Protein AF-X6MZ66-F1 (afdb_monomer_lite)

Secondary structure (DSSP, 8-state):
-HHHHHHHHHHHHHTSTTEEEEEPPPPPHHHHHHHHHHTTTTSPSPGGGG---SEEEEEEESSHHHHHHHHHHHHHHHHHSTTSEEEEEEEETTSPPP--------------------------PBPTTT-PBPPSS---EEEEEEEEEE-TTT-PEEEEEEEEEEEEHHHHHHHHHHHHHHHHHHHHHHHHHHHHHHHHS-HHHHHHHTTT-HHHHHHHHHH-HHHHHH-HHHHT---TT---HHHHHHT-TT--HHHHIIIIISSSSS-HHHHHHHHT---TTS--HHHHHHHH-SSHHHHHTTS-S--S-HHHHHT-B-TT--BHHHHHHT-SSS-HHHHHHHHHHHS-HHHHHHHHH---S-----------SSS-----EEEEEEETTEEEEEEEETTEEEEE------EEETTEEE-----------------

Radius of gyration: 36.25 Å; chains: 1; bounding box: 97×77×84 Å

Structure (mmCIF, N/CA/C/O backbone):
data_AF-X6MZ66-F1
#
_entry.id   AF-X6MZ66-F1
#
loop_
_atom_site.group_PDB
_atom_site.id
_atom_site.type_symbol
_atom_site.label_atom_id
_atom_site.label_alt_id
_atom_site.label_comp_id
_atom_site.label_asym_id
_atom_site.label_entity_id
_atom_site.label_seq_id
_atom_site.pdbx_PDB_ins_code
_atom_site.Cartn_x
_atom_site.Cartn_y
_atom_site.Cartn_z
_atom_site.occupancy
_atom_site.B_iso_or_equiv
_atom_site.auth_seq_id
_atom_site.auth_comp_id
_atom_site.auth_asym_id
_atom_site.auth_atom_id
_atom_site.pdbx_PDB_model_num
ATOM 1 N N . MET A 1 1 ? -20.693 20.838 18.671 1.00 89.44 1 MET A N 1
ATOM 2 C CA . MET A 1 1 ? -20.931 19.373 18.751 1.00 89.44 1 MET A CA 1
ATOM 3 C C . MET A 1 1 ? -19.990 18.576 19.674 1.00 89.44 1 MET A C 1
ATOM 5 O O . MET A 1 1 ? -20.455 18.233 20.752 1.00 89.44 1 MET A O 1
ATOM 9 N N . ASP A 1 2 ? -18.728 18.222 19.333 1.00 94.12 2 ASP A N 1
ATOM 10 C CA . ASP A 1 2 ? -17.897 17.356 20.228 1.00 94.12 2 ASP A CA 1
ATOM 11 C C . ASP A 1 2 ? -17.624 18.019 21.584 1.00 94.12 2 ASP A C 1
ATOM 13 O O . ASP A 1 2 ? -17.961 17.452 22.617 1.00 94.12 2 ASP A O 1
ATOM 17 N N . GLU A 1 3 ? -17.103 19.248 21.605 1.00 95.44 3 GLU A N 1
ATOM 18 C CA . GLU A 1 3 ? -16.819 19.954 22.863 1.00 95.44 3 GLU A CA 1
ATOM 19 C C . GLU A 1 3 ? -18.066 20.105 23.749 1.00 95.44 3 GLU A C 1
ATOM 21 O O . GLU A 1 3 ? -18.004 19.814 24.946 1.00 95.44 3 GLU A O 1
ATOM 26 N N . GLY A 1 4 ? -19.211 20.461 23.154 1.00 95.88 4 GLY A N 1
ATOM 27 C CA . GLY A 1 4 ? -20.506 20.539 23.839 1.00 95.88 4 GLY A CA 1
ATOM 28 C C . GLY A 1 4 ? -20.921 19.200 24.458 1.00 95.88 4 GLY A C 1
ATOM 29 O O . GLY A 1 4 ? -21.198 19.127 25.661 1.00 95.88 4 GLY A O 1
ATOM 30 N N . PHE A 1 5 ? -20.850 18.113 23.682 1.00 97.19 5 PHE A N 1
ATOM 31 C CA . PHE A 1 5 ? -21.120 16.754 24.160 1.00 97.19 5 PHE A CA 1
ATOM 32 C C . PHE A 1 5 ? -20.199 16.361 25.323 1.00 97.19 5 PHE A C 1
ATOM 34 O O . PHE A 1 5 ? -20.664 15.889 26.365 1.00 97.19 5 PHE A O 1
ATOM 41 N N . GLN A 1 6 ? -18.886 16.563 25.170 1.00 97.88 6 GLN A N 1
ATOM 42 C CA . GLN A 1 6 ? -17.883 16.189 26.170 1.00 97.88 6 GLN A CA 1
ATOM 43 C C . GLN A 1 6 ? -18.038 17.003 27.457 1.00 97.88 6 GLN A C 1
ATOM 45 O O . GLN A 1 6 ? -17.887 16.451 28.550 1.00 97.88 6 GLN A O 1
ATOM 50 N N . SER A 1 7 ? -18.343 18.297 27.337 1.00 97.44 7 SER A N 1
ATOM 51 C CA . SER A 1 7 ? -18.585 19.200 28.463 1.00 97.44 7 SER A CA 1
ATOM 52 C C . SER A 1 7 ? -19.806 18.754 29.267 1.00 97.44 7 SER A C 1
ATOM 54 O O . SER A 1 7 ? -19.705 18.526 30.476 1.00 97.44 7 SER A O 1
ATOM 56 N N . LYS A 1 8 ? -20.931 18.497 28.589 1.00 97.19 8 LYS A N 1
ATOM 57 C CA . LYS A 1 8 ? -22.162 18.039 29.241 1.00 97.19 8 LYS A CA 1
ATOM 58 C C . LYS A 1 8 ? -22.017 16.654 29.861 1.00 97.19 8 LYS A C 1
ATOM 60 O O . LYS A 1 8 ? -22.419 16.454 31.001 1.00 97.19 8 LYS A O 1
ATOM 65 N N . MET A 1 9 ? -21.371 15.709 29.180 1.00 97.94 9 MET A N 1
ATOM 66 C CA . MET A 1 9 ? -21.100 14.392 29.767 1.00 97.94 9 MET A CA 1
ATOM 67 C C . MET A 1 9 ? -20.192 14.486 30.998 1.00 97.94 9 MET A C 1
ATOM 69 O O . MET A 1 9 ? -20.437 13.813 31.999 1.00 97.94 9 MET A O 1
ATOM 73 N N . ARG A 1 10 ? -19.172 15.352 30.972 1.00 98.31 10 ARG A N 1
ATOM 74 C CA . ARG A 1 10 ? -18.312 15.601 32.137 1.00 98.31 10 ARG A CA 1
ATOM 75 C C . ARG A 1 10 ? -19.105 16.150 33.318 1.00 98.31 10 ARG A C 1
ATOM 77 O O . ARG A 1 10 ? -18.874 15.706 34.438 1.00 98.31 10 ARG A O 1
ATOM 84 N N . GLU A 1 11 ? -20.014 17.088 33.064 1.00 97.88 11 GLU A N 1
ATOM 85 C CA . GLU A 1 11 ? -20.910 17.662 34.071 1.00 97.88 11 GLU A CA 1
ATOM 86 C C . GLU A 1 11 ? -21.763 16.572 34.736 1.00 97.88 11 GLU A C 1
ATOM 88 O O . GLU A 1 11 ? -21.744 16.461 35.961 1.00 97.88 11 GLU A O 1
ATOM 93 N N . ILE A 1 12 ? -22.393 15.698 33.939 1.00 97.31 12 ILE A N 1
ATOM 94 C CA . ILE A 1 12 ? -23.211 14.574 34.432 1.00 97.31 12 ILE A CA 1
ATOM 95 C C . ILE A 1 12 ? -22.406 13.664 35.366 1.00 97.31 12 ILE A C 1
ATOM 97 O O . ILE A 1 12 ? -22.858 13.291 36.445 1.00 97.31 12 ILE A O 1
ATOM 101 N N . PHE A 1 13 ? -21.191 13.285 34.971 1.00 98.19 13 PHE A N 1
ATOM 102 C CA . PHE A 1 13 ? -20.404 12.333 35.758 1.00 98.19 13 PHE A CA 1
ATOM 103 C C . PHE A 1 13 ? -19.612 12.969 36.904 1.00 98.19 13 PHE A C 1
ATOM 105 O O . PHE A 1 13 ? -19.080 12.230 37.733 1.00 98.19 13 PHE A O 1
ATOM 112 N N . ARG A 1 14 ? -19.550 14.304 36.997 1.00 97.50 14 ARG A N 1
ATOM 113 C CA . ARG A 1 14 ? -18.828 15.019 38.065 1.00 97.50 14 ARG A CA 1
ATOM 114 C C . ARG A 1 14 ? -19.387 14.713 39.455 1.00 97.50 14 ARG A C 1
ATOM 116 O O . ARG A 1 14 ? -18.625 14.662 40.414 1.00 97.50 14 ARG A O 1
ATOM 123 N N . GLU A 1 15 ? -20.695 14.497 39.559 1.00 94.62 15 GLU A N 1
ATOM 124 C CA . GLU A 1 15 ? -21.388 14.220 40.827 1.00 94.62 15 GLU A CA 1
ATOM 125 C C . GLU A 1 15 ? -21.332 12.741 41.240 1.00 94.62 15 GLU A C 1
ATOM 127 O O . GLU A 1 15 ? -21.747 12.370 42.338 1.00 94.62 15 GLU A O 1
ATOM 132 N N . CYS A 1 16 ? -20.823 11.866 40.370 1.00 97.50 16 CYS A N 1
ATOM 133 C CA . CYS A 1 16 ? -20.772 10.437 40.638 1.00 97.50 16 CYS A CA 1
ATOM 134 C C . CYS A 1 16 ? -19.559 10.087 41.516 1.00 97.50 16 CYS A C 1
ATOM 136 O O . CYS A 1 16 ? -18.408 10.184 41.087 1.00 97.50 16 CYS A O 1
ATOM 138 N N . LYS A 1 17 ? -19.815 9.606 42.739 1.00 97.12 17 LYS A N 1
ATOM 139 C CA . LYS A 1 17 ? -18.773 9.079 43.634 1.00 97.12 17 LYS A CA 1
ATOM 140 C C . LYS A 1 17 ? -18.031 7.909 42.976 1.00 97.12 17 LYS A C 1
ATOM 142 O O . LYS A 1 17 ? -18.639 7.081 42.304 1.00 97.12 17 LYS A O 1
ATOM 147 N N . GLY A 1 18 ? -16.709 7.867 43.158 1.00 97.00 18 GLY A N 1
ATOM 148 C CA . GLY A 1 18 ? -15.868 6.790 42.628 1.00 97.00 18 GLY A CA 1
ATOM 149 C C . GLY A 1 18 ? -15.810 6.740 41.099 1.00 97.00 18 GLY A C 1
ATOM 150 O O . GLY A 1 18 ? -15.413 5.716 40.553 1.00 97.00 18 GLY A O 1
ATOM 151 N N . CYS A 1 19 ? -16.217 7.808 40.401 1.00 98.31 19 CYS A N 1
ATOM 152 C CA . CYS A 1 19 ? -16.207 7.892 38.945 1.00 98.31 19 CYS A CA 1
ATOM 153 C C . CYS A 1 19 ? -15.043 8.752 38.441 1.00 98.31 19 CYS A C 1
ATOM 155 O O . CYS A 1 19 ? -14.823 9.875 38.892 1.00 98.31 19 CYS A O 1
ATOM 157 N N . LYS A 1 20 ? -14.329 8.249 37.436 1.00 98.25 20 LYS A N 1
ATOM 158 C CA . LYS A 1 20 ? -13.389 9.010 36.618 1.00 98.25 20 LYS A CA 1
ATOM 159 C C . LYS A 1 20 ? -13.947 9.144 35.208 1.00 98.25 20 LYS A C 1
ATOM 161 O O . LYS A 1 20 ? -13.960 8.179 34.440 1.00 98.25 20 LYS A O 1
ATOM 166 N N . PHE A 1 21 ? -14.351 10.359 34.854 1.00 98.38 21 PHE A N 1
ATOM 167 C CA . PHE A 1 21 ? -14.690 10.708 33.481 1.00 98.38 21 PHE A CA 1
ATOM 168 C C . PHE A 1 21 ? -13.426 10.843 32.622 1.00 98.38 21 PHE A C 1
ATOM 170 O O . PHE A 1 21 ? -12.383 11.320 33.074 1.00 98.38 21 PHE A O 1
ATOM 177 N N . THR A 1 22 ? -13.493 10.412 31.368 1.00 97.94 22 THR A N 1
ATOM 178 C CA . THR A 1 22 ? -12.425 10.590 30.380 1.00 97.94 22 THR A CA 1
ATOM 179 C C . THR A 1 22 ? -13.048 10.854 29.017 1.00 97.94 22 THR A C 1
ATOM 181 O O . THR A 1 22 ? -13.784 10.017 28.491 1.00 97.94 22 THR A O 1
ATOM 184 N N . SER A 1 23 ? -12.737 12.016 28.444 1.00 97.75 23 SER A N 1
ATOM 185 C CA . SER A 1 23 ? -13.095 12.344 27.065 1.00 97.75 23 SER A CA 1
ATOM 186 C C . SER A 1 23 ? -12.307 11.468 26.099 1.00 97.75 23 SER A C 1
ATOM 188 O O . SER A 1 23 ? -11.102 11.271 26.266 1.00 97.75 23 SER A O 1
ATOM 190 N N . GLY A 1 24 ? -12.984 10.925 25.093 1.00 95.25 24 GLY A N 1
ATOM 191 C CA . GLY A 1 24 ? -12.332 10.234 23.991 1.00 95.25 24 GLY A CA 1
ATOM 192 C C . GLY A 1 24 ? -12.062 11.200 22.847 1.00 95.25 24 GLY A C 1
ATOM 193 O O . GLY A 1 24 ? -12.881 12.061 22.557 1.00 95.25 24 GLY A O 1
ATOM 194 N N . HIS A 1 25 ? -10.932 11.028 22.164 1.00 94.69 25 HIS A N 1
ATOM 195 C CA . HIS A 1 25 ? -10.679 11.751 20.920 1.00 94.69 25 HIS A CA 1
ATOM 196 C C . HIS A 1 25 ? -11.712 11.377 19.854 1.00 94.69 25 HIS A C 1
ATOM 198 O O . HIS A 1 25 ? -12.068 10.192 19.729 1.00 94.69 25 HIS A O 1
ATOM 204 N N . VAL A 1 26 ? -12.106 12.374 19.054 1.00 96.56 26 VAL A N 1
ATOM 205 C CA . VAL A 1 26 ? -12.876 12.179 17.823 1.00 96.56 26 VAL A CA 1
ATOM 206 C C . VAL A 1 26 ? -12.173 11.133 16.964 1.00 96.56 26 VAL A C 1
ATOM 208 O O . VAL A 1 26 ? -10.952 11.168 16.769 1.00 96.56 26 VAL A O 1
ATOM 211 N N . LYS A 1 27 ? -12.928 10.141 16.490 1.00 95.00 27 LYS A N 1
ATOM 212 C CA . LYS A 1 27 ? -12.364 9.087 15.648 1.00 95.00 27 LYS A CA 1
ATOM 213 C C . LYS A 1 27 ? -11.819 9.703 14.353 1.00 95.00 27 LYS A C 1
ATOM 215 O O . LYS A 1 27 ? -12.559 10.364 13.633 1.00 95.00 27 LYS A O 1
ATOM 220 N N . SER A 1 28 ? -10.546 9.439 14.042 1.00 95.44 28 SER A N 1
ATOM 221 C CA . SER A 1 28 ? -9.933 9.918 12.799 1.00 95.44 28 SER A CA 1
ATOM 222 C C . SER A 1 28 ? -10.626 9.346 11.561 1.00 95.44 28 SER A C 1
ATOM 224 O O . SER A 1 28 ? -11.248 8.276 11.611 1.00 95.44 28 SER A O 1
ATOM 226 N N . TYR A 1 29 ? -10.470 10.038 10.435 1.00 95.12 29 TYR A N 1
ATOM 227 C CA . TYR A 1 29 ? -11.012 9.620 9.146 1.00 95.12 29 TYR A CA 1
ATOM 228 C C . TYR A 1 29 ? -10.569 8.199 8.764 1.00 95.12 29 TYR A C 1
ATOM 230 O O . TYR A 1 29 ? -11.401 7.355 8.428 1.00 95.12 29 TYR A O 1
ATOM 238 N N . GLU A 1 30 ? -9.280 7.890 8.904 1.00 91.12 30 GLU A N 1
ATOM 239 C CA . GLU A 1 30 ? -8.692 6.594 8.551 1.00 91.12 30 GLU A CA 1
ATOM 240 C C . GLU A 1 30 ? -9.293 5.474 9.400 1.00 91.12 30 GLU A C 1
ATOM 242 O O . GLU A 1 30 ? -9.670 4.424 8.879 1.00 91.12 30 GLU A O 1
ATOM 247 N N . ARG A 1 31 ? -9.456 5.706 10.710 1.00 90.25 31 ARG A N 1
ATOM 248 C CA . ARG A 1 31 ? -10.075 4.722 11.608 1.00 90.25 31 ARG A CA 1
ATOM 249 C C . ARG A 1 31 ? -11.548 4.507 11.282 1.00 90.25 31 ARG A C 1
ATOM 251 O O . ARG A 1 31 ? -12.022 3.377 11.378 1.00 90.25 31 ARG A O 1
ATOM 258 N N . SER A 1 32 ? -12.268 5.564 10.914 1.00 94.25 32 SER A N 1
ATOM 259 C CA . SER A 1 32 ? -13.662 5.466 10.473 1.00 94.25 32 SER A CA 1
ATOM 260 C C . SER A 1 32 ? -13.769 4.674 9.168 1.00 94.25 32 SER A C 1
ATOM 262 O O . SER A 1 32 ? -14.570 3.745 9.086 1.00 94.25 32 SER A O 1
ATOM 264 N N . LYS A 1 33 ? -12.898 4.944 8.189 1.00 91.31 33 LYS A N 1
ATOM 265 C CA . LYS A 1 33 ? -12.830 4.201 6.923 1.00 91.31 33 LYS A CA 1
ATOM 266 C C . LYS A 1 33 ? -12.577 2.709 7.146 1.00 91.31 33 LYS A C 1
ATOM 268 O O . LYS A 1 33 ? -13.339 1.886 6.645 1.00 91.31 33 LYS A O 1
ATOM 273 N N . VAL A 1 34 ? -11.567 2.363 7.946 1.00 88.00 34 VAL A N 1
ATOM 274 C CA . VAL A 1 34 ? -11.252 0.964 8.286 1.00 88.00 34 VAL A CA 1
ATOM 275 C C . VAL A 1 34 ? -12.441 0.290 8.973 1.00 88.00 34 VAL A C 1
ATOM 277 O O . VAL A 1 34 ? -12.788 -0.840 8.639 1.00 88.00 34 VAL A O 1
ATOM 280 N N . LYS A 1 35 ? -13.121 0.988 9.892 1.00 89.62 35 LYS A N 1
ATOM 281 C CA . LYS A 1 35 ? -14.309 0.453 10.567 1.00 89.62 35 LYS A CA 1
ATOM 282 C C . LYS A 1 35 ? -15.462 0.181 9.594 1.00 89.62 35 LYS A C 1
ATOM 284 O O . LYS A 1 35 ? -16.033 -0.903 9.646 1.00 89.62 35 LYS A O 1
ATOM 289 N N . ALA A 1 36 ? -15.762 1.108 8.680 1.00 91.62 36 ALA A N 1
ATOM 290 C CA . ALA A 1 36 ? -16.758 0.902 7.621 1.00 91.62 36 ALA A CA 1
ATOM 291 C C . ALA A 1 36 ? -16.418 -0.287 6.711 1.00 91.62 36 ALA A C 1
ATOM 293 O O . ALA A 1 36 ? -17.309 -1.041 6.331 1.00 91.62 36 ALA A O 1
ATOM 294 N N . GLN A 1 37 ? -15.143 -0.449 6.353 1.00 85.50 37 GLN A N 1
ATOM 295 C CA . GLN A 1 37 ? -14.705 -1.500 5.433 1.00 85.50 37 GLN A CA 1
ATOM 296 C C . GLN A 1 37 ? -14.688 -2.887 6.073 1.00 85.50 37 GLN A C 1
ATOM 298 O O . GLN A 1 37 ? -15.017 -3.850 5.392 1.00 85.50 37 GLN A O 1
ATOM 303 N N . ILE A 1 38 ? -14.308 -2.986 7.351 1.00 84.94 38 ILE A N 1
ATOM 304 C CA . ILE A 1 38 ? -14.133 -4.271 8.040 1.00 84.94 38 ILE A CA 1
ATOM 305 C C . ILE A 1 38 ? -15.388 -4.661 8.825 1.00 84.94 38 ILE A C 1
ATOM 307 O O . ILE A 1 38 ? -15.929 -5.739 8.616 1.00 84.94 38 ILE A O 1
ATOM 311 N N . GLU A 1 39 ? -15.858 -3.807 9.740 1.00 88.44 39 GLU A N 1
ATOM 312 C CA . GLU A 1 39 ? -16.952 -4.168 10.660 1.00 88.44 39 GLU A CA 1
ATOM 313 C C . GLU A 1 39 ? -18.324 -4.106 9.981 1.00 88.44 39 GLU A C 1
ATOM 315 O O . GLU A 1 39 ? -19.220 -4.860 10.345 1.00 88.44 39 GLU A O 1
ATOM 320 N N . TYR A 1 40 ? -18.470 -3.242 8.975 1.00 90.44 40 TYR A N 1
ATOM 321 C CA . TYR A 1 40 ? -19.720 -3.030 8.241 1.00 90.44 40 TYR A CA 1
ATOM 322 C C . TYR A 1 40 ? -19.600 -3.445 6.765 1.00 90.44 40 TYR A C 1
ATOM 324 O O . TYR A 1 40 ? -20.291 -2.916 5.893 1.00 90.44 40 TYR A O 1
ATOM 332 N N . ALA A 1 41 ? -18.708 -4.401 6.466 1.00 86.62 41 ALA A N 1
ATOM 333 C CA . ALA A 1 41 ? -18.451 -4.890 5.110 1.00 86.62 41 ALA A CA 1
ATOM 334 C C . ALA A 1 41 ? -19.726 -5.391 4.406 1.00 86.62 41 ALA A C 1
ATOM 336 O O . ALA A 1 41 ? -19.902 -5.145 3.212 1.00 86.62 41 ALA A O 1
ATOM 337 N N . ASN A 1 42 ? -20.616 -6.026 5.170 1.00 89.75 42 ASN A N 1
ATOM 338 C CA . ASN A 1 42 ? -21.836 -6.670 4.683 1.00 89.75 42 ASN A CA 1
ATOM 339 C C . ASN A 1 42 ? -23.110 -5.856 4.965 1.00 89.75 42 ASN A C 1
ATOM 341 O O . ASN A 1 42 ? -24.205 -6.331 4.686 1.00 89.75 42 ASN A O 1
ATOM 345 N N . GLU A 1 43 ? -22.984 -4.653 5.531 1.00 93.19 43 GLU A N 1
ATOM 346 C CA . GLU A 1 43 ? -24.133 -3.787 5.804 1.00 93.19 43 GLU A CA 1
ATOM 347 C C . GLU A 1 43 ? -24.545 -2.973 4.572 1.00 93.19 43 GLU A C 1
ATOM 349 O O . GLU A 1 43 ? -23.743 -2.711 3.665 1.00 93.19 43 GLU A O 1
ATOM 354 N N . ALA A 1 44 ? -25.800 -2.516 4.577 1.00 94.00 44 ALA A N 1
ATOM 355 C CA . ALA A 1 44 ? -26.350 -1.671 3.525 1.00 94.00 44 ALA A CA 1
ATOM 356 C C . ALA A 1 44 ? -25.619 -0.319 3.419 1.00 94.00 44 ALA A C 1
ATOM 358 O O . ALA A 1 44 ? -25.212 0.287 4.416 1.00 94.00 44 ALA A O 1
ATOM 359 N N . PHE A 1 45 ? -25.480 0.170 2.185 1.00 89.94 45 PHE A N 1
ATOM 360 C CA . PHE A 1 45 ? -24.934 1.495 1.901 1.00 89.94 45 PHE A CA 1
ATOM 361 C C . PHE A 1 45 ? -25.916 2.609 2.341 1.00 89.94 45 PHE A C 1
ATOM 363 O O . PHE A 1 45 ? -27.118 2.437 2.145 1.00 89.94 45 PHE A O 1
ATOM 370 N N . PRO A 1 46 ? -25.444 3.760 2.876 1.00 92.62 46 PRO A N 1
ATOM 371 C CA . PRO A 1 46 ? -24.045 4.128 3.097 1.00 92.62 46 PRO A CA 1
ATOM 372 C C . PRO A 1 46 ? -23.444 3.504 4.362 1.00 92.62 46 PRO A C 1
ATOM 374 O O . PRO A 1 46 ? -23.900 3.732 5.478 1.00 92.62 46 PRO A O 1
ATOM 377 N N . LYS A 1 47 ? -22.322 2.789 4.196 1.00 91.81 47 LYS A N 1
ATOM 378 C CA . LYS A 1 47 ? -21.620 2.095 5.294 1.00 91.81 47 LYS A CA 1
ATOM 379 C C . LYS A 1 47 ? -21.150 3.036 6.409 1.00 91.81 47 LYS A C 1
ATOM 381 O O . LYS A 1 47 ? -21.058 2.636 7.565 1.00 91.81 47 LYS A O 1
ATOM 386 N N . SER A 1 48 ? -20.859 4.293 6.072 1.00 92.06 48 SER A N 1
ATOM 387 C CA . SER A 1 48 ? -20.446 5.320 7.033 1.00 92.06 48 SER A CA 1
ATOM 388 C C . SER A 1 48 ? -21.542 5.681 8.038 1.00 92.06 48 SER A C 1
ATOM 390 O O . SER A 1 48 ? -21.206 6.005 9.173 1.00 92.06 48 SER A O 1
ATOM 392 N N . ALA A 1 49 ? -22.825 5.571 7.671 1.00 91.94 49 ALA A N 1
ATOM 393 C CA . ALA A 1 49 ? -23.943 5.887 8.565 1.00 91.94 49 ALA A CA 1
ATOM 394 C C . ALA A 1 49 ? -24.041 4.927 9.765 1.00 91.94 49 ALA A C 1
ATOM 396 O O . ALA A 1 49 ? -24.600 5.280 10.800 1.00 91.94 49 ALA A O 1
ATOM 397 N N . HIS A 1 50 ? -23.441 3.737 9.669 1.00 93.31 50 HIS A N 1
ATOM 398 C CA . HIS A 1 50 ? -23.393 2.766 10.767 1.00 93.31 50 HIS A CA 1
ATOM 399 C C . HIS A 1 50 ? -22.317 3.093 11.818 1.00 93.31 50 HIS A C 1
ATOM 401 O O . HIS A 1 50 ? -22.293 2.490 12.896 1.00 93.31 50 HIS A O 1
ATOM 407 N N . ILE A 1 51 ? -21.424 4.056 11.548 1.00 95.00 51 ILE A N 1
ATOM 408 C CA . ILE A 1 51 ? -20.365 4.471 12.478 1.00 95.00 51 ILE A CA 1
ATOM 409 C C . ILE A 1 51 ? -20.927 5.474 13.490 1.00 95.00 51 ILE A C 1
ATOM 411 O O . ILE A 1 51 ? -20.860 6.684 13.309 1.00 95.00 51 ILE A O 1
ATOM 415 N N . VAL A 1 52 ? -21.426 4.951 14.605 1.00 94.94 52 VAL A N 1
ATOM 416 C CA . VAL A 1 52 ? -22.083 5.741 15.666 1.00 94.94 52 VAL A CA 1
ATOM 417 C C . VAL A 1 52 ? -21.160 6.173 16.812 1.00 94.94 52 VAL A C 1
ATOM 419 O O . VAL A 1 52 ? -21.588 6.845 17.739 1.00 94.94 52 VAL A O 1
ATOM 422 N N . ASP A 1 53 ? -19.888 5.779 16.780 1.00 95.12 53 ASP A N 1
ATOM 423 C CA . ASP A 1 53 ? -18.901 6.029 17.840 1.00 95.12 53 ASP A CA 1
ATOM 424 C C . ASP A 1 53 ? -17.808 7.017 17.387 1.00 95.12 53 ASP A C 1
ATOM 426 O O . ASP A 1 53 ? -16.625 6.851 17.711 1.00 95.12 53 ASP A O 1
ATOM 430 N N . VAL A 1 54 ? -18.172 7.995 16.548 1.00 96.06 54 VAL A N 1
ATOM 431 C CA . VAL A 1 54 ? -17.263 9.065 16.091 1.00 96.06 54 VAL A CA 1
ATOM 432 C C . VAL A 1 54 ? -16.855 9.944 17.270 1.00 96.06 54 VAL A C 1
ATOM 434 O O . VAL A 1 54 ? -15.660 10.117 17.511 1.00 96.06 54 VAL A O 1
ATOM 437 N N . VAL A 1 55 ? -17.844 10.414 18.031 1.00 97.38 55 VAL A N 1
ATOM 438 C CA . VAL A 1 55 ? -17.667 11.073 19.325 1.00 97.38 55 VAL A CA 1
ATOM 439 C C . VAL A 1 55 ? -17.887 10.043 20.425 1.00 97.38 55 VAL A C 1
ATOM 441 O O . VAL A 1 55 ? -18.796 9.215 20.352 1.00 97.38 55 VAL A O 1
ATOM 444 N N . ARG A 1 56 ? -17.015 10.039 21.432 1.00 97.12 56 ARG A N 1
ATOM 445 C CA . ARG A 1 56 ? -17.073 9.042 22.502 1.00 97.12 56 ARG A CA 1
ATOM 446 C C . ARG A 1 56 ? -16.461 9.543 23.795 1.00 97.12 56 ARG A C 1
ATOM 448 O O . ARG A 1 56 ? -15.534 10.353 23.785 1.00 97.12 56 ARG A O 1
ATOM 455 N N . CYS A 1 57 ? -16.935 9.009 24.906 1.00 98.12 57 CYS A N 1
ATOM 456 C CA . CYS A 1 57 ? -16.365 9.236 26.225 1.00 98.12 57 CYS A CA 1
ATOM 457 C C . CYS A 1 57 ? -16.512 7.980 27.089 1.00 98.12 57 CYS A C 1
ATOM 459 O O . CYS A 1 57 ? -17.213 7.026 26.735 1.00 98.12 57 CYS A O 1
ATOM 461 N N . SER A 1 58 ? -15.820 7.958 28.224 1.00 97.94 58 SER A N 1
ATOM 462 C CA . SER A 1 58 ? -15.929 6.860 29.180 1.00 97.94 58 SER A CA 1
ATOM 463 C C . SER A 1 58 ? -16.043 7.355 30.613 1.00 97.94 58 SER A C 1
ATOM 465 O O . SER A 1 58 ? -15.302 8.253 31.017 1.00 97.94 58 SER A O 1
ATOM 467 N N . ALA A 1 59 ? -16.906 6.706 31.386 1.00 98.25 59 ALA A N 1
ATOM 468 C CA . ALA A 1 59 ? -17.025 6.839 32.829 1.00 98.25 59 ALA A CA 1
ATOM 469 C C . ALA A 1 59 ? -16.500 5.551 33.484 1.00 98.25 59 ALA A C 1
ATOM 471 O O . ALA A 1 59 ? -17.046 4.463 33.278 1.00 98.25 59 ALA A O 1
ATOM 472 N N . THR A 1 60 ? -15.392 5.662 34.218 1.00 98.12 60 THR A N 1
ATOM 473 C CA . THR A 1 60 ? -14.743 4.525 34.888 1.00 98.12 60 THR A CA 1
ATOM 474 C C . THR A 1 60 ? -15.024 4.564 36.384 1.00 98.12 60 THR A C 1
ATOM 476 O O . THR A 1 60 ? -14.651 5.531 37.036 1.00 98.12 60 THR A O 1
ATOM 479 N N . PHE A 1 61 ? -15.625 3.510 36.923 1.00 98.00 61 PHE A N 1
ATOM 480 C CA . PHE A 1 61 ? -16.079 3.408 38.306 1.00 98.00 61 PHE A CA 1
ATOM 481 C C . PHE A 1 61 ? -15.201 2.469 39.128 1.00 98.00 61 PHE A C 1
ATOM 483 O O . PHE A 1 61 ? -14.703 1.462 38.617 1.00 98.00 61 PHE A O 1
ATOM 490 N N . ASP A 1 62 ? -15.018 2.783 40.403 1.00 97.31 62 ASP A N 1
ATOM 491 C CA . ASP A 1 62 ? -14.100 2.056 41.281 1.00 97.31 62 ASP A CA 1
ATOM 492 C C . ASP A 1 62 ? -14.640 0.690 41.694 1.00 97.31 62 ASP A C 1
ATOM 494 O O . ASP A 1 62 ? -13.911 -0.303 41.610 1.00 97.31 62 ASP A O 1
ATOM 498 N N . GLY A 1 63 ? -15.920 0.637 42.066 1.00 94.56 63 GLY A N 1
ATOM 499 C CA . GLY A 1 63 ? -16.634 -0.587 42.412 1.00 94.56 63 GLY A CA 1
ATOM 500 C C . GLY A 1 63 ? -17.923 -0.799 41.617 1.00 94.56 63 GLY A C 1
ATOM 501 O O . GLY A 1 63 ? -18.404 0.074 40.894 1.00 94.56 63 GLY A O 1
ATOM 502 N N . ILE A 1 64 ? -18.508 -1.987 41.787 1.00 93.50 64 ILE A N 1
ATOM 503 C CA . ILE A 1 64 ? -19.797 -2.362 41.181 1.00 93.50 64 ILE A CA 1
ATOM 504 C C . ILE A 1 64 ? -20.928 -1.465 41.699 1.00 93.50 64 ILE A C 1
ATOM 506 O O . ILE A 1 64 ? -21.790 -1.054 40.925 1.00 93.50 64 ILE A O 1
ATOM 510 N N . GLU A 1 65 ? -20.904 -1.125 42.989 1.00 95.94 65 GLU A N 1
ATOM 511 C CA . GLU A 1 65 ? -21.908 -0.248 43.593 1.00 95.94 65 GLU A CA 1
ATOM 512 C C . GLU A 1 65 ? -21.829 1.177 43.020 1.00 95.94 65 GLU A C 1
ATOM 514 O O . GLU A 1 65 ? -22.850 1.739 42.629 1.00 95.94 65 GLU A O 1
ATOM 519 N N . ASP A 1 66 ? -20.622 1.731 42.852 1.00 97.38 66 ASP A N 1
ATOM 520 C CA . ASP A 1 66 ? -20.425 3.036 42.203 1.00 97.38 66 ASP A CA 1
ATOM 521 C C . ASP A 1 66 ? -20.908 3.018 40.746 1.00 97.38 66 ASP A C 1
ATOM 523 O O . ASP A 1 66 ? -21.584 3.948 40.308 1.00 97.38 66 ASP A O 1
ATOM 527 N N . LEU A 1 67 ? -20.630 1.938 40.004 1.00 96.12 67 LEU A N 1
ATOM 528 C CA . LEU A 1 67 ? -21.118 1.749 38.634 1.00 96.12 67 LEU A CA 1
ATOM 529 C C . LEU A 1 67 ? -22.652 1.734 38.574 1.00 96.12 67 LEU A C 1
ATOM 531 O O . LEU A 1 67 ? -23.246 2.425 37.744 1.00 96.12 67 LEU A O 1
ATOM 535 N N . LYS A 1 68 ? -23.304 0.970 39.456 1.00 95.94 68 LYS A N 1
ATOM 536 C CA . LYS A 1 68 ? -24.770 0.901 39.552 1.00 95.94 68 LYS A CA 1
ATOM 537 C C . LYS A 1 68 ? -25.367 2.271 39.881 1.00 95.94 68 LYS A C 1
ATOM 539 O O . LYS A 1 68 ? -26.331 2.696 39.238 1.00 95.94 68 LYS A O 1
ATOM 544 N N . ASN A 1 69 ? -24.776 2.984 40.836 1.00 97.62 69 ASN A N 1
ATOM 545 C CA . ASN A 1 69 ? -25.204 4.329 41.213 1.00 97.62 69 ASN A CA 1
ATOM 546 C C . ASN A 1 69 ? -24.992 5.338 40.078 1.00 97.62 69 ASN A C 1
ATOM 548 O O . ASN A 1 69 ? -25.889 6.137 39.804 1.00 97.62 69 ASN A O 1
ATOM 552 N N . GLY A 1 70 ? -23.877 5.240 39.353 1.00 97.69 70 GLY A N 1
ATOM 553 C CA . GLY A 1 70 ? -23.598 6.029 38.156 1.00 97.69 70 GLY A CA 1
ATOM 554 C C . GLY A 1 70 ? -24.595 5.781 37.024 1.00 97.69 70 GLY A C 1
ATOM 555 O O . GLY A 1 70 ? -25.083 6.737 36.426 1.00 97.69 70 GLY A O 1
ATOM 556 N N . LEU A 1 71 ? -24.969 4.524 36.762 1.00 97.25 71 LEU A N 1
ATOM 557 C CA . LEU A 1 71 ? -26.000 4.171 35.775 1.00 97.25 71 LEU A CA 1
ATOM 558 C C . LEU A 1 71 ? -27.374 4.743 36.152 1.00 97.25 71 LEU A C 1
ATOM 560 O O . LEU A 1 71 ? -28.064 5.314 35.306 1.00 97.25 71 LEU A O 1
ATOM 564 N N . ASN A 1 72 ? -27.764 4.635 37.425 1.00 97.44 72 ASN A N 1
ATOM 565 C CA . ASN A 1 72 ? -29.020 5.200 37.922 1.00 97.44 72 ASN A CA 1
ATOM 566 C C . ASN A 1 72 ? -29.027 6.731 37.850 1.00 97.44 72 ASN A C 1
ATOM 568 O O . ASN A 1 72 ? -30.030 7.325 37.449 1.00 97.44 72 ASN A O 1
ATOM 572 N N . HIS A 1 73 ? -27.915 7.375 38.215 1.00 97.69 73 HIS A N 1
ATOM 573 C CA . HIS A 1 73 ? -27.749 8.818 38.079 1.00 97.69 73 HIS A CA 1
ATOM 574 C C . HIS A 1 73 ? -27.868 9.239 36.609 1.00 97.69 73 HIS A C 1
ATOM 576 O O . HIS A 1 73 ? -28.716 10.070 36.292 1.00 97.69 73 HIS A O 1
ATOM 582 N N . PHE A 1 74 ? -27.122 8.590 35.712 1.00 97.69 74 PHE A N 1
ATOM 583 C CA . PHE A 1 74 ? -27.173 8.844 34.274 1.00 97.69 74 PHE A CA 1
ATOM 584 C C . PHE A 1 74 ? -28.596 8.715 33.720 1.00 97.69 74 PHE A C 1
ATOM 586 O O . PHE A 1 74 ? -29.100 9.651 33.106 1.00 97.69 74 PHE A O 1
ATOM 593 N N . LYS A 1 75 ? -29.299 7.615 34.026 1.00 96.94 75 LYS A N 1
ATOM 594 C CA . LYS A 1 75 ? -30.703 7.414 33.630 1.00 96.94 75 LYS A CA 1
ATOM 595 C C . LYS A 1 75 ? -31.596 8.580 34.066 1.00 96.94 75 LYS A C 1
ATOM 597 O O . LYS A 1 75 ? -32.385 9.071 33.263 1.00 96.94 75 LYS A O 1
ATOM 602 N N . ARG A 1 76 ? -31.481 9.032 35.322 1.00 97.12 76 ARG A N 1
ATOM 603 C CA . ARG A 1 76 ? -32.279 10.159 35.839 1.00 97.12 76 ARG A CA 1
ATOM 604 C C . ARG A 1 76 ? -31.976 11.464 35.108 1.00 97.12 76 ARG A C 1
ATOM 606 O O . ARG A 1 76 ? -32.916 12.194 34.810 1.00 97.12 76 ARG A O 1
ATOM 613 N N . ILE A 1 77 ? -30.705 11.757 34.831 1.00 96.75 77 ILE A N 1
ATOM 614 C CA . ILE A 1 77 ? -30.326 12.988 34.128 1.00 96.75 77 ILE A CA 1
ATOM 615 C C . ILE A 1 77 ? -30.820 12.974 32.682 1.00 96.75 77 ILE A C 1
ATOM 617 O O . ILE A 1 77 ? -31.395 13.964 32.243 1.00 96.75 77 ILE A O 1
ATOM 621 N N . ILE A 1 78 ? -30.684 11.853 31.969 1.00 95.44 78 ILE A N 1
ATOM 622 C CA . ILE A 1 78 ? -31.166 11.745 30.586 1.00 95.44 78 ILE A CA 1
ATOM 623 C C . ILE A 1 78 ? -32.680 11.992 30.514 1.00 95.44 78 ILE A C 1
ATOM 625 O O . ILE A 1 78 ? -33.120 12.803 29.704 1.00 95.44 78 ILE A O 1
ATOM 629 N N . VAL A 1 79 ? -33.467 11.393 31.419 1.00 95.75 79 VAL A N 1
ATOM 630 C CA . VAL A 1 79 ? -34.926 11.624 31.499 1.00 95.75 79 VAL A CA 1
ATOM 631 C C . VAL A 1 79 ? -35.265 13.093 31.786 1.00 95.75 79 VAL A C 1
ATOM 633 O O . VAL A 1 79 ? -36.246 13.606 31.259 1.00 95.75 79 VAL A O 1
ATOM 636 N N . LYS A 1 80 ? -34.453 13.788 32.591 1.00 96.44 80 LYS A N 1
ATOM 637 C CA . LYS A 1 80 ? -34.642 15.210 32.932 1.00 96.44 80 LYS A CA 1
ATOM 638 C C . LYS A 1 80 ? -34.062 16.188 31.904 1.00 96.44 80 LYS A C 1
ATOM 640 O O . LYS A 1 80 ? -34.205 17.392 32.079 1.00 96.44 80 LYS A O 1
ATOM 645 N N . SER A 1 81 ? -33.389 15.705 30.860 1.00 93.25 81 SER A N 1
ATOM 646 C CA . SER A 1 81 ? -32.625 16.555 29.938 1.00 93.25 81 SER A CA 1
ATOM 647 C C . SER A 1 81 ? -33.480 17.337 28.931 1.00 93.25 81 SER A C 1
ATOM 649 O O . SER A 1 81 ? -32.923 18.057 28.108 1.00 93.25 81 SER A O 1
ATOM 651 N N . ASN A 1 82 ? -34.813 17.205 28.974 1.00 91.00 82 ASN A N 1
ATOM 652 C CA . ASN A 1 82 ? -35.761 17.897 28.091 1.00 91.00 82 ASN A CA 1
ATOM 653 C C . ASN A 1 82 ? -35.407 17.789 26.590 1.00 91.00 82 ASN A C 1
ATOM 655 O O . ASN A 1 82 ? -35.570 18.744 25.836 1.00 91.00 82 ASN A O 1
ATOM 659 N N . GLY A 1 83 ? -34.906 16.627 26.154 1.00 91.25 83 GLY A N 1
ATOM 660 C CA . GLY A 1 83 ? -34.563 16.360 24.751 1.00 91.25 83 GLY A CA 1
ATOM 661 C C . GLY A 1 83 ? -33.145 16.762 24.331 1.00 91.25 83 GLY A C 1
ATOM 662 O O . GLY A 1 83 ? -32.783 16.546 23.177 1.00 91.25 83 GLY A O 1
ATOM 663 N N . ILE A 1 84 ? -32.317 17.291 25.242 1.00 95.00 84 ILE A N 1
ATOM 664 C CA . ILE A 1 84 ? -30.882 17.511 24.973 1.00 95.00 84 ILE A CA 1
ATOM 665 C C . ILE A 1 84 ? -30.173 16.171 24.749 1.00 95.00 84 ILE A C 1
ATOM 667 O O . ILE A 1 84 ? -29.292 16.075 23.894 1.00 95.00 84 ILE A O 1
ATOM 671 N N . PHE A 1 85 ? -30.563 15.138 25.503 1.00 97.31 85 PHE A N 1
ATOM 672 C CA . PHE A 1 85 ? -30.052 13.786 25.338 1.00 97.31 85 PHE A CA 1
ATOM 673 C C . PHE A 1 85 ? -31.166 12.759 25.152 1.00 97.31 85 PHE A C 1
ATOM 675 O O . PHE A 1 85 ? -32.123 12.715 25.924 1.00 97.31 85 PHE A O 1
ATOM 682 N N . GLU A 1 86 ? -30.971 11.852 24.199 1.00 97.31 86 GLU A N 1
ATOM 683 C CA . GLU A 1 86 ? -31.855 10.711 23.957 1.00 97.31 86 GLU A CA 1
ATOM 684 C C . GLU A 1 86 ? -31.044 9.418 23.824 1.00 97.31 86 GLU A C 1
ATOM 686 O O . GLU A 1 86 ? -30.016 9.372 23.147 1.00 97.31 86 GLU A O 1
ATOM 691 N N . VAL A 1 87 ? -31.484 8.336 24.473 1.00 97.25 87 VAL A N 1
ATOM 692 C CA . VAL A 1 87 ? -30.824 7.031 24.327 1.00 97.25 87 VAL A CA 1
ATOM 693 C C . VAL A 1 87 ? -31.281 6.381 23.026 1.00 97.25 87 VAL A C 1
ATOM 695 O O . VAL A 1 87 ? -32.375 5.834 22.958 1.00 97.25 87 VAL A O 1
ATOM 698 N N . MET A 1 88 ? -30.401 6.352 22.026 1.00 96.44 88 MET A N 1
ATOM 699 C CA . MET A 1 88 ? -30.644 5.639 20.769 1.00 96.44 88 MET A CA 1
ATOM 700 C C . MET A 1 88 ? -30.538 4.123 20.955 1.00 96.44 88 MET A C 1
ATOM 702 O O . MET A 1 88 ? -31.331 3.350 20.422 1.00 96.44 88 MET A O 1
ATOM 706 N N . ARG A 1 89 ? -29.507 3.666 21.677 1.00 95.19 89 ARG A N 1
ATOM 707 C CA . ARG A 1 89 ? -29.244 2.233 21.876 1.00 95.19 89 ARG A CA 1
ATOM 708 C C . ARG A 1 89 ? -28.438 1.987 23.141 1.00 95.19 89 ARG A C 1
ATOM 710 O O . ARG A 1 89 ? -27.469 2.692 23.405 1.00 95.19 89 ARG A O 1
ATOM 717 N N . MET A 1 90 ? -28.751 0.899 23.842 1.00 95.50 90 MET A N 1
ATOM 718 C CA . MET A 1 90 ? -27.922 0.347 24.916 1.00 95.50 90 MET A CA 1
ATOM 719 C C . MET A 1 90 ? -27.335 -1.009 24.503 1.00 95.50 90 MET A C 1
ATOM 721 O O . MET A 1 90 ? -28.037 -1.874 23.978 1.00 95.50 90 MET A O 1
ATOM 725 N N . LYS A 1 91 ? -26.043 -1.211 24.760 1.00 92.94 91 LYS A N 1
ATOM 726 C CA . LYS A 1 91 ? -25.373 -2.516 24.728 1.00 92.94 91 LYS A CA 1
ATOM 727 C C . LYS A 1 91 ? -24.974 -2.857 26.158 1.00 92.94 91 LYS A C 1
ATOM 729 O O . LYS A 1 91 ? -24.154 -2.156 26.741 1.00 92.94 91 LYS A O 1
ATOM 734 N N . ASN A 1 92 ? -25.563 -3.908 26.717 1.00 91.50 92 ASN A N 1
ATOM 735 C CA . ASN A 1 92 ? -25.259 -4.367 28.067 1.00 91.50 92 ASN A CA 1
ATOM 736 C C . ASN A 1 92 ? -24.500 -5.698 28.006 1.00 91.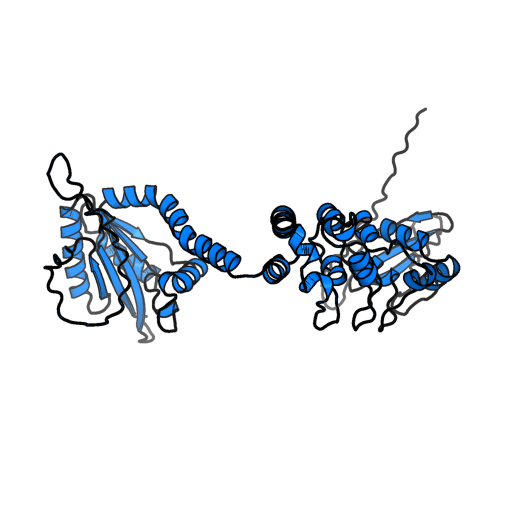50 92 ASN A C 1
ATOM 738 O O . ASN A 1 92 ? -25.107 -6.746 27.804 1.00 91.50 92 ASN A O 1
ATOM 742 N N . GLY A 1 93 ? -23.181 -5.649 28.191 1.00 87.31 93 GLY A N 1
ATOM 743 C CA . GLY A 1 93 ? -22.315 -6.827 28.230 1.00 87.31 93 GLY A CA 1
ATOM 744 C C . GLY A 1 93 ? -22.543 -7.731 29.444 1.00 87.31 93 GLY A C 1
ATOM 745 O O . GLY A 1 93 ? -22.143 -8.888 29.398 1.00 87.31 93 GLY A O 1
ATOM 746 N N . PHE A 1 94 ? -23.213 -7.236 30.490 1.00 83.38 94 PHE A N 1
ATOM 747 C CA . PHE A 1 94 ? -23.585 -8.010 31.681 1.00 83.38 94 PHE A CA 1
ATOM 748 C C . PHE A 1 94 ? -24.940 -8.706 31.546 1.00 83.38 94 PHE A C 1
ATOM 750 O O . PHE A 1 94 ? -25.318 -9.484 32.422 1.00 83.38 94 PHE A O 1
ATOM 757 N N . ALA A 1 95 ? -25.710 -8.410 30.492 1.00 82.94 95 ALA A N 1
ATOM 758 C CA . ALA A 1 95 ? -26.983 -9.078 30.279 1.00 82.94 95 ALA A CA 1
ATOM 759 C C . ALA A 1 95 ? -26.714 -10.574 30.088 1.00 82.94 95 ALA A C 1
ATOM 761 O O . ALA A 1 95 ? -26.021 -10.969 29.146 1.00 82.94 95 ALA A O 1
ATOM 762 N N . GLN A 1 96 ? -27.244 -11.401 30.996 1.00 71.44 96 GLN A N 1
ATOM 763 C CA . GLN A 1 96 ? -27.181 -12.846 30.838 1.00 71.44 96 GLN A CA 1
ATOM 764 C C . GLN A 1 96 ? -27.778 -13.176 29.475 1.00 71.44 96 GLN A C 1
ATOM 766 O O . GLN A 1 96 ? -28.916 -12.799 29.179 1.00 71.44 96 GLN A O 1
ATOM 771 N N . LYS A 1 97 ? -26.999 -13.856 28.627 1.00 68.19 97 LYS A N 1
ATOM 772 C CA . LYS A 1 97 ? -27.577 -14.446 27.425 1.00 68.19 97 LYS A CA 1
ATOM 773 C C . LYS A 1 97 ? -28.695 -15.356 27.925 1.00 68.19 97 LYS A C 1
ATOM 775 O O . LYS A 1 97 ? -28.416 -16.150 28.830 1.00 68.19 97 LYS A O 1
ATOM 780 N N . PRO A 1 98 ? -29.935 -15.226 27.417 1.00 63.78 98 PRO A N 1
ATOM 781 C CA . PRO A 1 98 ? -30.976 -16.169 27.780 1.00 63.78 98 PRO A CA 1
ATOM 782 C C . PRO A 1 98 ? -30.372 -17.548 27.563 1.00 63.78 98 PRO A C 1
ATOM 784 O O . PRO A 1 98 ? -29.821 -17.805 26.487 1.00 63.78 98 PRO A O 1
ATOM 787 N N . LYS A 1 99 ? -30.363 -18.380 28.616 1.00 59.88 99 LYS A N 1
ATOM 788 C CA . LYS A 1 99 ? -30.003 -19.788 28.471 1.00 59.88 99 LYS A CA 1
ATOM 789 C C . LYS A 1 99 ? -30.869 -20.246 27.318 1.00 59.88 99 LYS A C 1
ATOM 791 O O . LYS A 1 99 ? -32.090 -20.199 27.444 1.00 59.88 99 LYS A O 1
ATOM 796 N N . SER A 1 100 ? -30.262 -20.555 26.180 1.00 52.03 100 SER A N 1
ATOM 797 C CA . SER A 1 100 ? -30.966 -21.164 25.071 1.00 52.03 100 SER A CA 1
ATOM 798 C C . SER A 1 100 ? -31.394 -22.535 25.573 1.00 52.03 100 SER A C 1
ATOM 800 O O . SER A 1 100 ? -30.711 -23.537 25.383 1.00 52.03 100 SER A O 1
ATOM 802 N N . SER A 1 101 ? -32.506 -22.563 26.309 1.00 44.34 101 SER A N 1
ATOM 803 C CA . SER A 1 101 ? -33.348 -23.731 26.439 1.00 44.34 101 SER A CA 1
ATOM 804 C C . SER A 1 101 ? -33.536 -24.209 25.011 1.00 44.34 101 SER A C 1
ATOM 806 O O . SER A 1 101 ? -33.961 -23.439 24.152 1.00 44.34 101 SER A O 1
ATOM 808 N N . GLY A 1 102 ? -33.056 -25.418 24.732 1.00 46.56 102 GLY A N 1
ATOM 809 C CA . GLY A 1 102 ? -32.969 -25.993 23.396 1.00 46.56 102 GLY A CA 1
ATOM 810 C C . GLY A 1 102 ? -34.340 -26.232 22.774 1.00 46.56 102 GLY A C 1
ATOM 811 O O . GLY A 1 102 ? -34.733 -27.374 22.575 1.00 46.56 102 GLY A O 1
ATOM 812 N N . VAL A 1 103 ? -35.066 -25.164 22.461 1.00 40.94 103 VAL A N 1
ATOM 813 C CA . VAL A 1 103 ? -36.280 -25.192 21.662 1.00 40.94 103 VAL A CA 1
ATOM 814 C C . VAL A 1 103 ? -35.858 -24.866 20.241 1.00 40.94 103 VAL A C 1
ATOM 816 O O . VAL A 1 103 ? -35.872 -23.725 19.783 1.00 40.94 103 VAL A O 1
ATOM 819 N N . THR A 1 104 ? -35.419 -25.913 19.554 1.00 41.22 104 THR A N 1
ATOM 820 C CA . THR A 1 104 ? -35.275 -25.945 18.103 1.00 41.22 104 THR A CA 1
ATOM 821 C C . THR A 1 104 ? -36.682 -25.911 17.503 1.00 41.22 104 THR A C 1
ATOM 823 O O . THR A 1 104 ? -37.253 -26.948 17.177 1.00 41.22 104 THR A O 1
ATOM 826 N N . LEU A 1 105 ? -37.288 -24.728 17.387 1.00 38.44 105 LEU A N 1
ATOM 827 C CA . LEU A 1 105 ? -38.477 -24.559 16.554 1.00 38.44 105 LEU A CA 1
ATOM 828 C C . LEU A 1 105 ? -38.034 -24.348 15.105 1.00 38.44 105 LEU A C 1
ATOM 830 O O . LEU A 1 105 ? -37.655 -23.257 14.698 1.00 38.44 105 LEU A O 1
ATOM 834 N N . GLY A 1 106 ? -38.042 -25.465 14.375 1.00 37.91 106 GLY A N 1
ATOM 835 C CA . GLY A 1 106 ? -38.572 -25.566 13.015 1.00 37.91 106 GLY A CA 1
ATOM 836 C C . GLY A 1 106 ? -38.056 -24.577 11.973 1.00 37.91 106 GLY A C 1
ATOM 837 O O . GLY A 1 106 ? -38.691 -23.569 11.697 1.00 37.91 106 GLY A O 1
ATOM 838 N N . GLY A 1 107 ? -36.981 -24.961 11.289 1.00 35.19 107 GLY A N 1
ATOM 839 C CA . GLY A 1 107 ? -36.583 -24.393 10.005 1.00 35.19 107 GLY A CA 1
ATOM 840 C C . GLY A 1 107 ? -35.766 -25.418 9.233 1.00 35.19 107 GLY A C 1
ATOM 841 O O . GLY A 1 107 ? -34.541 -25.362 9.234 1.00 35.19 107 GLY A O 1
ATOM 842 N N . GLN A 1 108 ? -36.445 -26.407 8.649 1.00 40.25 108 GLN A N 1
ATOM 843 C CA . GLN A 1 108 ? -35.840 -27.424 7.791 1.00 40.25 108 GLN A CA 1
ATOM 844 C C . GLN A 1 108 ? -35.148 -26.763 6.589 1.00 40.25 108 GLN A C 1
ATOM 846 O O . GLN A 1 108 ? -35.805 -26.288 5.668 1.00 40.25 108 GLN A O 1
ATOM 851 N N . LYS A 1 109 ? -33.817 -26.814 6.558 1.00 39.19 109 LYS A N 1
ATOM 852 C CA . LYS A 1 109 ? -33.076 -27.019 5.312 1.00 39.19 109 LYS A CA 1
ATOM 853 C C . LYS A 1 109 ? -32.207 -28.252 5.503 1.00 39.19 109 LYS A C 1
ATOM 855 O O . LYS A 1 109 ? -31.265 -28.246 6.290 1.00 39.19 109 LYS A O 1
ATOM 860 N N . LYS A 1 110 ? -32.637 -29.333 4.850 1.00 44.16 110 LYS A N 1
ATOM 861 C CA . LYS A 1 110 ? -31.839 -30.530 4.615 1.00 44.16 110 LYS A CA 1
ATOM 862 C C . LYS A 1 110 ? -30.706 -30.124 3.684 1.00 44.16 110 LYS A C 1
ATOM 864 O O . LYS A 1 110 ? -30.995 -29.806 2.544 1.00 44.16 110 LYS A O 1
ATOM 869 N N . ASP A 1 111 ? -29.482 -30.159 4.184 1.00 39.91 111 ASP A N 1
ATOM 870 C CA . ASP A 1 111 ? -28.313 -30.494 3.381 1.00 39.91 111 ASP A CA 1
ATOM 871 C C . ASP A 1 111 ? -27.438 -31.399 4.249 1.00 39.91 111 ASP A C 1
ATOM 873 O O . ASP A 1 111 ? -26.893 -31.008 5.286 1.00 39.91 111 ASP A O 1
ATOM 877 N N . GLU A 1 112 ? -27.435 -32.669 3.865 1.00 46.25 112 GLU A N 1
ATOM 878 C CA . GLU A 1 112 ? -26.672 -33.747 4.468 1.00 46.25 112 GLU A CA 1
ATOM 879 C C . GLU A 1 112 ? -25.224 -33.664 3.976 1.00 46.25 112 GLU A C 1
ATOM 881 O O . GLU A 1 112 ? -24.934 -33.971 2.829 1.00 46.25 112 GLU A O 1
ATOM 886 N N . HIS A 1 113 ? -24.304 -33.277 4.856 1.00 44.97 113 HIS A N 1
ATOM 887 C CA . HIS A 1 113 ? -22.963 -33.862 4.899 1.00 44.97 113 HIS A CA 1
ATOM 888 C C . HIS A 1 113 ? -22.421 -33.715 6.321 1.00 44.97 113 HIS A C 1
ATOM 890 O O . HIS A 1 113 ? -21.881 -32.690 6.740 1.00 44.97 113 HIS A O 1
ATOM 896 N N . SER A 1 114 ? -22.681 -34.756 7.108 1.00 42.09 114 SER A N 1
ATOM 897 C CA . SER A 1 114 ? -22.343 -34.857 8.519 1.00 42.09 114 SER A CA 1
ATOM 898 C C . SER A 1 114 ? -20.865 -35.194 8.701 1.00 42.09 114 SER A C 1
ATOM 900 O O . SER A 1 114 ? -20.502 -36.363 8.793 1.00 42.09 114 SER A O 1
ATOM 902 N N . ASP A 1 115 ? -20.031 -34.166 8.826 1.00 46.31 115 ASP A N 1
ATOM 903 C CA . ASP A 1 115 ? -18.755 -34.296 9.522 1.00 46.31 115 ASP A CA 1
ATOM 904 C C . ASP A 1 115 ? -18.971 -33.900 10.985 1.00 46.31 115 ASP A C 1
ATOM 906 O O . ASP A 1 115 ? -19.227 -32.742 11.335 1.00 46.31 115 ASP A O 1
ATOM 910 N N . SER A 1 116 ? -18.955 -34.908 11.851 1.00 47.00 116 SER A N 1
ATOM 911 C CA . SER A 1 116 ? -19.243 -34.831 13.281 1.00 47.00 116 SER A CA 1
ATOM 912 C C . SER A 1 116 ? -18.210 -33.987 14.039 1.00 47.00 116 SER A C 1
ATOM 914 O O . SER A 1 116 ? -17.354 -34.500 14.763 1.00 47.00 116 SER A O 1
ATOM 916 N N . LYS A 1 117 ? -18.312 -32.657 13.936 1.00 50.28 117 LYS A N 1
ATOM 917 C CA . LYS A 1 117 ? -17.636 -31.723 14.842 1.00 50.28 117 LYS A CA 1
ATOM 918 C C . LYS A 1 117 ? -18.281 -31.824 16.224 1.00 50.28 117 LYS A C 1
ATOM 920 O O . LYS A 1 117 ? -19.268 -31.150 16.520 1.00 50.28 117 LYS A O 1
ATOM 925 N N . LYS A 1 118 ? -17.697 -32.667 17.086 1.00 51.53 118 LYS A N 1
ATOM 926 C CA . LYS A 1 118 ? -17.901 -32.653 18.545 1.00 51.53 118 LYS A CA 1
ATOM 927 C C . LYS A 1 118 ? -17.861 -31.197 19.027 1.00 51.53 118 LYS A C 1
ATOM 929 O O . LYS A 1 118 ? -16.789 -30.596 19.083 1.00 51.53 118 LYS A O 1
ATOM 934 N N . LYS A 1 119 ? -19.021 -30.626 19.377 1.00 49.25 119 LYS A N 1
ATOM 935 C CA . LYS A 1 119 ? -19.106 -29.348 20.097 1.00 49.25 119 LYS A CA 1
ATOM 936 C C . LYS A 1 119 ? -18.357 -29.525 21.414 1.00 49.25 119 LYS A C 1
ATOM 938 O O . LYS A 1 119 ? -18.864 -30.148 22.344 1.00 49.25 119 LYS A O 1
ATOM 943 N N . LYS A 1 120 ? -17.118 -29.034 21.454 1.00 55.84 120 LYS A N 1
ATOM 944 C CA . LYS A 1 120 ? -16.279 -28.986 22.649 1.00 55.84 120 LYS A CA 1
ATOM 945 C C . LYS A 1 120 ? -17.073 -28.194 23.690 1.00 55.84 120 LYS A C 1
ATOM 947 O O . LYS A 1 120 ? -17.328 -27.011 23.496 1.00 55.84 120 LYS A O 1
ATOM 952 N N . LYS A 1 121 ? -17.561 -28.879 24.726 1.00 62.28 121 LYS A N 1
ATOM 953 C CA . LYS A 1 121 ? -18.249 -28.266 25.865 1.00 62.28 121 LYS A CA 1
ATOM 954 C C . LYS A 1 121 ? -17.207 -27.356 26.519 1.00 62.28 121 LYS A C 1
ATOM 956 O O . LYS A 1 121 ? -16.290 -27.864 27.157 1.00 62.28 121 LYS A O 1
ATOM 961 N N . GLU A 1 122 ? -17.254 -26.053 26.246 1.00 67.12 122 GLU A N 1
ATOM 962 C CA . GLU A 1 122 ? -16.372 -25.088 26.904 1.00 67.12 122 GLU A CA 1
ATOM 963 C C . GLU A 1 122 ? -16.598 -25.223 28.408 1.00 67.12 122 GLU A C 1
ATOM 965 O O . GLU A 1 122 ? -17.706 -25.016 28.904 1.00 67.12 122 GLU A O 1
ATOM 970 N N . SER A 1 123 ? -15.565 -25.668 29.122 1.00 73.56 123 SER A N 1
ATOM 971 C CA . SER A 1 123 ? -15.582 -25.726 30.575 1.00 73.56 123 SER A CA 1
ATOM 972 C C . SER A 1 123 ? -15.726 -24.300 31.088 1.00 73.56 123 SER A C 1
ATOM 974 O O . SER A 1 123 ? -14.845 -23.469 30.861 1.00 73.56 123 SER A O 1
ATOM 976 N N . VAL A 1 124 ? -16.847 -24.012 31.744 1.00 76.31 124 VAL A N 1
ATOM 977 C CA . VAL A 1 124 ? -17.080 -22.722 32.387 1.00 76.31 124 VAL A CA 1
ATOM 978 C C . VAL A 1 124 ? -16.039 -22.565 33.491 1.00 76.31 124 VAL A C 1
ATOM 980 O O . VAL A 1 124 ? -16.013 -23.347 34.439 1.00 76.31 124 VAL A O 1
ATOM 983 N N . LEU A 1 125 ? -15.142 -21.592 33.337 1.00 75.31 125 LEU A N 1
ATOM 984 C CA . LEU A 1 125 ? -14.166 -21.252 34.366 1.00 75.31 125 LEU A CA 1
ATOM 985 C C . LEU A 1 125 ? -14.910 -20.596 35.528 1.00 75.31 125 LEU A C 1
ATOM 987 O O . LEU A 1 125 ? -15.564 -19.569 35.349 1.00 75.31 125 LEU A O 1
ATOM 991 N N . LEU A 1 126 ? -14.822 -21.195 36.710 1.00 78.88 126 LEU A N 1
ATOM 992 C CA . LEU A 1 126 ? -15.334 -20.618 37.947 1.00 78.88 126 LEU A CA 1
ATOM 993 C C . LEU A 1 126 ? -14.180 -19.958 38.704 1.00 78.88 126 LEU A C 1
ATOM 995 O O . LEU A 1 126 ? -13.041 -20.408 38.636 1.00 78.88 126 LEU A O 1
ATOM 999 N N . SER A 1 127 ? -14.475 -18.884 39.424 1.00 73.62 127 SER A N 1
ATOM 1000 C CA . SER A 1 127 ? -13.534 -18.288 40.372 1.00 73.62 127 SER A CA 1
ATOM 1001 C C . SER A 1 127 ? -13.346 -19.198 41.581 1.00 73.62 127 SER A C 1
ATOM 1003 O O . SER A 1 127 ? -14.328 -19.634 42.180 1.00 73.62 127 SER A O 1
ATOM 1005 N N . ASP A 1 128 ? -12.094 -19.436 41.974 1.00 75.88 128 ASP A N 1
ATOM 1006 C CA . ASP A 1 128 ? -11.767 -20.346 43.082 1.00 75.88 128 ASP A CA 1
ATOM 1007 C C . ASP A 1 128 ? -12.360 -19.885 44.423 1.00 75.88 128 ASP A C 1
ATOM 1009 O O . ASP A 1 128 ? -12.752 -20.702 45.246 1.00 75.88 128 ASP A O 1
ATOM 1013 N N . THR A 1 129 ? -12.458 -18.569 44.643 1.00 74.44 129 THR A N 1
ATOM 1014 C CA . THR A 1 129 ? -12.899 -17.997 45.928 1.00 74.44 129 THR A CA 1
ATOM 1015 C C . THR A 1 129 ? -14.416 -17.889 46.068 1.00 74.44 129 THR A C 1
ATOM 1017 O O . THR A 1 129 ? -14.939 -18.052 47.165 1.00 74.44 129 THR A O 1
ATOM 1020 N N . PHE A 1 130 ? -15.131 -17.570 44.986 1.00 71.75 130 PHE A N 1
ATOM 1021 C CA . PHE A 1 130 ? -16.567 -17.258 45.042 1.00 71.75 130 PHE A CA 1
ATOM 1022 C C . PHE A 1 130 ? -17.434 -18.259 44.274 1.00 71.75 130 PHE A C 1
ATOM 1024 O O . PHE A 1 130 ? -18.656 -18.137 44.300 1.00 71.75 130 PHE A O 1
ATOM 1031 N N . HIS A 1 131 ? -16.823 -19.208 43.555 1.00 76.56 131 HIS A N 1
ATOM 1032 C CA . HIS A 1 131 ? -17.495 -20.142 42.644 1.00 76.56 131 HIS A CA 1
ATOM 1033 C C . HIS A 1 131 ? -18.431 -19.464 41.631 1.00 76.56 131 HIS A C 1
ATOM 1035 O O . HIS A 1 131 ? -19.381 -20.061 41.132 1.00 76.56 131 HIS A O 1
ATOM 1041 N N . LEU A 1 132 ? -18.146 -18.204 41.300 1.00 72.19 132 LEU A N 1
ATOM 1042 C CA . LEU A 1 132 ? -18.851 -17.457 40.265 1.00 72.19 132 LEU A CA 1
ATOM 1043 C C . LEU A 1 132 ? -18.220 -17.731 38.905 1.00 72.19 132 LEU A C 1
ATOM 1045 O O . LEU A 1 132 ? -16.991 -17.776 38.807 1.00 72.19 132 LEU A O 1
ATOM 1049 N N . GLU A 1 133 ? -19.052 -17.852 37.870 1.00 73.00 133 GLU A N 1
ATOM 1050 C CA . GLU A 1 133 ? -18.604 -17.924 36.479 1.00 73.00 133 GLU A CA 1
ATOM 1051 C C . GLU A 1 133 ? -17.753 -16.700 36.149 1.00 73.00 133 GLU A C 1
ATOM 1053 O O . GLU A 1 133 ? -18.215 -15.558 36.220 1.00 73.00 133 GLU A O 1
ATOM 1058 N N . ILE A 1 134 ? -16.492 -16.941 35.799 1.00 67.19 134 ILE A N 1
ATOM 1059 C CA . ILE A 1 134 ? -15.614 -15.912 35.267 1.00 67.19 134 ILE A CA 1
ATOM 1060 C C . ILE A 1 134 ? -16.085 -15.665 33.835 1.00 67.19 134 ILE A C 1
ATOM 1062 O O . ILE A 1 134 ? -16.056 -16.593 33.021 1.00 67.19 134 ILE A O 1
ATOM 1066 N N . PRO A 1 135 ? -16.514 -14.440 33.492 1.00 66.06 135 PRO A N 1
ATOM 1067 C CA . PRO A 1 135 ? -16.878 -14.127 32.123 1.00 66.06 135 PRO A CA 1
ATOM 1068 C C . PRO A 1 135 ? -15.736 -14.505 31.177 1.00 66.06 135 PRO A C 1
ATOM 1070 O O . PRO A 1 135 ? -14.604 -14.056 31.354 1.00 66.06 135 PRO A O 1
ATOM 1073 N N . SER A 1 136 ? -16.035 -15.302 30.147 1.00 68.56 136 SER A N 1
ATOM 1074 C CA . SER A 1 136 ? -15.050 -15.697 29.127 1.00 68.56 136 SER A CA 1
ATOM 1075 C C . SER A 1 136 ? -14.539 -14.514 28.300 1.00 68.56 136 SER A C 1
ATOM 1077 O O . SER A 1 136 ? -13.579 -14.638 27.542 1.00 68.56 136 SER A O 1
ATOM 1079 N N . GLY A 1 137 ? -15.168 -13.348 28.451 1.00 71.12 137 GLY A N 1
ATOM 1080 C CA . GLY A 1 137 ? -14.796 -12.136 27.761 1.00 71.12 137 GLY A CA 1
ATOM 1081 C C . GLY A 1 137 ? -15.124 -10.881 28.550 1.00 71.12 137 GLY A C 1
ATOM 1082 O O . GLY A 1 137 ? -15.814 -10.872 29.567 1.00 71.12 137 GLY A O 1
ATOM 1083 N N . TYR A 1 138 ? -14.603 -9.793 28.012 1.00 75.44 138 TYR A N 1
ATOM 1084 C CA . TYR A 1 138 ? -14.837 -8.436 28.461 1.00 75.44 138 TYR A CA 1
ATOM 1085 C C . TYR A 1 138 ? -16.332 -8.078 28.484 1.00 75.44 138 TYR A C 1
ATOM 1087 O O . TYR A 1 138 ? -17.034 -8.281 27.493 1.00 75.44 138 TYR A O 1
ATOM 1095 N N . GLN A 1 139 ? -16.790 -7.490 29.592 1.00 83.94 139 GLN A N 1
ATOM 1096 C CA . GLN A 1 139 ? -18.149 -6.970 29.738 1.00 83.94 139 GLN A CA 1
ATOM 1097 C C . GLN A 1 139 ? -18.114 -5.482 30.093 1.00 83.94 139 GLN A C 1
ATOM 1099 O O . GLN A 1 139 ? -17.358 -5.043 30.963 1.00 83.94 139 GLN A O 1
ATOM 1104 N N . ASP A 1 140 ? -18.937 -4.702 29.403 1.00 89.94 140 ASP A N 1
ATOM 1105 C CA . ASP A 1 140 ? -19.143 -3.279 29.633 1.00 89.94 140 ASP A CA 1
ATOM 1106 C C . ASP A 1 140 ? -20.596 -2.888 29.359 1.00 89.94 140 ASP A C 1
ATOM 1108 O O . ASP A 1 140 ? -21.362 -3.645 28.760 1.00 89.94 140 ASP A O 1
ATOM 1112 N N . VAL A 1 141 ? -20.988 -1.691 29.796 1.00 95.38 141 VAL A N 1
ATOM 1113 C CA . VAL A 1 141 ? -22.250 -1.087 29.356 1.00 95.38 141 VAL A CA 1
ATOM 1114 C C . VAL A 1 141 ? -21.920 0.090 28.454 1.00 95.38 141 VAL A C 1
ATOM 1116 O O . VAL A 1 141 ? -21.145 0.969 28.828 1.00 95.38 141 VAL A O 1
ATOM 1119 N N . LYS A 1 142 ? -22.502 0.115 27.258 1.00 96.69 142 LYS A N 1
ATOM 1120 C CA . LYS A 1 142 ? -22.354 1.217 26.307 1.00 96.69 142 LYS A CA 1
ATOM 1121 C C . LYS A 1 142 ? -23.705 1.783 25.940 1.00 96.69 142 LYS A C 1
ATOM 1123 O O . LYS A 1 142 ? -24.620 1.030 25.606 1.00 96.69 142 LYS A O 1
ATOM 1128 N N . PHE A 1 143 ? -23.790 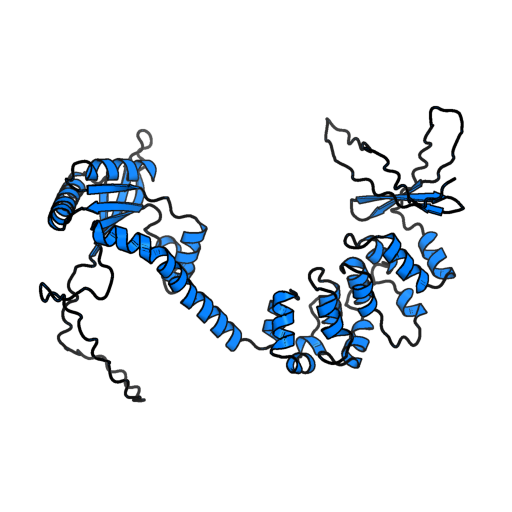3.099 25.915 1.00 98.00 143 PHE A N 1
ATOM 1129 C CA . PHE A 1 143 ? -24.939 3.816 25.394 1.00 98.00 143 PHE A CA 1
ATOM 1130 C C . PHE A 1 143 ? -24.515 4.579 24.150 1.00 98.00 143 PHE A C 1
ATOM 1132 O O . PHE A 1 143 ? -23.525 5.301 24.183 1.00 98.00 143 PHE A O 1
ATOM 1139 N N . ASN A 1 144 ? -25.269 4.433 23.068 1.00 98.00 144 ASN A N 1
ATOM 1140 C CA . ASN A 1 144 ? -25.260 5.406 21.989 1.00 98.00 144 ASN A CA 1
ATOM 1141 C C . ASN A 1 144 ? -26.347 6.423 22.315 1.00 98.00 144 ASN A C 1
ATOM 1143 O O . ASN A 1 144 ? -27.514 6.049 22.475 1.00 98.00 144 ASN A O 1
ATOM 1147 N N . VAL A 1 145 ? -25.948 7.677 22.456 1.00 97.94 145 VAL A N 1
ATOM 1148 C CA . VAL A 1 145 ? -26.803 8.771 22.908 1.00 97.94 145 VAL A CA 1
ATOM 1149 C C . VAL A 1 145 ? -26.821 9.829 21.819 1.00 97.94 145 VAL A C 1
ATOM 1151 O O . VAL A 1 145 ? -25.761 10.230 21.343 1.00 97.94 145 VAL A O 1
ATOM 1154 N N . ILE A 1 146 ? -28.009 10.267 21.422 1.00 97.88 146 ILE A N 1
ATOM 1155 C CA . ILE A 1 146 ? -28.184 11.436 20.565 1.00 97.88 146 ILE A CA 1
ATOM 1156 C C . ILE A 1 146 ? -28.043 12.661 21.461 1.00 97.88 146 ILE A C 1
ATOM 1158 O O . ILE A 1 146 ? -28.723 12.762 22.481 1.00 97.88 146 ILE A O 1
ATOM 1162 N N . TYR A 1 147 ? -27.138 13.559 21.097 1.00 97.69 147 TYR A N 1
ATOM 1163 C CA . TYR A 1 147 ? -26.955 14.859 21.725 1.00 97.69 147 TYR A CA 1
ATOM 1164 C C . TYR A 1 147 ? -27.379 15.944 20.754 1.00 97.69 147 TYR A C 1
ATOM 1166 O O . TYR A 1 147 ? -26.874 15.971 19.631 1.00 97.69 147 TYR A O 1
ATOM 1174 N N . THR A 1 148 ? -28.272 16.821 21.202 1.00 97.00 148 THR A N 1
ATOM 1175 C CA . THR A 1 148 ? -28.791 17.931 20.405 1.00 97.00 148 THR A CA 1
ATOM 1176 C C . THR A 1 148 ? -28.335 19.255 21.003 1.00 97.00 148 THR A C 1
ATOM 1178 O O . THR A 1 148 ? -28.639 19.558 22.159 1.00 97.00 148 THR A O 1
ATOM 1181 N N . GLU A 1 149 ? -27.605 20.038 20.215 1.00 94.25 149 GLU A N 1
ATOM 1182 C CA . GLU A 1 149 ? -27.169 21.392 20.554 1.00 94.25 149 GLU A CA 1
ATOM 1183 C C . GLU A 1 149 ? -28.142 22.389 19.904 1.00 94.25 149 GLU A C 1
ATOM 1185 O O . GLU A 1 149 ? -28.500 22.254 18.731 1.00 94.25 149 GLU A O 1
ATOM 1190 N N . ILE A 1 150 ? -28.639 23.347 20.693 1.00 88.81 150 ILE A N 1
ATOM 1191 C CA . ILE A 1 150 ? -29.530 24.410 20.216 1.00 88.81 150 ILE A CA 1
ATOM 1192 C C . ILE A 1 150 ? -28.682 25.669 20.101 1.00 88.81 150 ILE A C 1
ATOM 1194 O O . ILE A 1 150 ? -28.293 26.242 21.118 1.00 88.81 150 ILE A O 1
ATOM 1198 N N . THR A 1 151 ? -28.382 26.084 18.876 1.00 85.38 151 THR A N 1
ATOM 1199 C CA . THR A 1 151 ? -27.582 27.283 18.632 1.00 85.38 151 THR A CA 1
ATOM 1200 C C . THR A 1 151 ? -28.479 28.511 18.775 1.00 85.38 151 THR A C 1
ATOM 1202 O O . THR A 1 151 ? -29.440 28.689 18.020 1.00 85.38 151 THR A O 1
ATOM 1205 N N . GLU A 1 152 ? -28.202 29.348 19.777 1.00 77.69 152 GLU A N 1
ATOM 1206 C CA . GLU A 1 152 ? -28.936 30.596 1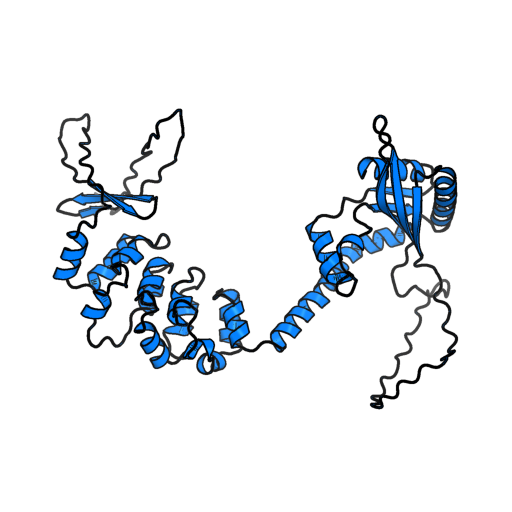9.995 1.00 77.69 152 GLU A CA 1
ATOM 1207 C C . GLU A 1 152 ? -28.773 31.509 18.768 1.00 77.69 152 GLU A C 1
ATOM 1209 O O . GLU A 1 152 ? -27.663 31.907 18.425 1.00 77.69 152 GLU A O 1
ATOM 1214 N N . GLY A 1 153 ? -29.880 31.809 18.080 1.00 77.75 153 GLY A N 1
ATOM 1215 C CA . GLY A 1 153 ? -29.917 32.763 16.963 1.00 77.75 153 GLY A CA 1
ATOM 1216 C C . GLY A 1 153 ? -30.561 32.245 15.677 1.00 77.75 153 GLY A C 1
ATOM 1217 O O . GLY A 1 153 ? -31.229 33.016 14.998 1.00 77.75 153 GLY A O 1
ATOM 1218 N N . GLU A 1 154 ? -30.440 30.953 15.362 1.00 71.00 154 GLU A N 1
ATOM 1219 C CA . GLU A 1 154 ? -30.913 30.423 14.067 1.00 71.00 154 GLU A CA 1
ATOM 1220 C C . GLU A 1 154 ? -32.103 29.463 14.177 1.00 71.00 154 GLU A C 1
ATOM 1222 O O . GLU A 1 154 ? -32.675 29.069 13.166 1.00 71.00 154 GLU A O 1
ATOM 1227 N N . GLY A 1 155 ? -32.475 29.034 15.390 1.00 83.12 155 GLY A N 1
ATOM 1228 C CA . GLY A 1 155 ? -33.492 27.991 15.586 1.00 83.12 155 GLY A CA 1
ATOM 1229 C C . GLY A 1 155 ? -33.086 26.611 15.040 1.00 83.12 155 GLY A C 1
ATOM 1230 O O . GLY A 1 155 ? -33.840 25.646 15.183 1.00 83.12 155 GLY A O 1
ATOM 1231 N N . ASN A 1 156 ? -31.890 26.505 14.455 1.00 86.19 156 ASN A N 1
ATOM 1232 C CA . ASN A 1 156 ? -31.315 25.276 13.942 1.00 86.19 156 ASN A CA 1
ATOM 1233 C C . ASN A 1 156 ? -30.911 24.367 15.107 1.00 86.19 156 ASN A C 1
ATOM 1235 O O . ASN A 1 156 ? -30.224 24.778 16.044 1.00 86.19 156 ASN A O 1
ATOM 1239 N N . LYS A 1 157 ? -31.370 23.115 15.046 1.00 92.75 157 LYS A N 1
ATOM 1240 C CA . LYS A 1 157 ? -30.994 22.049 15.976 1.00 92.75 157 LYS A CA 1
ATOM 1241 C C . LYS A 1 157 ? -29.995 21.147 15.278 1.00 92.75 157 LYS A C 1
ATOM 1243 O O . LYS A 1 157 ? -30.340 20.509 14.283 1.00 92.75 157 LYS A O 1
ATOM 1248 N N . GLU A 1 158 ? -28.784 21.073 15.808 1.00 94.56 158 GLU A N 1
ATOM 1249 C CA . GLU A 1 158 ? -27.783 20.121 15.337 1.00 94.56 158 GLU A CA 1
ATOM 1250 C C . GLU A 1 158 ? -27.730 18.930 16.286 1.00 94.56 158 GLU A C 1
ATOM 1252 O O . GLU A 1 158 ? -27.730 19.097 17.506 1.00 94.56 158 GLU A O 1
ATOM 1257 N N . SER A 1 159 ? -27.667 17.716 15.736 1.00 95.75 159 SER A N 1
ATOM 1258 C CA . SER A 1 159 ? -27.616 16.489 16.531 1.00 95.75 159 SER A CA 1
ATOM 1259 C C . SER A 1 159 ? -26.441 15.605 16.131 1.00 95.75 159 SER A C 1
ATOM 1261 O O . SER A 1 159 ? -26.115 15.462 14.953 1.00 95.75 159 SER A O 1
ATOM 1263 N N . ILE A 1 160 ? -25.819 14.965 17.120 1.00 95.81 160 ILE A N 1
ATOM 1264 C CA . ILE A 1 160 ? -24.751 13.982 16.917 1.00 95.81 160 ILE A CA 1
ATOM 1265 C C . ILE A 1 160 ? -24.980 12.755 17.795 1.00 95.81 160 ILE A C 1
ATOM 1267 O O . ILE A 1 160 ? -25.472 12.864 18.916 1.00 95.81 160 ILE A O 1
ATOM 1271 N N . VAL A 1 161 ? -24.589 11.579 17.305 1.00 97.06 161 VAL A N 1
ATOM 1272 C CA . VAL A 1 161 ? -24.559 10.361 18.121 1.00 97.06 161 VAL A CA 1
ATOM 1273 C C . VAL A 1 161 ? -23.191 10.234 18.789 1.00 97.06 161 VAL A C 1
ATOM 1275 O O . VAL A 1 161 ? -22.159 10.227 18.114 1.00 97.06 161 VAL A O 1
ATOM 1278 N N . GLY A 1 162 ? -23.189 10.130 20.117 1.00 97.56 162 GLY A N 1
ATOM 1279 C CA . GLY A 1 162 ? -22.002 9.858 20.922 1.00 97.56 162 GLY A CA 1
ATOM 1280 C C . GLY A 1 162 ? -22.077 8.503 21.629 1.00 97.56 162 GLY A C 1
ATOM 1281 O O . GLY A 1 162 ? -23.133 8.110 22.127 1.00 97.56 162 GLY A O 1
ATOM 1282 N N . GLU A 1 163 ? -20.950 7.789 21.715 1.00 98.38 163 GLU A N 1
ATOM 1283 C CA . GLU A 1 163 ? -20.834 6.557 22.512 1.00 98.38 163 GLU A CA 1
ATOM 1284 C C . GLU A 1 163 ? -20.354 6.888 23.939 1.00 98.38 163 GLU A C 1
ATOM 1286 O O . GLU A 1 163 ? -19.242 7.380 24.137 1.00 98.38 163 GLU A O 1
ATOM 1291 N N . VAL A 1 164 ? -21.171 6.574 24.946 1.00 98.31 164 VAL A N 1
ATOM 1292 C CA . VAL A 1 164 ? -20.835 6.685 26.373 1.00 98.31 164 VAL A CA 1
ATOM 1293 C C . VAL A 1 164 ? -20.565 5.293 26.929 1.00 98.31 164 VAL A C 1
ATOM 1295 O O . VAL A 1 164 ? -21.465 4.452 27.007 1.00 98.31 164 VAL A O 1
ATOM 1298 N N . GLN A 1 165 ? -19.320 5.039 27.320 1.00 97.75 165 GLN A N 1
ATOM 1299 C CA . GLN A 1 165 ? -18.885 3.743 27.834 1.00 97.75 165 GLN A CA 1
ATOM 1300 C C . GLN A 1 165 ? -18.772 3.756 29.367 1.00 97.75 165 GLN A C 1
ATOM 1302 O O . GLN A 1 165 ? -18.046 4.568 29.933 1.00 97.75 165 GLN A O 1
ATOM 1307 N N . PHE A 1 166 ? -19.427 2.812 30.037 1.00 97.94 166 PHE A N 1
ATOM 1308 C CA . PHE A 1 166 ? -19.362 2.614 31.484 1.00 97.94 166 PHE A CA 1
ATOM 1309 C C . PHE A 1 166 ? -18.478 1.410 31.801 1.00 97.94 166 PHE A C 1
ATOM 1311 O O . PHE A 1 166 ? -18.721 0.304 31.308 1.00 97.94 166 PHE A O 1
ATOM 1318 N N . LEU A 1 167 ? -17.448 1.622 32.620 1.00 95.81 167 LEU A N 1
ATOM 1319 C CA . LEU A 1 167 ? -16.424 0.617 32.911 1.00 95.81 167 LEU A CA 1
ATOM 1320 C C . LEU A 1 167 ? -16.142 0.513 34.397 1.00 95.81 167 LEU A C 1
ATOM 1322 O O . LEU A 1 167 ? -16.103 1.520 35.088 1.00 95.81 167 LEU A O 1
ATOM 1326 N N . LEU A 1 168 ? -15.821 -0.689 34.866 1.00 95.44 168 LEU A N 1
ATOM 1327 C CA . LEU A 1 168 ? -15.121 -0.851 36.138 1.00 95.44 168 LEU A CA 1
ATOM 1328 C C . LEU A 1 168 ? -13.636 -0.516 35.966 1.00 95.44 168 LEU A C 1
ATOM 1330 O O . LEU A 1 168 ? -13.036 -0.811 34.930 1.00 95.44 168 LEU A O 1
ATOM 1334 N N . ARG A 1 169 ? -13.009 0.047 36.999 1.00 95.62 169 ARG A N 1
ATOM 1335 C CA . ARG A 1 169 ? -11.585 0.414 37.013 1.00 95.62 169 ARG A CA 1
ATOM 1336 C C . ARG A 1 169 ? -10.680 -0.784 36.736 1.00 95.62 169 ARG A C 1
ATOM 1338 O O . ARG A 1 169 ? -9.710 -0.653 35.988 1.00 95.62 169 ARG A O 1
ATOM 1345 N N . SER A 1 170 ? -10.992 -1.944 37.312 1.00 92.19 170 SER A N 1
ATOM 1346 C CA . SER A 1 170 ? -10.281 -3.205 37.058 1.00 92.19 170 SER A CA 1
ATOM 1347 C C . SER A 1 170 ? -10.303 -3.568 35.569 1.00 92.19 170 SER A C 1
ATOM 1349 O O . SER A 1 170 ? -9.258 -3.832 34.972 1.00 92.19 170 SER A O 1
ATOM 1351 N N . ILE A 1 171 ? -11.478 -3.467 34.950 1.00 90.50 171 ILE A N 1
ATOM 1352 C CA . ILE A 1 171 ? -11.714 -3.747 33.533 1.00 90.50 171 ILE A CA 1
ATOM 1353 C C . ILE A 1 171 ? -11.033 -2.713 32.626 1.00 90.50 171 ILE A C 1
ATOM 1355 O O . ILE A 1 171 ? -10.394 -3.081 31.641 1.00 90.50 171 ILE A O 1
ATOM 1359 N N . ALA A 1 172 ? -11.097 -1.424 32.966 1.00 92.06 172 ALA A N 1
ATOM 1360 C CA . ALA A 1 172 ? -10.416 -0.365 32.223 1.00 92.06 172 ALA A CA 1
ATOM 1361 C C . ALA A 1 172 ? -8.886 -0.558 32.223 1.00 92.06 172 ALA A C 1
ATOM 1363 O O . ALA A 1 172 ? -8.246 -0.466 31.172 1.00 92.06 172 ALA A O 1
ATOM 1364 N N . ARG A 1 173 ? -8.299 -0.904 33.380 1.00 92.06 173 ARG A N 1
ATOM 1365 C CA . ARG A 1 173 ? -6.865 -1.228 33.499 1.00 92.06 173 ARG A CA 1
ATOM 1366 C C . ARG A 1 173 ? -6.485 -2.451 32.670 1.00 92.06 173 ARG A C 1
ATOM 1368 O O . ARG A 1 173 ? -5.457 -2.428 31.995 1.00 92.06 173 ARG A O 1
ATOM 1375 N N . TRP A 1 174 ? -7.306 -3.499 32.699 1.00 89.31 174 TRP A N 1
ATOM 1376 C CA . TRP A 1 174 ? -7.089 -4.686 31.874 1.00 89.31 174 TRP A CA 1
ATOM 1377 C C . TRP A 1 174 ? -7.142 -4.347 30.376 1.00 89.31 174 TRP A C 1
ATOM 1379 O O . TRP A 1 174 ? -6.220 -4.698 29.641 1.00 89.31 174 TRP A O 1
ATOM 1389 N N . LYS A 1 175 ? -8.134 -3.557 29.939 1.00 86.88 175 LYS A N 1
ATOM 1390 C CA . LYS A 1 175 ? -8.272 -3.088 28.548 1.00 86.88 175 LYS A CA 1
ATOM 1391 C C . LYS A 1 175 ? -7.049 -2.305 28.081 1.00 86.88 175 LYS A C 1
ATOM 1393 O O . LYS A 1 175 ? -6.578 -2.532 26.973 1.00 86.88 175 LYS A O 1
ATOM 1398 N N . MET A 1 176 ? -6.506 -1.419 28.916 1.00 87.69 176 MET A N 1
ATOM 1399 C CA . MET A 1 176 ? -5.283 -0.680 28.580 1.00 87.69 176 MET A CA 1
ATOM 1400 C C . MET A 1 176 ? -4.095 -1.612 28.312 1.00 87.69 176 MET A C 1
ATOM 1402 O O . MET A 1 176 ? -3.347 -1.382 27.364 1.00 87.69 176 MET A O 1
ATOM 1406 N N . LYS A 1 177 ? -3.937 -2.677 29.109 1.00 88.50 177 LYS A N 1
ATOM 1407 C CA . LYS A 1 177 ? -2.876 -3.676 28.902 1.00 88.50 177 LYS A CA 1
ATOM 1408 C C . LYS A 1 177 ? -3.135 -4.526 27.652 1.00 88.50 177 LYS A C 1
ATOM 1410 O O . LYS A 1 177 ? -2.220 -4.751 26.866 1.00 88.50 177 LYS A O 1
ATOM 1415 N N . GLY A 1 178 ? -4.382 -4.951 27.445 1.00 86.50 178 GLY A N 1
ATOM 1416 C CA . GLY A 1 178 ? -4.788 -5.805 26.325 1.00 86.50 178 GLY A CA 1
ATOM 1417 C C . GLY A 1 178 ? -4.911 -5.093 24.974 1.00 86.50 178 GLY A C 1
ATOM 1418 O O . GLY A 1 178 ? -4.875 -5.759 23.944 1.00 86.50 178 GLY A O 1
ATOM 1419 N N . HIS A 1 179 ? -5.016 -3.759 24.938 1.00 82.75 179 HIS A N 1
ATOM 1420 C CA . HIS A 1 179 ? -5.273 -3.004 23.703 1.00 82.75 179 HIS A CA 1
ATOM 1421 C C . HIS A 1 179 ? -4.227 -3.265 22.614 1.00 82.75 179 HIS A C 1
ATOM 1423 O O . HIS A 1 179 ? -4.575 -3.360 21.442 1.00 82.75 179 HIS A O 1
ATOM 1429 N N . LYS A 1 180 ? -2.948 -3.415 22.983 1.00 82.75 180 LYS A N 1
ATOM 1430 C CA . LYS A 1 180 ? -1.886 -3.728 22.012 1.00 82.75 180 LYS A CA 1
ATOM 1431 C C . LYS A 1 180 ? -2.112 -5.089 21.346 1.00 82.75 180 LYS A C 1
ATOM 1433 O O . LYS A 1 180 ? -2.019 -5.190 20.130 1.00 82.75 180 LYS A O 1
ATOM 1438 N N . MET A 1 181 ? -2.475 -6.105 22.130 1.00 83.81 181 MET A N 1
ATOM 1439 C CA . MET A 1 181 ? -2.771 -7.445 21.610 1.00 83.81 181 MET A CA 1
ATOM 1440 C C . MET A 1 181 ? -4.055 -7.466 20.784 1.00 83.81 181 MET A C 1
ATOM 1442 O O . MET A 1 181 ? -4.122 -8.139 19.761 1.00 83.81 181 MET A O 1
ATOM 1446 N N . TYR A 1 182 ? -5.057 -6.686 21.191 1.00 79.81 182 TYR A N 1
ATOM 1447 C CA . TYR A 1 182 ? -6.290 -6.525 20.431 1.00 79.81 182 TYR A CA 1
ATOM 1448 C C . TYR A 1 182 ? -6.038 -5.921 19.041 1.00 79.81 182 TYR A C 1
ATOM 1450 O O . TYR A 1 182 ? -6.562 -6.439 18.060 1.00 79.81 182 TYR A O 1
ATOM 1458 N N . GLU A 1 183 ? -5.207 -4.879 18.928 1.00 79.50 183 GLU A N 1
ATOM 1459 C CA . GLU A 1 183 ? -4.854 -4.288 17.626 1.00 79.50 183 GLU A CA 1
ATOM 1460 C C . GLU A 1 183 ? -4.127 -5.290 16.714 1.00 79.50 183 GLU A C 1
ATOM 1462 O O . GLU A 1 183 ? -4.439 -5.364 15.530 1.00 79.50 183 GLU A O 1
ATOM 1467 N N . ILE A 1 184 ? -3.237 -6.126 17.262 1.00 80.06 184 ILE A N 1
ATOM 1468 C CA . ILE A 1 184 ? -2.585 -7.209 16.501 1.00 80.06 184 ILE A CA 1
ATOM 1469 C C . ILE A 1 184 ? -3.620 -8.248 16.048 1.00 80.06 184 ILE A C 1
ATOM 1471 O O . ILE A 1 184 ? -3.682 -8.601 14.873 1.00 80.06 184 ILE A O 1
ATOM 1475 N N . SER A 1 185 ? -4.484 -8.705 16.958 1.00 82.62 185 SER A N 1
ATOM 1476 C CA . SER A 1 185 ? -5.529 -9.687 16.645 1.00 82.62 185 SER A CA 1
ATOM 1477 C C . SER A 1 185 ? -6.496 -9.183 15.568 1.00 82.62 185 SER A C 1
ATOM 1479 O O . SER A 1 185 ? -6.909 -9.960 14.709 1.00 82.62 185 SER A O 1
ATOM 1481 N N . ARG A 1 186 ? -6.802 -7.880 15.544 1.00 78.12 186 ARG A N 1
ATOM 1482 C CA . ARG A 1 186 ? -7.632 -7.256 14.501 1.00 78.12 186 ARG A CA 1
ATOM 1483 C C . ARG A 1 186 ? -6.995 -7.239 13.118 1.00 78.12 186 ARG A C 1
ATOM 1485 O O . ARG A 1 186 ? -7.728 -7.131 12.138 1.00 78.12 186 ARG A O 1
ATOM 1492 N N . GLN A 1 187 ? -5.671 -7.310 13.024 1.00 79.25 187 GLN A N 1
ATOM 1493 C CA . GLN A 1 187 ? -4.986 -7.391 11.737 1.00 79.25 187 GLN A CA 1
ATOM 1494 C C . GLN A 1 187 ? -5.043 -8.804 11.154 1.00 79.25 187 GLN A C 1
ATOM 1496 O O . GLN A 1 187 ? -4.945 -8.946 9.940 1.00 79.25 187 GLN A O 1
ATOM 1501 N N . ALA A 1 188 ? -5.262 -9.836 11.975 1.00 83.31 188 ALA A N 1
ATOM 1502 C CA . ALA A 1 188 ? -5.260 -11.219 11.510 1.00 83.31 188 ALA A CA 1
ATOM 1503 C C . ALA A 1 188 ? -6.310 -11.503 10.417 1.00 83.31 188 ALA A C 1
ATOM 1505 O O . ALA A 1 188 ? -5.921 -12.056 9.396 1.00 83.31 188 ALA A O 1
ATOM 1506 N N . PRO A 1 189 ? -7.590 -11.082 10.521 1.00 79.25 189 PRO A N 1
ATOM 1507 C CA . PRO A 1 189 ? -8.553 -11.280 9.436 1.00 79.25 189 PRO A CA 1
ATOM 1508 C C . PRO A 1 189 ? -8.157 -10.578 8.134 1.00 79.25 189 PRO A C 1
ATOM 1510 O O . PRO A 1 189 ? -8.382 -11.122 7.061 1.00 79.25 189 PRO A O 1
ATOM 1513 N N . PHE A 1 190 ? -7.554 -9.386 8.221 1.00 77.31 190 PHE A N 1
ATOM 1514 C CA . PHE A 1 190 ? -7.063 -8.671 7.043 1.00 77.31 190 PHE A CA 1
ATOM 1515 C C . PHE A 1 190 ? -5.893 -9.416 6.396 1.00 77.31 190 PHE A C 1
ATOM 1517 O O . PHE A 1 190 ? -5.917 -9.663 5.197 1.00 77.31 190 PHE A O 1
ATOM 1524 N N . ILE A 1 191 ? -4.905 -9.821 7.199 1.00 76.88 191 ILE A N 1
ATOM 1525 C CA . ILE A 1 191 ? -3.742 -10.587 6.740 1.00 76.88 191 ILE A CA 1
ATOM 1526 C C . ILE A 1 191 ? -4.192 -11.911 6.119 1.00 76.88 191 ILE A C 1
ATOM 1528 O O . ILE A 1 191 ? -3.764 -12.231 5.016 1.00 76.88 191 ILE A O 1
ATOM 1532 N N . ASN A 1 192 ? -5.087 -12.643 6.783 1.00 81.31 192 ASN A N 1
ATOM 1533 C CA . ASN A 1 192 ? -5.641 -13.892 6.269 1.00 81.31 192 ASN A CA 1
ATOM 1534 C C . ASN A 1 192 ? -6.405 -13.656 4.966 1.00 81.31 192 ASN A C 1
ATOM 1536 O O . ASN A 1 192 ? -6.160 -14.365 4.006 1.00 81.31 192 ASN A O 1
ATOM 1540 N N . GLY A 1 193 ? -7.227 -12.606 4.882 1.00 78.56 193 GLY A N 1
ATOM 1541 C CA . GLY A 1 193 ? -7.906 -12.248 3.638 1.00 78.56 193 GLY A CA 1
ATOM 1542 C C . GLY A 1 193 ? -6.935 -11.918 2.500 1.00 78.56 193 GLY A C 1
ATOM 1543 O O . GLY A 1 193 ? -7.180 -12.295 1.358 1.00 78.56 193 GLY A O 1
ATOM 1544 N N . CYS A 1 194 ? -5.805 -11.266 2.792 1.00 74.50 194 CYS A N 1
ATOM 1545 C CA . CYS A 1 194 ? -4.743 -11.061 1.807 1.00 74.50 194 CYS A CA 1
ATOM 1546 C C . CYS A 1 194 ? -4.084 -12.382 1.390 1.00 74.50 194 CYS A C 1
ATOM 1548 O O . CYS A 1 194 ? -3.825 -12.566 0.205 1.00 74.50 194 CYS A O 1
ATOM 1550 N N . TYR A 1 195 ? -3.823 -13.296 2.328 1.00 77.00 195 TYR A N 1
ATOM 1551 C CA . TYR A 1 195 ? -3.302 -14.628 2.009 1.00 77.00 195 TYR A CA 1
ATOM 1552 C C . TYR A 1 195 ? -4.282 -15.435 1.162 1.00 77.00 195 TYR A C 1
ATOM 1554 O O . TYR A 1 195 ? -3.871 -15.985 0.149 1.00 77.00 195 TYR A O 1
ATOM 1562 N N . ASP A 1 196 ? -5.567 -15.438 1.511 1.00 82.31 196 ASP A N 1
ATOM 1563 C CA . ASP A 1 196 ? -6.610 -16.120 0.748 1.00 82.31 196 ASP A CA 1
ATOM 1564 C C . ASP A 1 196 ? -6.665 -15.571 -0.683 1.00 82.31 196 ASP A C 1
ATOM 1566 O O . ASP A 1 196 ? -6.690 -16.336 -1.644 1.00 82.31 196 ASP A O 1
ATOM 1570 N N . GLN A 1 197 ? -6.585 -14.246 -0.849 1.00 76.62 197 GLN A N 1
ATOM 1571 C CA . GLN A 1 197 ? -6.481 -13.630 -2.173 1.00 76.62 197 GLN A CA 1
ATOM 1572 C C . GLN A 1 197 ? -5.208 -14.054 -2.912 1.00 76.62 197 GLN A C 1
ATOM 1574 O O . GLN A 1 197 ? -5.276 -14.369 -4.095 1.00 76.62 197 GLN A O 1
ATOM 1579 N N . LEU A 1 198 ? -4.052 -14.101 -2.244 1.00 72.06 198 LEU A N 1
ATOM 1580 C CA . LEU A 1 198 ? -2.808 -14.583 -2.854 1.00 72.06 198 LEU A CA 1
ATOM 1581 C C . LEU A 1 198 ? -2.894 -16.059 -3.268 1.00 72.06 198 LEU A C 1
ATOM 1583 O O . LEU A 1 198 ? -2.340 -16.417 -4.299 1.00 72.06 198 LEU A O 1
ATOM 1587 N N . CYS A 1 199 ? -3.602 -16.897 -2.509 1.00 77.62 199 CYS A N 1
ATOM 1588 C CA . CYS A 1 199 ? -3.826 -18.302 -2.851 1.00 77.62 199 CYS A CA 1
ATOM 1589 C C . CYS A 1 199 ? -4.786 -18.483 -4.033 1.00 77.62 199 CYS A C 1
ATOM 1591 O O . CYS A 1 199 ? -4.684 -19.478 -4.746 1.00 77.62 199 CYS A O 1
ATOM 1593 N N . VAL A 1 200 ? -5.716 -17.548 -4.237 1.00 84.38 200 VAL A N 1
ATOM 1594 C CA . VAL A 1 200 ? -6.654 -17.569 -5.370 1.00 84.38 200 VAL A CA 1
ATOM 1595 C C . VAL A 1 200 ? -6.013 -17.018 -6.646 1.00 84.38 200 VAL A C 1
ATOM 1597 O O . VAL A 1 200 ? -6.350 -17.459 -7.743 1.00 84.38 200 VAL A O 1
ATOM 1600 N N . ASN A 1 201 ? -5.097 -16.060 -6.520 1.00 86.06 201 ASN A N 1
ATOM 1601 C CA . ASN A 1 201 ? -4.505 -15.385 -7.666 1.00 86.06 201 ASN A CA 1
ATOM 1602 C C . ASN A 1 201 ? -3.374 -16.205 -8.298 1.00 86.06 201 ASN A C 1
ATOM 1604 O O . ASN A 1 201 ? -2.461 -16.664 -7.608 1.00 86.06 201 ASN A O 1
ATOM 1608 N N . ASP A 1 202 ? -3.395 -16.314 -9.627 1.00 92.88 202 ASP A N 1
ATOM 1609 C CA . ASP A 1 202 ? -2.315 -16.942 -10.382 1.00 92.88 202 ASP A CA 1
ATOM 1610 C C . ASP A 1 202 ? -0.989 -16.159 -10.278 1.00 92.88 202 ASP A C 1
ATOM 1612 O O . ASP A 1 202 ? -0.919 -15.019 -9.804 1.00 92.88 202 ASP A O 1
ATOM 1616 N N . PHE A 1 203 ? 0.099 -16.808 -10.694 1.00 95.06 203 PHE A N 1
ATOM 1617 C CA . PHE A 1 203 ? 1.436 -16.221 -10.652 1.00 95.06 203 PHE A CA 1
ATOM 1618 C C . PHE A 1 203 ? 1.534 -14.927 -11.479 1.00 95.06 203 PHE A C 1
ATOM 1620 O O . PHE A 1 203 ? 2.139 -13.959 -11.018 1.00 95.06 203 PHE A O 1
ATOM 1627 N N . ASP A 1 204 ? 0.901 -14.875 -12.655 1.00 96.06 204 ASP A N 1
ATOM 1628 C CA . ASP A 1 204 ? 0.943 -13.716 -13.555 1.00 96.06 204 ASP A CA 1
ATOM 1629 C C . ASP A 1 204 ? 0.289 -12.488 -12.910 1.00 96.06 204 ASP A C 1
ATOM 1631 O O . ASP A 1 204 ? 0.829 -11.379 -12.971 1.00 96.06 204 ASP A O 1
ATOM 1635 N N . PHE A 1 205 ? -0.833 -12.675 -12.215 1.00 94.31 205 PHE A N 1
ATOM 1636 C CA . PHE A 1 205 ? -1.480 -11.628 -11.438 1.00 94.31 205 PHE A CA 1
ATOM 1637 C C . PHE A 1 205 ? -0.588 -11.140 -10.294 1.00 94.31 205 PHE A C 1
ATOM 1639 O O . PHE A 1 205 ? -0.439 -9.930 -10.100 1.00 94.31 205 PHE A O 1
ATOM 1646 N N . GLN A 1 206 ? 0.042 -12.054 -9.548 1.00 93.69 206 GLN A N 1
ATOM 1647 C CA . GLN A 1 206 ? 0.962 -11.685 -8.466 1.00 93.69 206 GLN A CA 1
ATOM 1648 C C . GLN A 1 206 ? 2.181 -10.915 -8.995 1.00 93.69 206 GLN A C 1
ATOM 1650 O O . GLN A 1 206 ? 2.602 -9.924 -8.388 1.00 93.69 206 GLN A O 1
ATOM 1655 N N . LEU A 1 207 ? 2.713 -11.321 -10.150 1.00 95.94 207 LEU A N 1
ATOM 1656 C CA . LEU A 1 207 ? 3.819 -10.652 -10.824 1.00 95.94 207 LEU A CA 1
ATOM 1657 C C . LEU A 1 207 ? 3.431 -9.237 -11.275 1.00 95.94 207 LEU A C 1
ATOM 1659 O O . LEU A 1 207 ? 4.175 -8.294 -10.993 1.00 95.94 207 LEU A O 1
ATOM 1663 N N . LYS A 1 208 ? 2.240 -9.049 -11.858 1.00 95.19 208 LYS A N 1
ATOM 1664 C CA . LYS A 1 208 ? 1.693 -7.717 -12.186 1.00 95.19 208 LYS A CA 1
ATOM 1665 C C . LYS A 1 208 ? 1.516 -6.852 -10.936 1.00 95.19 208 LYS A C 1
ATOM 1667 O O . LYS A 1 208 ? 1.968 -5.706 -10.906 1.00 95.19 208 LYS A O 1
ATOM 1672 N N . LEU A 1 209 ? 0.924 -7.408 -9.877 1.00 92.06 209 LEU A N 1
ATOM 1673 C CA . LEU A 1 209 ? 0.684 -6.702 -8.614 1.00 92.06 209 LEU A CA 1
ATOM 1674 C C . LEU A 1 209 ? 1.988 -6.299 -7.912 1.00 92.06 209 LEU A C 1
ATOM 1676 O O . LEU A 1 209 ? 2.026 -5.282 -7.217 1.00 92.06 209 LEU A O 1
ATOM 1680 N N . SER A 1 210 ? 3.069 -7.060 -8.114 1.00 94.12 210 SER A N 1
ATOM 1681 C CA . SER A 1 210 ? 4.388 -6.721 -7.574 1.00 94.12 210 SER A CA 1
ATOM 1682 C C . SER A 1 210 ? 4.880 -5.349 -8.049 1.00 94.12 210 SER A C 1
ATOM 1684 O O . SER A 1 210 ? 5.691 -4.724 -7.357 1.00 94.12 210 SER A O 1
ATOM 1686 N N . GLY A 1 211 ? 4.406 -4.878 -9.214 1.00 92.75 211 GLY A N 1
ATOM 1687 C CA . GLY A 1 211 ? 4.806 -3.606 -9.816 1.00 92.75 211 GLY A CA 1
ATOM 1688 C C . GLY A 1 211 ? 6.322 -3.477 -9.967 1.00 92.75 211 GLY A C 1
ATOM 1689 O O . GLY A 1 211 ? 6.861 -2.379 -9.808 1.00 92.75 211 GLY A O 1
ATOM 1690 N N . PHE A 1 212 ? 7.008 -4.609 -10.158 1.00 94.44 212 PHE A N 1
ATOM 1691 C CA . PHE A 1 212 ? 8.465 -4.747 -10.180 1.00 94.44 212 PHE A CA 1
ATOM 1692 C C . PHE A 1 212 ? 9.181 -4.161 -8.947 1.00 94.44 212 PHE A C 1
ATOM 1694 O O . PHE A 1 212 ? 10.349 -3.777 -8.990 1.00 94.44 212 PHE A O 1
ATOM 1701 N N . ASN A 1 213 ? 8.503 -4.086 -7.798 1.00 94.25 213 ASN A N 1
ATOM 1702 C CA . ASN A 1 213 ? 9.157 -3.727 -6.548 1.00 94.25 213 ASN A CA 1
ATOM 1703 C C . ASN A 1 213 ? 10.112 -4.850 -6.129 1.00 94.25 213 ASN A C 1
ATOM 1705 O O . ASN A 1 213 ? 9.666 -5.975 -5.922 1.00 94.25 213 ASN A O 1
ATOM 1709 N N . HIS A 1 214 ? 11.398 -4.543 -5.932 1.00 94.06 214 HIS A N 1
ATOM 1710 C CA . HIS A 1 214 ? 12.411 -5.548 -5.588 1.00 94.06 214 HIS A CA 1
ATOM 1711 C C . HIS A 1 214 ? 12.038 -6.427 -4.377 1.00 94.06 214 HIS A C 1
ATOM 1713 O O . HIS A 1 214 ? 12.328 -7.619 -4.402 1.00 94.06 214 HIS A O 1
ATOM 1719 N N . ASN A 1 215 ? 11.342 -5.910 -3.353 1.00 93.38 215 ASN A N 1
ATOM 1720 C CA . ASN A 1 215 ? 10.954 -6.705 -2.174 1.00 93.38 215 ASN A CA 1
ATOM 1721 C C . ASN A 1 215 ? 9.844 -7.722 -2.469 1.00 93.38 215 ASN A C 1
ATOM 1723 O O . ASN A 1 215 ? 9.779 -8.768 -1.828 1.00 93.38 215 ASN A O 1
ATOM 1727 N N . SER A 1 216 ? 8.947 -7.406 -3.401 1.00 93.62 216 SER A N 1
ATOM 1728 C CA . SER A 1 216 ? 7.880 -8.317 -3.827 1.00 93.62 216 SER A CA 1
ATOM 1729 C C . SER A 1 216 ? 8.390 -9.278 -4.899 1.00 93.62 216 SER A C 1
ATOM 1731 O O . SER A 1 216 ? 8.140 -10.476 -4.823 1.00 93.62 216 SER A O 1
ATOM 1733 N N . LEU A 1 217 ? 9.161 -8.759 -5.855 1.00 95.50 217 LEU A N 1
ATOM 1734 C CA . LEU A 1 217 ? 9.715 -9.518 -6.970 1.00 95.50 217 LEU A CA 1
ATOM 1735 C C . LEU A 1 217 ? 10.714 -10.582 -6.501 1.00 95.50 217 LEU A C 1
ATOM 1737 O O . LEU A 1 217 ? 10.597 -11.729 -6.908 1.00 95.50 217 LEU A O 1
ATOM 1741 N N . SER A 1 218 ? 11.616 -10.255 -5.569 1.00 95.50 218 SER A N 1
ATOM 1742 C CA . SER A 1 218 ? 12.559 -11.234 -4.994 1.00 95.50 218 SER A CA 1
ATOM 1743 C C . SER A 1 218 ? 11.865 -12.407 -4.297 1.00 95.50 218 SER A C 1
ATOM 1745 O O . SER A 1 218 ? 12.342 -13.534 -4.380 1.00 95.50 218 SER A O 1
ATOM 1747 N N . LYS A 1 219 ? 10.710 -12.182 -3.653 1.00 94.94 219 LYS A N 1
ATOM 1748 C CA . LYS A 1 219 ? 9.902 -13.274 -3.086 1.00 94.94 219 LYS A CA 1
ATOM 1749 C C . LYS A 1 219 ? 9.342 -14.169 -4.184 1.00 94.94 219 LYS A C 1
ATOM 1751 O O . LYS A 1 219 ? 9.392 -15.383 -4.042 1.00 94.94 219 LYS A O 1
ATOM 1756 N N . LEU A 1 220 ? 8.837 -13.588 -5.273 1.00 96.00 220 LEU A N 1
ATOM 1757 C CA . LEU A 1 220 ? 8.345 -14.369 -6.408 1.00 96.00 220 LEU A CA 1
ATOM 1758 C C . LEU A 1 220 ? 9.467 -15.198 -7.039 1.00 96.00 220 LEU A C 1
ATOM 1760 O O . LEU A 1 220 ? 9.262 -16.379 -7.295 1.00 96.00 220 LEU A O 1
ATOM 1764 N N . MET A 1 221 ? 10.654 -14.613 -7.219 1.00 96.50 221 MET A N 1
ATOM 1765 C CA . MET A 1 221 ? 11.834 -15.310 -7.745 1.00 96.50 221 MET A CA 1
ATOM 1766 C C . MET A 1 221 ? 12.260 -16.471 -6.837 1.00 96.50 221 MET A C 1
ATOM 1768 O O . MET A 1 221 ? 12.567 -17.550 -7.329 1.00 96.50 221 MET A O 1
ATOM 1772 N N . LEU A 1 222 ? 12.227 -16.274 -5.514 1.00 96.00 222 LEU A N 1
ATOM 1773 C CA . LEU A 1 222 ? 12.606 -17.299 -4.539 1.00 96.00 222 LEU A CA 1
ATOM 1774 C C . LEU A 1 222 ? 11.590 -18.448 -4.456 1.00 96.00 222 LEU A C 1
ATOM 1776 O O . LEU A 1 222 ? 11.983 -19.609 -4.390 1.00 96.00 222 LEU A O 1
ATOM 1780 N N . TYR A 1 223 ? 10.292 -18.135 -4.415 1.00 94.88 223 TYR A N 1
ATOM 1781 C CA . TYR A 1 223 ? 9.246 -19.137 -4.173 1.00 94.88 223 TYR A CA 1
ATOM 1782 C C . TYR A 1 223 ? 8.702 -19.784 -5.451 1.00 94.88 223 TYR A C 1
ATOM 1784 O O . TYR A 1 223 ? 8.191 -20.901 -5.388 1.00 94.88 223 TYR A O 1
ATOM 1792 N N . PHE A 1 224 ? 8.806 -19.115 -6.602 1.00 96.06 224 PHE A N 1
ATOM 1793 C CA . PHE A 1 224 ? 8.220 -19.573 -7.865 1.00 96.06 224 PHE A CA 1
ATOM 1794 C C . PHE A 1 224 ? 9.171 -19.430 -9.072 1.00 96.06 224 PHE A C 1
ATOM 1796 O O . PHE A 1 224 ? 8.735 -18.960 -10.124 1.00 96.06 224 PHE A O 1
ATOM 1803 N N . PRO A 1 225 ? 10.448 -19.852 -8.989 1.00 96.94 225 PRO A N 1
ATOM 1804 C CA . PRO A 1 225 ? 11.425 -19.616 -10.057 1.00 96.94 225 PRO A CA 1
ATOM 1805 C C . PRO A 1 225 ? 10.997 -20.216 -11.405 1.00 96.94 225 PRO A C 1
ATOM 1807 O O . PRO A 1 225 ? 11.066 -19.554 -12.434 1.00 96.94 225 PRO A O 1
ATOM 1810 N N . LEU A 1 226 ? 10.449 -21.436 -11.400 1.00 97.19 226 LEU A N 1
ATOM 1811 C CA . LEU A 1 226 ? 9.997 -22.116 -12.621 1.00 97.19 226 LEU A CA 1
ATOM 1812 C C . LEU A 1 226 ? 8.799 -21.424 -13.287 1.00 97.19 226 LEU A C 1
ATOM 1814 O O . LEU A 1 226 ? 8.628 -21.525 -14.498 1.00 97.19 226 LEU A O 1
ATOM 1818 N N . LYS A 1 227 ? 7.985 -20.685 -12.520 1.00 97.75 227 LYS A N 1
ATOM 1819 C CA . LYS A 1 227 ? 6.807 -19.998 -13.061 1.00 97.75 227 LYS A CA 1
ATOM 1820 C C . LYS A 1 227 ? 7.163 -18.802 -13.932 1.00 97.75 227 LYS A C 1
ATOM 1822 O O . LYS A 1 227 ? 6.366 -18.461 -14.797 1.00 97.75 227 LYS A O 1
ATOM 1827 N N . PHE A 1 228 ? 8.361 -18.231 -13.791 1.00 97.94 228 PHE A N 1
ATOM 1828 C CA . PHE A 1 228 ? 8.834 -17.192 -14.709 1.00 97.94 228 PHE A CA 1
ATOM 1829 C C . PHE A 1 228 ? 8.959 -17.713 -16.148 1.00 97.94 228 PHE A C 1
ATOM 1831 O O . PHE A 1 228 ? 8.581 -17.012 -17.082 1.00 97.94 228 PHE A O 1
ATOM 1838 N N . ARG A 1 229 ? 9.383 -18.972 -16.323 1.00 97.56 229 ARG A N 1
ATOM 1839 C CA . ARG A 1 229 ? 9.506 -19.620 -17.640 1.00 97.56 229 ARG A CA 1
ATOM 1840 C C . ARG A 1 229 ? 8.161 -19.972 -18.276 1.00 97.56 229 ARG A C 1
ATOM 1842 O O . ARG A 1 229 ? 8.081 -20.109 -19.486 1.00 97.56 229 ARG A O 1
ATOM 1849 N N . GLU A 1 230 ? 7.124 -20.154 -17.462 1.00 97.75 230 GLU A N 1
ATOM 1850 C CA . GLU A 1 230 ? 5.780 -20.566 -17.902 1.00 97.75 230 GLU A CA 1
ATOM 1851 C C . GLU A 1 230 ? 4.799 -19.386 -18.017 1.00 97.75 230 GLU A C 1
ATOM 1853 O O . GLU A 1 230 ? 3.687 -19.541 -18.526 1.00 97.75 230 GLU A O 1
ATOM 1858 N N . SER A 1 231 ? 5.182 -18.218 -17.500 1.00 98.00 231 SER A N 1
ATOM 1859 C CA . SER A 1 231 ? 4.324 -17.044 -17.375 1.00 98.00 231 SER A CA 1
ATOM 1860 C C . SER A 1 231 ? 3.910 -16.507 -18.740 1.00 98.00 231 SER A C 1
ATOM 1862 O O . SER A 1 231 ? 4.744 -16.043 -19.516 1.00 98.00 231 SER A O 1
ATOM 1864 N N . LYS A 1 232 ? 2.605 -16.481 -19.027 1.00 97.81 232 LYS A N 1
ATOM 1865 C CA . LYS A 1 232 ? 2.100 -15.889 -20.278 1.00 97.81 232 LYS A CA 1
ATOM 1866 C C . LYS A 1 232 ? 2.358 -14.390 -20.305 1.00 97.81 232 LYS A C 1
ATOM 1868 O O . LYS A 1 232 ? 2.648 -13.844 -21.370 1.00 97.81 232 LYS A O 1
ATOM 1873 N N . TYR A 1 233 ? 2.284 -13.763 -19.131 1.00 97.75 233 TYR A N 1
ATOM 1874 C CA . TYR A 1 233 ? 2.614 -12.358 -18.955 1.00 97.75 233 TYR A CA 1
ATOM 1875 C C . TYR A 1 233 ? 4.052 -12.032 -19.376 1.00 97.75 233 TYR A C 1
ATOM 1877 O O . TYR A 1 233 ? 4.270 -11.018 -20.032 1.00 97.75 233 TYR A O 1
ATOM 1885 N N . ILE A 1 234 ? 5.018 -12.890 -19.031 1.00 98.19 234 ILE A N 1
ATOM 1886 C CA . ILE A 1 234 ? 6.414 -12.715 -19.448 1.00 98.19 234 ILE A CA 1
ATOM 1887 C C . ILE A 1 234 ? 6.580 -13.051 -20.922 1.00 98.19 234 ILE A C 1
ATOM 1889 O O . ILE A 1 234 ? 7.176 -12.266 -21.646 1.00 98.19 234 ILE A O 1
ATOM 1893 N N . LEU A 1 235 ? 6.075 -14.204 -21.361 1.00 97.88 235 LEU A N 1
ATOM 1894 C CA . LEU A 1 235 ? 6.399 -14.747 -22.678 1.00 97.88 235 LEU A CA 1
ATOM 1895 C C . LEU A 1 235 ? 5.764 -13.957 -23.828 1.00 97.88 235 LEU A C 1
ATOM 1897 O O . LEU A 1 235 ? 6.416 -13.754 -24.842 1.00 97.88 235 LEU A O 1
ATOM 1901 N N . ASN A 1 236 ? 4.500 -13.537 -23.689 1.00 96.56 236 ASN A N 1
ATOM 1902 C CA . ASN A 1 236 ? 3.698 -13.115 -24.846 1.00 96.56 236 ASN A CA 1
ATOM 1903 C C . ASN A 1 236 ? 2.862 -11.845 -24.625 1.00 96.56 236 ASN A C 1
ATOM 1905 O O . ASN A 1 236 ? 2.364 -11.264 -25.591 1.00 96.56 236 ASN A O 1
ATOM 1909 N N . GLU A 1 237 ? 2.613 -11.434 -23.379 1.00 97.69 237 GLU A N 1
ATOM 1910 C CA . GLU A 1 237 ? 1.661 -10.354 -23.113 1.00 97.69 237 GLU A CA 1
ATOM 1911 C C . GLU A 1 237 ? 2.275 -8.965 -23.330 1.00 97.69 237 GLU A C 1
ATOM 1913 O O . GLU A 1 237 ? 3.249 -8.567 -22.688 1.00 97.69 237 GLU A O 1
ATOM 1918 N N . LYS A 1 238 ? 1.612 -8.172 -24.170 1.00 98.00 238 LYS A N 1
ATOM 1919 C CA . LYS A 1 238 ? 1.889 -6.747 -24.363 1.00 98.00 238 LYS A CA 1
ATOM 1920 C C . LYS A 1 238 ? 0.770 -5.912 -23.759 1.00 98.00 238 LYS A C 1
ATOM 1922 O O . LYS A 1 238 ? -0.362 -6.379 -23.653 1.00 98.00 238 LYS A O 1
ATOM 1927 N N . ASP A 1 239 ? 1.085 -4.700 -23.315 1.00 96.56 239 ASP A N 1
ATOM 1928 C CA . ASP A 1 239 ? 0.039 -3.761 -22.888 1.00 96.56 239 ASP A CA 1
ATOM 1929 C C . ASP A 1 239 ? -0.570 -2.978 -24.066 1.00 96.56 239 ASP A C 1
ATOM 1931 O O . ASP A 1 239 ? -0.358 -3.302 -25.236 1.00 96.56 239 ASP A O 1
ATOM 1935 N N . ALA A 1 240 ? -1.370 -1.960 -23.740 1.00 97.44 240 ALA A N 1
ATOM 1936 C CA . ALA A 1 240 ? -2.055 -1.123 -24.714 1.00 97.44 240 ALA A CA 1
ATOM 1937 C C . ALA A 1 240 ? -1.096 -0.333 -25.620 1.00 97.44 240 ALA A C 1
ATOM 1939 O O . ALA A 1 240 ? -1.471 -0.061 -26.758 1.00 97.44 240 ALA A O 1
ATOM 1940 N N . ASP A 1 241 ? 0.118 -0.024 -25.152 1.00 97.75 241 ASP A N 1
ATOM 1941 C CA . ASP A 1 241 ? 1.156 0.688 -25.908 1.00 97.75 241 ASP A CA 1
ATOM 1942 C C . ASP A 1 241 ? 2.072 -0.286 -26.674 1.00 97.75 241 ASP A C 1
ATOM 1944 O O . ASP A 1 241 ? 2.962 0.115 -27.427 1.00 97.75 241 ASP A O 1
ATOM 1948 N N . GLY A 1 242 ? 1.823 -1.592 -26.541 1.00 98.06 242 GLY A N 1
ATOM 1949 C CA . GLY A 1 242 ? 2.627 -2.644 -27.148 1.00 98.06 242 GLY A CA 1
ATOM 1950 C C . GLY A 1 242 ? 3.907 -2.960 -26.378 1.00 98.06 242 GLY A C 1
ATOM 1951 O O . GLY A 1 242 ? 4.759 -3.651 -26.931 1.00 98.06 242 GLY A O 1
ATOM 1952 N N . ASP A 1 243 ? 4.058 -2.487 -25.137 1.00 98.25 243 ASP A N 1
ATOM 1953 C CA . ASP A 1 243 ? 5.240 -2.780 -24.332 1.00 98.25 243 ASP A CA 1
ATOM 1954 C C . ASP A 1 243 ? 5.206 -4.233 -23.840 1.00 98.25 243 ASP A C 1
ATOM 1956 O O . ASP A 1 243 ? 4.255 -4.687 -23.183 1.00 98.25 243 ASP A O 1
ATOM 1960 N N . ASN A 1 244 ? 6.276 -4.965 -24.148 1.00 98.44 244 ASN A N 1
ATOM 1961 C CA . ASN A 1 244 ? 6.517 -6.308 -23.634 1.00 98.44 244 ASN A CA 1
ATOM 1962 C C . ASN A 1 244 ? 7.036 -6.271 -22.184 1.00 98.44 244 ASN A C 1
ATOM 1964 O O . ASN A 1 244 ? 7.174 -5.211 -21.559 1.00 98.44 244 ASN A O 1
ATOM 1968 N N . PHE A 1 245 ? 7.287 -7.446 -21.606 1.00 98.38 245 PHE A N 1
ATOM 1969 C CA . PHE A 1 245 ? 7.734 -7.559 -20.220 1.00 98.38 245 PHE A CA 1
ATOM 1970 C C . PHE A 1 245 ? 9.067 -6.832 -19.980 1.00 98.38 245 PHE A C 1
ATOM 1972 O O . PHE A 1 245 ? 9.217 -6.134 -18.969 1.00 98.38 245 PHE A O 1
ATOM 1979 N N . VAL A 1 246 ? 10.010 -6.942 -20.922 1.00 98.50 246 VAL A N 1
ATOM 1980 C CA . VAL A 1 246 ? 11.332 -6.312 -20.815 1.00 98.50 246 VAL A CA 1
ATOM 1981 C C . VAL A 1 246 ? 11.246 -4.779 -20.929 1.00 98.50 246 VAL A C 1
ATOM 1983 O O . VAL A 1 246 ? 11.895 -4.079 -20.150 1.00 98.50 246 VAL A O 1
ATOM 1986 N N . SER A 1 247 ? 10.377 -4.222 -21.779 1.00 98.50 247 SER A N 1
ATOM 1987 C CA . SER A 1 247 ? 10.088 -2.773 -21.797 1.00 98.50 247 SER A CA 1
ATOM 1988 C C . SER A 1 247 ? 9.524 -2.283 -20.460 1.00 98.50 247 SER A C 1
ATOM 1990 O O . SER A 1 247 ? 9.981 -1.279 -19.904 1.00 98.50 247 SER A O 1
ATOM 1992 N N . LYS A 1 248 ? 8.568 -3.024 -19.886 1.00 98.06 248 LYS A N 1
ATOM 1993 C CA . LYS A 1 248 ? 7.920 -2.657 -18.615 1.00 98.06 248 LYS A CA 1
ATOM 1994 C C . LYS A 1 248 ? 8.898 -2.652 -17.442 1.00 98.06 248 LYS A C 1
ATOM 1996 O O . LYS A 1 248 ? 8.839 -1.749 -16.601 1.00 98.06 248 LYS A O 1
ATOM 2001 N N . ILE A 1 249 ? 9.804 -3.632 -17.374 1.00 97.94 249 ILE A N 1
ATOM 2002 C CA . ILE A 1 249 ? 10.830 -3.665 -16.325 1.00 97.94 249 ILE A CA 1
ATOM 2003 C C . ILE A 1 249 ? 11.904 -2.588 -16.560 1.00 97.94 249 ILE A C 1
ATOM 2005 O O . ILE A 1 249 ? 12.320 -1.940 -15.597 1.00 97.94 249 ILE A O 1
ATOM 2009 N N . ALA A 1 250 ? 12.269 -2.309 -17.820 1.00 98.38 250 ALA A N 1
ATOM 2010 C CA . ALA A 1 250 ? 13.187 -1.229 -18.197 1.00 98.38 250 ALA A CA 1
ATOM 2011 C C . ALA A 1 250 ? 12.668 0.155 -17.785 1.00 98.38 250 ALA A C 1
ATOM 2013 O O . ALA A 1 250 ? 13.439 0.993 -17.317 1.00 98.38 250 ALA A O 1
ATOM 2014 N N . PHE A 1 251 ? 11.359 0.390 -17.894 1.00 97.75 251 PHE A N 1
ATOM 2015 C CA . PHE A 1 251 ? 10.733 1.656 -17.511 1.00 97.75 251 PHE A CA 1
ATOM 2016 C C . PHE A 1 251 ? 10.635 1.864 -15.986 1.00 97.75 251 PHE A C 1
ATOM 2018 O O . PHE A 1 251 ? 10.407 2.979 -15.500 1.00 97.75 251 PHE A O 1
ATOM 2025 N N . ASN A 1 252 ? 10.808 0.805 -15.193 1.00 97.06 252 ASN A N 1
ATOM 2026 C CA . ASN A 1 252 ? 10.611 0.860 -13.752 1.00 97.06 252 ASN A CA 1
ATOM 2027 C C . ASN A 1 252 ? 11.916 1.158 -12.997 1.00 97.06 252 ASN A C 1
ATOM 2029 O O . ASN A 1 252 ? 12.745 0.285 -12.755 1.00 97.06 252 ASN A O 1
ATOM 2033 N N . SER A 1 253 ? 12.052 2.395 -12.517 1.00 95.31 253 SER A N 1
ATOM 2034 C CA . SER A 1 253 ? 13.238 2.861 -11.782 1.00 95.31 253 SER A CA 1
ATOM 2035 C C . SER A 1 253 ? 13.412 2.277 -10.371 1.00 95.31 253 SER A C 1
ATOM 2037 O O . SER A 1 253 ? 14.391 2.583 -9.688 1.00 95.31 253 SER A O 1
ATOM 2039 N N . LYS A 1 254 ? 12.457 1.473 -9.876 1.00 94.75 254 LYS A N 1
ATOM 2040 C CA . LYS A 1 254 ? 12.522 0.862 -8.534 1.00 94.75 254 LYS A CA 1
ATOM 2041 C C . LYS A 1 254 ? 13.156 -0.528 -8.535 1.00 94.75 254 LYS A C 1
ATOM 2043 O O . LYS A 1 254 ? 13.414 -1.064 -7.447 1.00 94.75 254 LYS A O 1
ATOM 2048 N N . VAL A 1 255 ? 13.385 -1.107 -9.712 1.00 95.81 255 VAL A N 1
ATOM 2049 C CA . VAL A 1 255 ? 14.046 -2.405 -9.857 1.00 95.81 255 VAL A CA 1
ATOM 2050 C C . VAL A 1 255 ? 15.531 -2.234 -9.552 1.00 95.81 255 VAL A C 1
ATOM 2052 O O . VAL A 1 255 ? 16.144 -1.229 -9.898 1.00 95.81 255 VAL A O 1
ATOM 2055 N N . LYS A 1 256 ? 16.111 -3.188 -8.825 1.00 96.44 256 LYS A N 1
ATOM 2056 C CA . LYS A 1 256 ? 17.538 -3.178 -8.489 1.00 96.44 256 LYS A CA 1
ATOM 2057 C C . LYS A 1 256 ? 18.315 -4.017 -9.493 1.00 96.44 256 LYS A C 1
ATOM 2059 O O . LYS A 1 256 ? 17.802 -5.038 -9.941 1.00 96.44 256 LYS A O 1
ATOM 2064 N N . TYR A 1 257 ? 19.563 -3.625 -9.758 1.00 97.31 257 TYR A N 1
ATOM 2065 C CA . TYR A 1 257 ? 20.476 -4.332 -10.661 1.00 97.31 257 TYR A CA 1
ATOM 2066 C C . TYR A 1 257 ? 20.507 -5.846 -10.410 1.00 97.31 257 TYR A C 1
ATOM 2068 O O . TYR A 1 257 ? 20.314 -6.611 -11.341 1.00 97.31 257 TYR A O 1
ATOM 2076 N N . ASN A 1 258 ? 20.629 -6.284 -9.153 1.00 96.69 258 ASN A N 1
ATOM 2077 C CA . ASN A 1 258 ? 20.655 -7.715 -8.835 1.00 96.69 258 ASN A CA 1
ATOM 2078 C C . ASN A 1 258 ? 19.372 -8.438 -9.277 1.00 96.69 258 ASN A C 1
ATOM 2080 O O . ASN A 1 258 ? 19.454 -9.530 -9.811 1.00 96.69 258 ASN A O 1
ATOM 2084 N N . CYS A 1 259 ? 18.191 -7.828 -9.117 1.00 96.75 259 CYS A N 1
ATOM 2085 C CA . CYS A 1 259 ? 16.950 -8.430 -9.613 1.00 96.75 259 CYS A CA 1
ATOM 2086 C C . CYS A 1 259 ? 16.920 -8.485 -11.143 1.00 96.75 259 CYS A C 1
ATOM 2088 O O . CYS A 1 259 ? 16.465 -9.476 -11.698 1.00 96.75 259 CYS A O 1
ATOM 2090 N N . LEU A 1 260 ? 17.396 -7.432 -11.818 1.00 97.94 260 LEU A N 1
ATOM 2091 C CA . LEU A 1 260 ? 17.489 -7.417 -13.279 1.00 97.94 260 LEU A CA 1
ATOM 2092 C C . LEU A 1 260 ? 18.441 -8.496 -13.785 1.00 97.94 260 LEU A C 1
ATOM 2094 O O . LEU A 1 260 ? 18.108 -9.182 -14.740 1.00 97.94 260 LEU A O 1
ATOM 2098 N N . LYS A 1 261 ? 19.595 -8.666 -13.137 1.00 97.75 261 LYS A N 1
ATOM 2099 C CA . LYS A 1 261 ? 20.602 -9.651 -13.530 1.00 97.75 261 LYS A CA 1
ATOM 2100 C C . LYS A 1 261 ? 20.040 -11.073 -13.487 1.00 97.75 261 LYS A C 1
ATOM 2102 O O . LYS A 1 261 ? 20.149 -11.793 -14.468 1.00 97.75 261 LYS A O 1
ATOM 2107 N N . GLU A 1 262 ? 19.376 -11.436 -12.398 1.00 97.38 262 GLU A N 1
ATOM 2108 C CA . GLU A 1 262 ? 18.760 -12.762 -12.242 1.00 97.38 262 GLU A CA 1
ATOM 2109 C C . GLU A 1 262 ? 17.610 -12.998 -13.239 1.00 97.38 262 GLU A C 1
ATOM 2111 O O . GLU A 1 262 ? 17.380 -14.118 -13.686 1.00 97.38 262 GLU A O 1
ATOM 2116 N N . LEU A 1 263 ? 16.860 -11.945 -13.590 1.00 97.56 263 LEU A N 1
ATOM 2117 C CA . LEU A 1 263 ? 15.738 -12.052 -14.526 1.00 97.56 263 LEU A CA 1
ATOM 2118 C C . LEU A 1 263 ? 16.179 -12.070 -15.990 1.00 97.56 263 LEU A C 1
ATOM 2120 O O . LEU A 1 263 ? 15.570 -12.779 -16.780 1.00 97.56 263 LEU A O 1
ATOM 2124 N N . LEU A 1 264 ? 17.182 -11.270 -16.355 1.00 97.81 264 LEU A N 1
ATOM 2125 C CA . LEU A 1 264 ? 17.538 -10.992 -17.750 1.00 97.81 264 LEU A CA 1
ATOM 2126 C C . LEU A 1 264 ? 18.895 -11.576 -18.167 1.00 97.81 264 LEU A C 1
ATOM 2128 O O . LEU A 1 264 ? 19.114 -11.804 -19.351 1.00 97.81 264 LEU A O 1
ATOM 2132 N N . GLY A 1 265 ? 19.817 -11.772 -17.223 1.00 93.69 265 GLY A N 1
ATOM 2133 C CA . GLY A 1 265 ? 21.224 -12.066 -17.508 1.00 93.69 265 GLY A CA 1
ATOM 2134 C C . GLY A 1 265 ? 21.556 -13.552 -17.584 1.00 93.69 265 GLY A C 1
ATOM 2135 O O . GLY A 1 265 ? 22.193 -13.983 -18.540 1.00 93.69 265 GLY A O 1
ATOM 2136 N N . ASP A 1 266 ? 21.126 -14.334 -16.594 1.00 90.38 266 ASP A N 1
ATOM 2137 C CA . ASP A 1 266 ? 21.663 -15.689 -16.398 1.00 90.38 266 ASP A CA 1
ATOM 2138 C C . ASP A 1 266 ? 20.846 -16.788 -17.115 1.00 90.38 266 ASP A C 1
ATOM 2140 O O . ASP A 1 266 ? 21.277 -17.933 -17.199 1.00 90.38 266 ASP A O 1
ATOM 2144 N N . GLY A 1 267 ? 19.668 -16.461 -17.664 1.00 93.62 267 GLY A N 1
ATOM 2145 C CA . GLY A 1 267 ? 18.795 -17.433 -18.346 1.00 93.62 267 GLY A CA 1
ATOM 2146 C C . GLY A 1 267 ? 18.072 -18.410 -17.404 1.00 93.62 267 GLY A C 1
ATOM 2147 O O . GLY A 1 267 ? 17.267 -19.237 -17.842 1.00 93.62 267 GLY A O 1
ATOM 2148 N N . ASP A 1 268 ? 18.336 -18.318 -16.098 1.00 95.31 268 ASP A N 1
ATOM 2149 C CA . ASP A 1 268 ? 17.808 -19.234 -15.091 1.00 95.31 268 ASP A CA 1
ATOM 2150 C C . ASP A 1 268 ? 16.310 -19.028 -14.841 1.00 95.31 268 ASP A C 1
ATOM 2152 O O . ASP A 1 268 ? 15.552 -20.002 -14.775 1.00 95.31 268 ASP A O 1
ATOM 2156 N N . LEU A 1 269 ? 15.853 -17.778 -14.746 1.00 97.25 269 LEU A N 1
ATOM 2157 C CA . LEU A 1 269 ? 14.441 -17.464 -14.504 1.00 97.25 269 LEU A CA 1
ATOM 2158 C C . LEU A 1 269 ? 13.653 -17.257 -15.795 1.00 97.25 269 LEU A C 1
ATOM 2160 O O . LEU A 1 269 ? 12.569 -17.821 -15.941 1.00 97.25 269 LEU A O 1
ATOM 2164 N N . ILE A 1 270 ? 14.189 -16.464 -16.721 1.00 98.06 270 ILE A N 1
ATOM 2165 C CA . ILE A 1 270 ? 13.586 -16.211 -18.031 1.00 98.06 270 ILE A CA 1
ATOM 2166 C C . ILE A 1 270 ? 14.552 -16.745 -19.089 1.00 98.06 270 ILE A C 1
ATOM 2168 O O . ILE A 1 270 ? 15.731 -16.396 -19.031 1.00 98.06 270 ILE A O 1
ATOM 2172 N N . PRO A 1 271 ? 14.090 -17.580 -20.037 1.00 97.81 271 PRO A N 1
ATOM 2173 C CA . PRO A 1 271 ? 14.950 -18.093 -21.095 1.00 97.81 271 PRO A CA 1
ATOM 2174 C C . PRO A 1 271 ? 15.640 -16.962 -21.870 1.00 97.81 271 PRO A C 1
ATOM 2176 O O . PRO A 1 271 ? 15.018 -15.948 -22.196 1.00 97.81 271 PRO A O 1
ATOM 2179 N N . THR A 1 272 ? 16.936 -17.121 -22.147 1.00 97.44 272 THR A N 1
ATOM 2180 C CA . THR A 1 272 ? 17.750 -16.079 -22.791 1.00 97.44 272 THR A CA 1
ATOM 2181 C C . THR A 1 272 ? 17.200 -15.693 -24.160 1.00 97.44 272 THR A C 1
ATOM 2183 O O . THR A 1 272 ? 17.171 -14.514 -24.483 1.00 97.44 272 THR A O 1
ATOM 2186 N N . ASP A 1 273 ? 16.726 -16.655 -24.947 1.00 97.44 273 ASP A N 1
ATOM 2187 C CA . ASP A 1 273 ? 16.089 -16.432 -26.247 1.00 97.44 273 ASP A CA 1
ATOM 2188 C C . ASP A 1 273 ? 14.868 -15.509 -26.140 1.00 97.44 273 ASP A C 1
ATOM 2190 O O . ASP A 1 273 ? 14.789 -14.531 -26.880 1.00 97.44 273 ASP A O 1
ATOM 2194 N N . VAL A 1 274 ? 13.998 -15.737 -25.151 1.00 97.88 274 VAL A N 1
ATOM 2195 C CA . VAL A 1 274 ? 12.834 -14.875 -24.883 1.00 97.88 274 VAL A CA 1
ATOM 2196 C C . VAL A 1 274 ? 13.269 -13.450 -24.538 1.00 97.88 274 VAL A C 1
ATOM 2198 O O . VAL A 1 274 ? 12.696 -12.484 -25.041 1.00 97.88 274 VAL A O 1
ATOM 2201 N N . VAL A 1 275 ? 14.291 -13.296 -23.687 1.00 97.94 275 VAL A N 1
ATOM 2202 C CA . VAL A 1 275 ? 14.815 -11.968 -23.325 1.00 97.94 275 VAL A CA 1
ATOM 2203 C C . VAL A 1 275 ? 15.385 -11.265 -24.555 1.00 97.94 275 VAL A C 1
ATOM 2205 O O . VAL A 1 275 ? 15.061 -10.104 -24.794 1.00 97.94 275 VAL A O 1
ATOM 2208 N N . GLN A 1 276 ? 16.207 -11.953 -25.350 1.00 97.25 276 GLN A N 1
ATOM 2209 C CA . GLN A 1 276 ? 16.839 -11.374 -26.538 1.00 97.25 276 GLN A CA 1
ATOM 2210 C C . GLN A 1 276 ? 15.811 -10.983 -27.608 1.00 97.25 276 GLN A C 1
ATOM 2212 O O . GLN A 1 276 ? 15.930 -9.902 -28.185 1.00 97.25 276 GLN A O 1
ATOM 2217 N N . GLU A 1 277 ? 14.780 -11.802 -27.829 1.00 97.19 277 GLU A N 1
ATOM 2218 C CA . GLU A 1 277 ? 13.669 -11.473 -28.729 1.00 97.19 277 GLU A CA 1
ATOM 2219 C C . GLU A 1 277 ? 12.947 -10.199 -28.268 1.00 97.19 277 GLU A C 1
ATOM 2221 O O . GLU A 1 277 ? 12.772 -9.262 -29.049 1.00 97.19 277 GLU A O 1
ATOM 2226 N N . GLN A 1 278 ? 12.614 -10.107 -26.978 1.00 98.12 278 GLN A N 1
ATOM 2227 C CA . GLN A 1 278 ? 11.927 -8.936 -26.430 1.00 98.12 278 GLN A CA 1
ATOM 2228 C C . GLN A 1 278 ? 12.787 -7.668 -26.418 1.00 98.12 278 GLN A C 1
ATOM 2230 O O . GLN A 1 278 ? 12.245 -6.574 -26.580 1.00 98.12 278 GLN A O 1
ATOM 2235 N N . LEU A 1 279 ? 14.111 -7.783 -26.258 1.00 97.62 279 LEU A N 1
ATOM 2236 C CA . LEU A 1 279 ? 15.036 -6.647 -26.367 1.00 97.62 279 LEU A CA 1
ATOM 2237 C C . LEU A 1 279 ? 15.075 -6.042 -27.778 1.00 97.62 279 LEU A C 1
ATOM 2239 O O . LEU A 1 279 ? 15.345 -4.848 -27.921 1.00 97.62 279 LEU A O 1
ATOM 2243 N N . LEU A 1 280 ? 14.793 -6.847 -28.805 1.00 96.75 280 LEU A N 1
ATOM 2244 C CA . LEU A 1 280 ? 14.769 -6.441 -30.213 1.00 96.75 280 LEU A CA 1
ATOM 2245 C C . LEU A 1 280 ? 13.372 -6.056 -30.711 1.00 96.75 280 LEU A C 1
ATOM 2247 O O . LEU A 1 280 ? 13.200 -5.688 -31.876 1.00 96.75 280 LEU A O 1
ATOM 2251 N N . GLU A 1 281 ? 12.369 -6.111 -29.846 1.00 97.00 281 GLU A N 1
ATOM 2252 C CA . GLU A 1 281 ? 10.999 -5.804 -30.208 1.00 97.00 281 GLU A CA 1
ATOM 2253 C C . GLU A 1 281 ? 10.656 -4.340 -29.905 1.00 97.00 281 GLU A C 1
ATOM 2255 O O . GLU A 1 281 ? 10.815 -3.858 -28.784 1.00 97.00 281 GLU A O 1
ATOM 2260 N N . LYS A 1 282 ? 10.150 -3.631 -30.921 1.00 97.50 282 LYS A N 1
ATOM 2261 C CA . LYS A 1 282 ? 9.645 -2.262 -30.774 1.00 97.50 282 LYS A CA 1
ATOM 2262 C C . LYS A 1 282 ? 8.193 -2.262 -30.304 1.00 97.50 282 LYS A C 1
ATOM 2264 O O . LYS A 1 282 ? 7.370 -3.022 -30.821 1.00 97.50 282 LYS A O 1
ATOM 2269 N N . ASN A 1 283 ? 7.852 -1.337 -29.413 1.00 97.75 283 ASN A N 1
ATOM 2270 C CA . ASN A 1 283 ? 6.458 -1.073 -29.051 1.00 97.75 283 ASN A CA 1
ATOM 2271 C C . ASN A 1 283 ? 5.708 -0.289 -30.157 1.00 97.75 283 ASN A C 1
ATOM 2273 O O . ASN A 1 283 ? 6.243 -0.007 -31.238 1.00 97.75 283 ASN A O 1
ATOM 2277 N N . GLN A 1 284 ? 4.462 0.122 -29.896 1.00 97.88 284 GLN A N 1
ATOM 2278 C CA . GLN A 1 284 ? 3.670 0.885 -30.869 1.00 97.88 284 GLN A CA 1
ATOM 2279 C C . GLN A 1 284 ? 4.239 2.273 -31.173 1.00 97.88 284 GLN A C 1
ATOM 2281 O O . GLN A 1 284 ? 3.938 2.810 -32.237 1.00 97.88 284 GLN A O 1
ATOM 2286 N N . ASN A 1 285 ? 5.072 2.841 -30.305 1.00 97.44 285 ASN A N 1
ATOM 2287 C CA . ASN A 1 285 ? 5.757 4.116 -30.519 1.00 97.44 285 ASN A CA 1
ATOM 2288 C C . ASN A 1 285 ? 7.115 3.950 -31.214 1.00 97.44 285 ASN A C 1
ATOM 2290 O O . ASN A 1 285 ? 7.763 4.940 -31.542 1.00 97.44 285 ASN A O 1
ATOM 2294 N N . GLY A 1 286 ? 7.530 2.716 -31.509 1.00 97.31 286 GLY A N 1
ATOM 2295 C CA . GLY A 1 286 ? 8.836 2.431 -32.092 1.00 97.31 286 GLY A CA 1
ATOM 2296 C C . GLY A 1 286 ? 9.979 2.418 -31.074 1.00 97.31 286 GLY A C 1
ATOM 2297 O O . GLY A 1 286 ? 11.133 2.410 -31.499 1.00 97.31 286 GLY A O 1
ATOM 2298 N N . ASP A 1 287 ? 9.676 2.433 -29.774 1.00 97.75 287 ASP A N 1
ATOM 2299 C CA . ASP A 1 287 ? 10.674 2.413 -28.707 1.00 97.75 287 ASP A CA 1
ATOM 2300 C C . ASP A 1 287 ? 11.148 0.984 -28.416 1.00 97.75 287 ASP A C 1
ATOM 2302 O O . ASP A 1 287 ? 10.345 0.049 -28.372 1.00 97.75 287 ASP A O 1
ATOM 2306 N N . TYR A 1 288 ? 12.451 0.836 -28.172 1.00 97.94 288 TYR A N 1
ATOM 2307 C CA . TYR A 1 288 ? 13.054 -0.394 -27.654 1.00 97.94 288 TYR A CA 1
ATOM 2308 C C . TYR A 1 288 ? 13.135 -0.374 -26.122 1.00 97.94 288 TYR A C 1
ATOM 2310 O O . TYR A 1 288 ? 13.272 0.707 -25.535 1.00 97.94 288 TYR A O 1
ATOM 2318 N N . PRO A 1 289 ? 13.214 -1.540 -25.451 1.00 98.44 289 PRO A N 1
ATOM 2319 C CA . PRO A 1 289 ? 13.488 -1.596 -24.016 1.00 98.44 289 PRO A CA 1
ATOM 2320 C C . PRO A 1 289 ? 14.732 -0.804 -23.583 1.00 98.44 289 PRO A C 1
ATOM 2322 O O . PRO A 1 289 ? 14.717 -0.164 -22.530 1.00 98.44 289 PRO A O 1
ATOM 2325 N N . LEU A 1 290 ? 15.787 -0.766 -24.409 1.00 98.25 290 LEU A N 1
ATOM 2326 C CA . LEU A 1 290 ? 16.994 0.018 -24.126 1.00 98.25 290 LEU A CA 1
ATOM 2327 C C . LEU A 1 290 ? 16.711 1.524 -23.989 1.00 98.25 290 LEU A C 1
ATOM 2329 O O . LEU A 1 290 ? 17.312 2.172 -23.135 1.00 98.25 290 LEU A O 1
ATOM 2333 N N . MET A 1 291 ? 15.785 2.088 -24.772 1.00 98.25 291 MET A N 1
ATOM 2334 C CA . MET A 1 291 ? 15.405 3.505 -24.659 1.00 98.25 291 MET A CA 1
ATOM 2335 C C . MET A 1 291 ? 14.818 3.798 -23.276 1.00 98.25 291 MET A C 1
ATOM 2337 O O . MET A 1 291 ? 15.221 4.748 -22.598 1.00 98.25 291 MET A O 1
ATOM 2341 N N . PHE A 1 292 ? 13.922 2.935 -22.796 1.00 98.44 292 PHE A N 1
ATOM 2342 C CA . PHE A 1 292 ? 13.384 3.051 -21.443 1.00 98.44 292 PHE A CA 1
ATOM 2343 C C . PHE A 1 292 ? 14.459 2.852 -20.381 1.00 98.44 292 PHE A C 1
ATOM 2345 O O . PHE A 1 292 ? 14.483 3.601 -19.400 1.00 98.44 292 PHE A O 1
ATOM 2352 N N . ALA A 1 293 ? 15.372 1.902 -20.589 1.00 98.38 293 ALA A N 1
ATOM 2353 C CA . ALA A 1 293 ? 16.447 1.639 -19.650 1.00 98.38 293 ALA A CA 1
ATOM 2354 C C . ALA A 1 293 ? 17.385 2.844 -19.511 1.00 98.38 293 ALA A C 1
ATOM 2356 O O . ALA A 1 293 ? 17.641 3.302 -18.393 1.00 98.38 293 ALA A O 1
ATOM 2357 N N . LEU A 1 294 ? 17.810 3.413 -20.644 1.00 97.94 294 LEU A N 1
ATOM 2358 C CA . LEU A 1 294 ? 18.615 4.631 -20.707 1.00 97.94 294 LEU A CA 1
ATOM 2359 C C . LEU A 1 294 ? 17.952 5.784 -19.970 1.00 97.94 294 LEU A C 1
ATOM 2361 O O . LEU A 1 294 ? 18.674 6.558 -19.361 1.00 97.94 294 LEU A O 1
ATOM 2365 N N . TRP A 1 295 ? 16.618 5.876 -19.970 1.00 97.69 295 TRP A N 1
ATOM 2366 C CA . TRP A 1 295 ? 15.876 6.933 -19.280 1.00 97.69 295 TRP A CA 1
ATOM 2367 C C . TRP A 1 295 ? 15.620 6.667 -17.789 1.00 97.69 295 TRP A C 1
ATOM 2369 O O . TRP A 1 295 ? 15.594 7.608 -16.989 1.00 97.69 295 TRP A O 1
ATOM 2379 N N . LYS A 1 296 ? 15.362 5.416 -17.395 1.00 97.81 296 LYS A N 1
ATOM 2380 C CA . LYS A 1 296 ? 14.774 5.098 -16.081 1.00 97.81 296 LYS A CA 1
ATOM 2381 C C . LYS A 1 296 ? 15.668 4.295 -15.152 1.00 97.81 296 LYS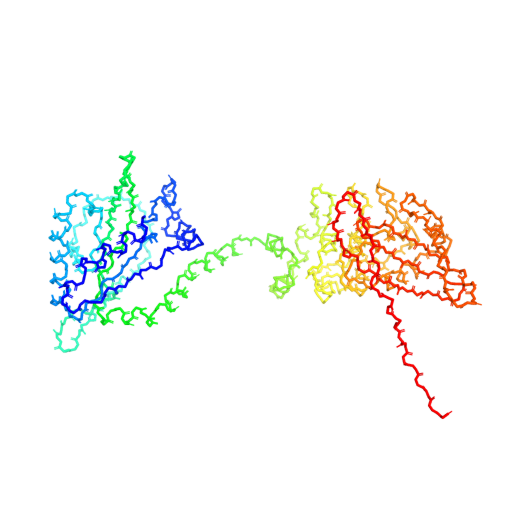 A C 1
ATOM 2383 O O . LYS A 1 296 ? 15.385 4.282 -13.953 1.00 97.81 296 LYS A O 1
ATOM 2388 N N . GLN A 1 297 ? 16.708 3.635 -15.648 1.00 98.06 297 GLN A N 1
ATOM 2389 C CA . GLN A 1 297 ? 17.557 2.803 -14.798 1.00 98.06 297 GLN A CA 1
ATOM 2390 C C . GLN A 1 297 ? 18.572 3.639 -14.026 1.00 98.06 297 GLN A C 1
ATOM 2392 O O . GLN A 1 297 ? 19.012 4.700 -14.467 1.00 98.06 297 GLN A O 1
ATOM 2397 N N . SER A 1 298 ? 18.910 3.164 -12.826 1.00 96.75 298 SER A N 1
ATOM 2398 C CA . SER A 1 298 ? 19.722 3.907 -11.859 1.00 96.75 298 SER A CA 1
ATOM 2399 C C . SER A 1 298 ? 21.217 3.593 -11.912 1.00 96.75 298 SER A C 1
ATOM 2401 O O . SER A 1 298 ? 21.957 4.091 -11.069 1.00 96.75 298 SER A O 1
ATOM 2403 N N . SER A 1 299 ? 21.666 2.720 -12.814 1.00 97.81 299 SER A N 1
ATOM 2404 C CA . SER A 1 299 ? 23.087 2.406 -12.977 1.00 97.81 299 SER A CA 1
ATOM 2405 C C . SER A 1 299 ? 23.402 1.966 -14.406 1.00 97.81 299 SER A C 1
ATOM 2407 O O . SER A 1 299 ? 22.521 1.487 -15.122 1.00 97.81 299 SER A O 1
ATOM 2409 N N . ILE A 1 300 ? 24.660 2.133 -14.816 1.00 98.00 300 ILE A N 1
ATOM 2410 C CA . ILE A 1 300 ? 25.134 1.740 -16.150 1.00 98.00 300 ILE A CA 1
ATOM 2411 C C . ILE A 1 300 ? 25.107 0.216 -16.301 1.00 98.00 300 ILE A C 1
ATOM 2413 O O . ILE A 1 300 ? 24.700 -0.295 -17.338 1.00 98.00 300 ILE A O 1
ATOM 2417 N N . GLU A 1 301 ? 25.424 -0.522 -15.238 1.00 98.06 301 GLU A N 1
ATOM 2418 C CA . GLU A 1 301 ? 25.365 -1.986 -15.206 1.00 98.06 301 GLU A CA 1
ATOM 2419 C C . GLU A 1 301 ? 23.939 -2.495 -15.440 1.00 98.06 301 GLU A C 1
ATOM 2421 O O . GLU A 1 301 ? 23.743 -3.473 -16.154 1.00 98.06 301 GLU A O 1
ATOM 2426 N N . ALA A 1 302 ? 22.930 -1.809 -14.891 1.00 98.19 302 ALA A N 1
ATOM 2427 C CA . ALA A 1 302 ? 21.534 -2.130 -15.167 1.00 98.19 302 ALA A CA 1
ATOM 2428 C C . ALA A 1 302 ? 21.162 -1.856 -16.628 1.00 98.19 302 ALA A C 1
ATOM 2430 O O . ALA A 1 302 ? 20.450 -2.662 -17.215 1.00 98.19 302 ALA A O 1
ATOM 2431 N N . ILE A 1 303 ? 21.658 -0.765 -17.221 1.00 98.31 303 ILE A N 1
ATOM 2432 C CA . ILE A 1 303 ? 21.422 -0.435 -18.637 1.00 98.31 303 ILE A CA 1
ATOM 2433 C C . ILE A 1 303 ? 22.054 -1.482 -19.558 1.00 98.31 303 ILE A C 1
ATOM 2435 O O . ILE A 1 303 ? 21.424 -1.876 -20.536 1.00 98.31 303 ILE A O 1
ATOM 2439 N N . HIS A 1 304 ? 23.247 -1.985 -19.228 1.00 97.69 304 HIS A N 1
ATOM 2440 C CA . HIS A 1 304 ? 23.916 -3.021 -20.019 1.00 97.69 304 HIS A CA 1
ATOM 2441 C C . HIS A 1 304 ? 23.092 -4.303 -20.177 1.00 97.69 304 HIS A C 1
ATOM 2443 O O . HIS A 1 304 ? 23.182 -4.946 -21.217 1.00 97.69 304 HIS A O 1
ATOM 2449 N N . LEU A 1 305 ? 22.249 -4.650 -19.198 1.00 97.94 305 LEU A N 1
ATOM 2450 C CA . LEU A 1 305 ? 21.359 -5.816 -19.285 1.00 97.94 305 LEU A CA 1
ATOM 2451 C C . LEU A 1 305 ? 20.255 -5.664 -20.347 1.00 97.94 305 LEU A C 1
ATOM 2453 O O . LEU A 1 305 ? 19.594 -6.644 -20.675 1.00 97.94 305 LEU A O 1
ATOM 2457 N N . PHE A 1 306 ? 20.054 -4.455 -20.879 1.00 98.00 306 PHE A N 1
ATOM 2458 C CA . PHE A 1 306 ? 19.104 -4.169 -21.956 1.00 98.00 306 PHE A CA 1
ATOM 2459 C C . PHE A 1 306 ? 19.771 -4.014 -23.328 1.00 98.00 306 PHE A C 1
ATOM 2461 O O . PHE A 1 306 ? 19.122 -3.586 -24.281 1.00 98.00 306 PHE A O 1
ATOM 2468 N N . ILE A 1 307 ? 21.060 -4.342 -23.445 1.00 96.94 307 ILE A N 1
ATOM 2469 C CA . ILE A 1 307 ? 21.764 -4.393 -24.726 1.00 96.94 307 ILE A CA 1
ATOM 2470 C C . ILE A 1 307 ? 21.711 -5.848 -25.216 1.00 96.94 307 ILE A C 1
ATOM 2472 O O . ILE A 1 307 ? 22.229 -6.726 -24.519 1.00 96.94 307 ILE A O 1
ATOM 2476 N N . PRO A 1 308 ? 21.096 -6.135 -26.379 1.00 96.25 308 PRO A N 1
ATOM 2477 C CA . PRO A 1 308 ? 21.061 -7.491 -26.910 1.00 96.25 308 PRO A CA 1
ATOM 2478 C C . PRO A 1 308 ? 22.482 -8.026 -27.132 1.00 96.25 308 PRO A C 1
ATOM 2480 O O . PRO A 1 308 ? 23.335 -7.339 -27.697 1.00 96.25 308 PRO A O 1
ATOM 2483 N N . SER A 1 309 ? 22.747 -9.257 -26.698 1.00 92.88 309 SER A N 1
ATOM 2484 C CA . SER A 1 309 ? 24.068 -9.889 -26.802 1.00 92.88 309 SER A CA 1
ATOM 2485 C C . SER A 1 309 ? 24.373 -10.387 -28.215 1.00 92.88 309 SER A C 1
ATOM 2487 O O . SER A 1 309 ? 25.538 -10.469 -28.601 1.00 92.88 309 SER A O 1
ATOM 2489 N N . PHE A 1 310 ? 23.338 -10.694 -29.001 1.00 86.75 310 PHE A N 1
ATOM 2490 C CA . PHE A 1 310 ? 23.452 -11.226 -30.360 1.00 86.75 310 PHE A CA 1
ATOM 2491 C C . PHE A 1 310 ? 22.919 -10.223 -31.387 1.00 86.75 310 PHE A C 1
ATOM 2493 O O . PHE A 1 310 ? 21.898 -10.444 -32.035 1.00 86.75 310 PHE A O 1
ATOM 2500 N N . LEU A 1 311 ? 23.608 -9.093 -31.539 1.00 84.19 311 LEU A N 1
ATOM 2501 C CA . LEU A 1 311 ? 23.301 -8.131 -32.595 1.00 84.19 311 LEU A CA 1
ATOM 2502 C C . LEU A 1 311 ? 24.020 -8.529 -33.886 1.00 84.19 311 LEU A C 1
ATOM 2504 O O . LEU A 1 311 ? 25.237 -8.398 -33.985 1.00 84.19 311 LEU A O 1
ATOM 2508 N N . ALA A 1 312 ? 23.264 -8.978 -34.893 1.00 80.88 312 ALA A N 1
ATOM 2509 C CA . ALA A 1 312 ? 23.805 -9.208 -36.237 1.00 80.88 312 ALA A CA 1
ATOM 2510 C C . ALA A 1 312 ? 24.331 -7.905 -36.870 1.00 80.88 312 ALA A C 1
ATOM 2512 O O . ALA A 1 312 ? 25.336 -7.917 -37.575 1.00 80.88 312 ALA A O 1
ATOM 2513 N N . ASN A 1 313 ? 23.666 -6.782 -36.578 1.00 81.38 313 ASN A N 1
ATOM 2514 C CA . ASN A 1 313 ? 24.076 -5.442 -36.983 1.00 81.38 313 ASN A CA 1
ATOM 2515 C C . ASN A 1 313 ? 23.925 -4.467 -35.796 1.00 81.38 313 ASN A C 1
ATOM 2517 O O . ASN A 1 313 ? 22.862 -3.863 -35.626 1.00 81.38 313 ASN A O 1
ATOM 2521 N N . PRO A 1 314 ? 24.957 -4.318 -34.943 1.00 87.25 314 PRO A N 1
ATOM 2522 C CA . PRO A 1 314 ? 24.898 -3.427 -33.784 1.00 87.25 314 PRO A CA 1
ATOM 2523 C C . PRO A 1 314 ? 24.601 -1.976 -34.173 1.00 87.25 314 PRO A C 1
ATOM 2525 O O . PRO A 1 314 ? 23.880 -1.271 -33.472 1.00 87.25 314 PRO A O 1
ATOM 2528 N N . THR A 1 315 ? 25.115 -1.549 -35.324 1.00 86.50 315 THR A N 1
ATOM 2529 C CA . THR A 1 315 ? 25.029 -0.179 -35.823 1.00 86.50 315 THR A CA 1
ATOM 2530 C C . THR A 1 315 ? 23.582 0.263 -36.048 1.00 86.50 315 THR A C 1
ATOM 2532 O O . THR A 1 315 ? 23.200 1.343 -35.611 1.00 86.50 315 THR A O 1
ATOM 2535 N N . GLU A 1 316 ? 22.736 -0.574 -36.657 1.00 86.75 316 GLU A N 1
ATOM 2536 C CA . GLU A 1 316 ? 21.313 -0.248 -36.863 1.00 86.75 316 GLU A CA 1
ATOM 2537 C C . GLU A 1 316 ? 20.543 -0.102 -35.547 1.00 86.75 316 GLU A C 1
ATOM 2539 O O . GLU A 1 316 ? 19.703 0.789 -35.409 1.00 86.75 316 GLU A O 1
ATOM 2544 N N . PHE A 1 317 ? 20.855 -0.948 -34.565 1.00 92.25 317 PHE A N 1
ATOM 2545 C CA . PHE A 1 317 ? 20.221 -0.900 -33.253 1.00 92.25 317 PHE A CA 1
ATOM 2546 C C . PHE A 1 317 ? 20.593 0.382 -32.496 1.00 92.25 317 PHE A C 1
ATOM 2548 O O . PHE A 1 317 ? 19.718 1.061 -31.966 1.00 92.25 317 PHE A O 1
ATOM 2555 N N . TRP A 1 318 ? 21.867 0.776 -32.505 1.00 93.25 318 TRP A N 1
ATOM 2556 C CA . TRP A 1 318 ? 22.323 2.006 -31.846 1.00 93.25 318 TRP A CA 1
ATOM 2557 C C . TRP A 1 318 ? 21.956 3.293 -32.598 1.00 93.25 318 TRP A C 1
ATOM 2559 O O . TRP A 1 318 ? 21.956 4.373 -32.010 1.00 93.25 318 TRP A O 1
ATOM 2569 N N . HIS A 1 319 ? 21.609 3.197 -33.882 1.00 91.31 319 HIS A N 1
ATOM 2570 C CA . HIS A 1 319 ? 21.154 4.331 -34.696 1.00 91.31 319 HIS A CA 1
ATOM 2571 C C . HIS A 1 319 ? 19.631 4.436 -34.788 1.00 91.31 319 HIS A C 1
ATOM 2573 O O . HIS A 1 319 ? 19.114 5.234 -35.571 1.00 91.31 319 HIS A O 1
ATOM 2579 N N . CYS A 1 320 ? 18.896 3.630 -34.022 1.00 91.12 320 CYS A N 1
ATOM 2580 C CA . CYS A 1 320 ? 17.450 3.654 -34.093 1.00 91.12 320 CYS A CA 1
ATOM 2581 C C . CYS A 1 320 ? 16.867 4.967 -33.546 1.00 91.12 320 CYS A C 1
ATOM 2583 O O . CYS A 1 320 ? 17.292 5.509 -32.523 1.00 91.12 320 CYS A O 1
ATOM 2585 N N . VAL A 1 321 ? 15.838 5.441 -34.241 1.00 93.19 321 VAL A N 1
ATOM 2586 C CA . VAL A 1 321 ? 14.921 6.477 -33.773 1.00 93.19 321 VAL A CA 1
ATOM 2587 C C . VAL A 1 321 ? 13.535 5.863 -33.624 1.00 93.19 321 VAL A C 1
ATOM 2589 O O . VAL A 1 321 ? 13.192 4.882 -34.303 1.00 93.19 321 VAL A O 1
ATOM 2592 N N . ASN A 1 322 ? 12.750 6.404 -32.700 1.00 92.81 322 ASN A N 1
ATOM 2593 C CA . ASN A 1 322 ? 11.360 5.996 -32.547 1.00 92.81 322 ASN A CA 1
ATOM 2594 C C . ASN A 1 322 ? 10.455 6.712 -33.572 1.00 92.81 322 ASN A C 1
ATOM 2596 O O . ASN A 1 322 ? 10.931 7.448 -34.434 1.00 92.81 322 ASN A O 1
ATOM 2600 N N . LYS A 1 323 ? 9.133 6.519 -33.496 1.00 95.31 323 LYS A N 1
ATOM 2601 C CA . LYS A 1 323 ? 8.171 7.147 -34.427 1.00 95.31 323 LYS A CA 1
ATOM 2602 C C . LYS A 1 323 ? 8.083 8.674 -34.322 1.00 95.31 323 LYS A C 1
ATOM 2604 O O . LYS A 1 323 ? 7.424 9.292 -35.151 1.00 95.31 323 LYS A O 1
ATOM 2609 N N . PHE A 1 324 ? 8.688 9.259 -33.296 1.00 93.25 324 PHE A N 1
ATOM 2610 C CA . PHE A 1 324 ? 8.751 10.699 -33.066 1.00 93.25 324 PHE A CA 1
ATOM 2611 C C . PHE A 1 324 ? 10.147 11.256 -33.361 1.00 93.25 324 PHE A C 1
ATOM 2613 O O . PHE A 1 324 ? 10.485 12.317 -32.844 1.00 93.25 324 PHE A O 1
ATOM 2620 N N . ASP A 1 325 ? 10.960 10.505 -34.109 1.00 92.88 325 ASP A N 1
ATOM 2621 C CA . ASP A 1 325 ? 12.344 10.831 -34.447 1.00 92.88 325 ASP A CA 1
ATOM 2622 C C . ASP A 1 325 ? 13.247 11.053 -33.217 1.00 92.88 325 ASP A C 1
ATOM 2624 O O . ASP A 1 325 ? 14.317 11.639 -33.325 1.00 92.88 325 ASP A O 1
ATOM 2628 N N . MET A 1 326 ? 12.866 10.545 -32.033 1.00 91.00 326 MET A N 1
ATOM 2629 C CA . MET A 1 326 ? 13.690 10.675 -30.826 1.00 91.00 326 MET A CA 1
ATOM 2630 C C . MET A 1 326 ? 14.813 9.622 -30.826 1.00 91.00 326 MET A C 1
ATOM 2632 O O . MET A 1 326 ? 14.510 8.420 -30.782 1.00 91.00 326 MET A O 1
ATOM 2636 N N . PRO A 1 327 ? 16.098 10.029 -30.828 1.00 93.75 327 PRO A N 1
ATOM 2637 C CA . PRO A 1 327 ? 17.225 9.100 -30.771 1.00 93.75 327 PRO A CA 1
ATOM 2638 C C . PRO A 1 327 ? 17.484 8.567 -29.350 1.00 93.75 327 PRO A C 1
ATOM 2640 O O . PRO A 1 327 ? 17.031 9.133 -28.353 1.00 93.75 327 PRO A O 1
ATOM 2643 N N . LEU A 1 328 ? 18.301 7.510 -29.226 1.00 94.69 328 LEU A N 1
ATOM 2644 C CA . LEU A 1 328 ? 18.747 6.962 -27.927 1.00 94.69 328 LEU A CA 1
ATOM 2645 C C . LEU A 1 328 ? 19.415 8.013 -27.024 1.00 94.69 328 LEU A C 1
ATOM 2647 O O . LEU A 1 328 ? 19.244 7.984 -25.801 1.00 94.69 328 LEU A O 1
ATOM 2651 N N . LEU A 1 329 ? 20.145 8.960 -27.626 1.00 93.81 329 LEU A N 1
ATOM 2652 C CA . LEU A 1 329 ? 20.780 10.074 -26.919 1.00 93.81 329 LEU A CA 1
ATOM 2653 C C . LEU A 1 329 ? 19.765 10.879 -26.098 1.00 93.81 329 LEU A C 1
ATOM 2655 O O . LEU A 1 329 ? 20.035 11.252 -24.957 1.00 93.81 329 LEU A O 1
ATOM 2659 N N . ASP A 1 330 ? 18.571 11.073 -26.645 1.00 92.62 330 ASP A N 1
ATOM 2660 C CA . ASP A 1 330 ? 17.512 11.862 -26.033 1.00 92.62 330 ASP A CA 1
ATOM 2661 C C . ASP A 1 330 ? 16.979 11.205 -24.751 1.00 92.62 330 ASP A C 1
ATOM 2663 O O . ASP A 1 330 ? 16.745 11.867 -23.736 1.00 92.62 330 ASP A O 1
ATOM 2667 N N . TYR A 1 331 ? 16.859 9.876 -24.755 1.00 95.50 331 TYR A N 1
ATOM 2668 C CA . TYR A 1 331 ? 16.482 9.090 -23.581 1.00 95.50 331 TYR A CA 1
ATOM 2669 C C . TYR A 1 331 ? 17.560 9.120 -22.495 1.00 95.50 331 TYR A C 1
ATOM 2671 O O . TYR A 1 331 ? 17.242 9.330 -21.319 1.00 95.50 331 TYR A O 1
ATOM 2679 N N . ALA A 1 332 ? 18.827 8.973 -22.885 1.00 95.50 332 ALA A N 1
ATOM 2680 C CA . ALA A 1 332 ? 19.959 9.022 -21.964 1.00 95.50 332 ALA A CA 1
ATOM 2681 C C . ALA A 1 332 ? 20.062 10.381 -21.255 1.00 95.50 332 ALA A C 1
ATOM 2683 O O . ALA A 1 332 ? 20.215 10.443 -20.035 1.00 95.50 332 ALA A O 1
ATOM 2684 N N . LEU A 1 333 ? 19.898 11.482 -21.994 1.00 92.38 333 LEU A N 1
ATOM 2685 C CA . LEU A 1 333 ? 19.957 12.835 -21.434 1.00 92.38 333 LEU A CA 1
ATOM 2686 C C . LEU A 1 333 ? 18.771 13.165 -20.510 1.00 92.38 333 LEU A C 1
ATOM 2688 O O . LEU A 1 333 ? 18.883 14.031 -19.638 1.00 92.38 333 LEU A O 1
ATOM 2692 N N . ARG A 1 334 ? 17.632 12.475 -20.660 1.00 94.25 334 ARG A N 1
ATOM 2693 C CA . ARG A 1 334 ? 16.470 12.603 -19.759 1.00 94.25 334 ARG A CA 1
ATOM 2694 C C . ARG A 1 334 ? 16.648 11.851 -18.441 1.00 94.25 334 ARG A C 1
ATOM 2696 O O . ARG A 1 334 ? 15.827 12.035 -17.533 1.00 94.25 334 ARG A O 1
ATOM 2703 N N . ASN A 1 335 ? 17.661 10.996 -18.320 1.00 95.81 335 ASN A N 1
ATOM 2704 C CA . ASN A 1 335 ? 17.883 10.219 -17.112 1.00 95.81 335 ASN A CA 1
ATOM 2705 C C . ASN A 1 335 ? 18.537 11.064 -16.022 1.00 95.81 335 ASN A C 1
ATOM 2707 O O . ASN A 1 335 ? 19.670 11.516 -16.133 1.00 95.81 335 ASN A O 1
ATOM 2711 N N . THR A 1 336 ? 17.805 11.267 -14.930 1.00 95.31 336 THR A N 1
ATOM 2712 C CA . THR A 1 336 ? 18.276 12.052 -13.783 1.00 95.31 336 THR A CA 1
ATOM 2713 C C . THR A 1 336 ? 18.867 11.193 -12.666 1.00 95.31 336 THR A C 1
ATOM 2715 O O . THR A 1 336 ? 19.162 11.726 -11.598 1.00 95.31 336 THR A O 1
ATOM 2718 N N . LEU A 1 337 ? 18.921 9.871 -12.846 1.00 95.81 337 LEU A N 1
ATOM 2719 C CA . LEU A 1 337 ? 19.354 8.908 -11.829 1.00 95.81 337 LEU A CA 1
ATOM 2720 C C . LEU A 1 337 ? 20.815 8.492 -11.992 1.00 95.81 337 LEU A C 1
ATOM 2722 O O . LEU A 1 337 ? 21.406 8.003 -11.033 1.00 95.81 337 LEU A O 1
ATOM 2726 N N . ILE A 1 338 ? 21.379 8.695 -13.179 1.00 96.19 338 ILE A N 1
ATOM 2727 C CA . ILE A 1 338 ? 22.773 8.406 -13.501 1.00 96.19 338 ILE A CA 1
ATOM 2728 C C . ILE A 1 338 ? 23.490 9.681 -13.916 1.00 96.19 338 ILE A C 1
ATOM 2730 O O . ILE A 1 338 ? 22.882 10.664 -14.341 1.00 96.19 338 ILE A O 1
ATOM 2734 N N . ASP A 1 339 ? 24.807 9.658 -13.767 1.00 94.81 339 ASP A N 1
ATOM 2735 C CA . ASP A 1 339 ? 25.651 10.725 -14.266 1.00 94.81 339 ASP A CA 1
ATOM 2736 C C . ASP A 1 339 ? 25.599 10.771 -15.805 1.00 94.81 339 ASP A C 1
ATOM 2738 O O . ASP A 1 339 ? 25.719 9.754 -16.499 1.00 94.81 339 ASP A O 1
ATOM 2742 N N . VAL A 1 340 ? 25.405 11.978 -16.338 1.00 91.81 340 VAL A N 1
ATOM 2743 C CA . VAL A 1 340 ? 25.254 12.195 -17.781 1.00 91.81 340 VAL A CA 1
ATOM 2744 C C . VAL A 1 340 ? 26.532 11.794 -18.515 1.00 91.81 340 VAL A C 1
ATOM 2746 O O . VAL A 1 340 ? 26.444 11.175 -19.571 1.00 91.81 340 VAL A O 1
ATOM 2749 N N . SER A 1 341 ? 27.715 12.058 -17.943 1.00 93.81 341 SER A N 1
ATOM 2750 C CA . SER A 1 341 ? 28.995 11.686 -18.565 1.00 93.81 341 SER A CA 1
ATOM 2751 C C . SER A 1 341 ? 29.113 10.170 -18.743 1.00 93.81 341 SER A C 1
ATOM 2753 O O . SER A 1 341 ? 29.502 9.695 -19.808 1.00 93.81 341 SER A O 1
ATOM 2755 N N . SER A 1 342 ? 28.677 9.403 -17.743 1.00 96.44 342 SER A N 1
ATOM 2756 C CA . SER A 1 342 ? 28.654 7.935 -17.795 1.00 96.44 342 SER A CA 1
ATOM 2757 C C . SER A 1 342 ? 27.737 7.406 -18.908 1.00 96.44 342 SER A C 1
ATOM 2759 O O . SER A 1 342 ? 28.106 6.482 -19.630 1.00 96.44 342 SER A O 1
ATOM 2761 N N . SER A 1 343 ? 26.573 8.035 -19.098 1.00 94.81 343 SER A N 1
ATOM 2762 C CA . SER A 1 343 ? 25.619 7.666 -20.159 1.00 94.81 343 SER A CA 1
ATOM 2763 C C . SER A 1 343 ? 26.141 8.021 -21.549 1.00 94.81 343 SER A C 1
ATOM 2765 O O . SER A 1 343 ? 26.046 7.223 -22.477 1.00 94.81 343 SER A O 1
ATOM 2767 N N . LEU A 1 344 ? 26.729 9.212 -21.691 1.00 92.88 344 LEU A N 1
ATOM 2768 C CA . LEU A 1 344 ? 27.332 9.661 -22.946 1.00 92.88 344 LEU A CA 1
ATOM 2769 C C . LEU A 1 344 ? 28.535 8.803 -23.328 1.00 92.88 344 LEU A C 1
ATOM 2771 O O . LEU A 1 344 ? 28.708 8.501 -24.504 1.00 92.88 344 LEU A O 1
ATOM 2775 N N . LYS A 1 345 ? 29.341 8.381 -22.347 1.00 96.19 345 LYS A N 1
ATOM 2776 C CA . LYS A 1 345 ? 30.445 7.446 -22.566 1.00 96.19 345 LYS A CA 1
ATOM 2777 C C . LYS A 1 345 ? 29.933 6.114 -23.113 1.00 96.19 345 LYS A C 1
ATOM 2779 O O . LYS A 1 345 ? 30.431 5.678 -24.144 1.00 96.19 345 LYS A O 1
ATOM 2784 N N . LEU A 1 346 ? 28.906 5.534 -22.483 1.00 96.31 346 LEU A N 1
ATOM 2785 C CA . LEU A 1 346 ? 28.271 4.304 -22.963 1.00 96.31 346 LEU A CA 1
ATOM 2786 C C . LEU A 1 346 ? 27.788 4.447 -24.414 1.00 96.31 346 LEU A C 1
ATOM 2788 O O . LEU A 1 346 ? 28.083 3.594 -25.246 1.00 96.31 346 LEU A O 1
ATOM 2792 N N . LEU A 1 347 ? 27.072 5.528 -24.733 1.00 95.56 347 LEU A N 1
ATOM 2793 C CA . LEU A 1 347 ? 26.574 5.757 -26.091 1.00 95.56 347 LEU A CA 1
ATOM 2794 C C . LEU A 1 347 ? 27.712 5.945 -27.101 1.00 95.56 347 LEU A C 1
ATOM 2796 O O . LEU A 1 347 ? 27.679 5.341 -28.167 1.00 95.56 347 LEU A O 1
ATOM 2800 N N . LYS A 1 348 ? 28.740 6.729 -26.761 1.00 94.50 348 LYS A N 1
ATOM 2801 C CA . LYS A 1 348 ? 29.900 6.973 -27.631 1.00 94.50 348 LYS A CA 1
ATOM 2802 C C . LYS A 1 348 ? 30.697 5.699 -27.925 1.00 94.50 348 LYS A C 1
ATOM 2804 O O . LYS A 1 348 ? 31.266 5.577 -29.000 1.00 94.50 348 LYS A O 1
ATOM 2809 N N . GLU A 1 349 ? 30.758 4.769 -26.976 1.00 95.00 349 GLU A N 1
ATOM 2810 C CA . GLU A 1 349 ? 31.434 3.478 -27.159 1.00 95.00 349 GLU A CA 1
ATOM 2811 C C . GLU A 1 349 ? 30.682 2.538 -28.115 1.00 95.00 349 GLU A C 1
ATOM 2813 O O . GLU A 1 349 ? 31.284 1.597 -28.625 1.00 95.00 349 GLU A O 1
ATOM 2818 N N . ASN A 1 350 ? 29.390 2.782 -28.365 1.00 94.38 350 ASN A N 1
ATOM 2819 C CA . ASN A 1 350 ? 28.532 1.883 -29.139 1.00 94.38 350 ASN A CA 1
ATOM 2820 C C . ASN A 1 350 ? 27.973 2.491 -30.442 1.00 94.38 350 ASN A C 1
ATOM 2822 O O . ASN A 1 350 ? 27.551 1.747 -31.326 1.00 94.38 350 ASN A O 1
ATOM 2826 N N . ILE A 1 351 ? 27.956 3.819 -30.574 1.00 93.19 351 ILE A N 1
ATOM 2827 C CA . ILE A 1 351 ? 27.521 4.540 -31.778 1.00 93.19 351 ILE A CA 1
ATOM 2828 C C . ILE A 1 351 ? 28.744 4.833 -32.655 1.00 93.19 351 ILE A C 1
ATOM 2830 O O . ILE A 1 351 ? 29.776 5.277 -32.155 1.00 93.19 351 ILE A O 1
ATOM 2834 N N . ASP A 1 352 ? 28.617 4.621 -33.968 1.00 93.44 352 ASP A N 1
ATOM 2835 C CA . ASP A 1 352 ? 29.678 4.933 -34.934 1.00 93.44 352 ASP A CA 1
ATOM 2836 C C . ASP A 1 352 ? 30.058 6.423 -34.888 1.00 93.44 352 ASP A C 1
ATOM 2838 O O . ASP A 1 352 ? 29.194 7.291 -34.753 1.00 93.44 352 ASP A O 1
ATOM 2842 N N . GLU A 1 353 ? 31.346 6.741 -35.042 1.00 92.12 353 GLU A N 1
ATOM 2843 C CA . GLU A 1 353 ? 31.860 8.111 -34.950 1.00 92.12 353 GLU A CA 1
ATOM 2844 C C . GLU A 1 353 ? 31.163 9.079 -35.922 1.00 92.12 353 GLU A C 1
ATOM 2846 O O . GLU A 1 353 ? 30.860 10.215 -35.549 1.00 92.12 353 GLU A O 1
ATOM 2851 N N . SER A 1 354 ? 30.829 8.638 -37.139 1.00 91.31 354 SER A N 1
ATOM 2852 C CA . SER A 1 354 ? 30.095 9.448 -38.116 1.00 91.31 354 SER A CA 1
ATOM 2853 C C . SER A 1 354 ? 28.711 9.842 -37.599 1.00 91.31 354 SER A C 1
ATOM 2855 O O . SER A 1 354 ? 28.304 10.996 -37.733 1.00 91.31 354 SER A O 1
ATOM 2857 N N . LYS A 1 355 ? 27.983 8.896 -37.001 1.00 88.69 355 LYS A N 1
ATOM 2858 C CA . LYS A 1 355 ? 26.623 9.117 -36.484 1.00 88.69 355 LYS A CA 1
ATOM 2859 C C . LYS A 1 355 ? 26.619 9.818 -35.135 1.00 88.69 355 LYS A C 1
ATOM 2861 O O . LYS A 1 355 ? 25.754 10.646 -34.873 1.00 88.69 355 LYS A O 1
ATOM 2866 N N . TRP A 1 356 ? 27.625 9.564 -34.310 1.00 90.06 356 TRP A N 1
ATOM 2867 C CA . TRP A 1 356 ? 27.875 10.327 -33.097 1.00 90.06 356 TRP A CA 1
ATOM 2868 C C . TRP A 1 356 ? 28.095 11.811 -33.411 1.00 90.06 356 TRP A C 1
ATOM 2870 O O . TRP A 1 356 ? 27.494 12.679 -32.777 1.00 90.06 356 TRP A O 1
ATOM 2880 N N . ASN A 1 357 ? 28.910 12.102 -34.429 1.00 87.50 357 ASN A N 1
ATOM 2881 C CA . ASN A 1 357 ? 29.118 13.464 -34.908 1.00 87.50 357 ASN A CA 1
ATOM 2882 C C . ASN A 1 357 ? 27.826 14.065 -35.472 1.00 87.50 357 ASN A C 1
ATOM 2884 O O . ASN A 1 357 ? 27.548 15.227 -35.194 1.00 87.50 357 ASN A O 1
ATOM 2888 N N . GLU A 1 358 ? 27.009 13.285 -36.187 1.00 86.06 358 GLU A N 1
ATOM 2889 C CA . GLU A 1 358 ? 25.678 13.722 -36.622 1.00 86.06 358 GLU A CA 1
ATOM 2890 C C . GLU A 1 358 ? 24.818 14.133 -35.426 1.00 86.06 358 GLU A C 1
ATOM 2892 O O . GLU A 1 358 ? 24.376 15.269 -35.416 1.00 86.06 358 GLU A O 1
ATOM 2897 N N . PHE A 1 359 ? 24.690 13.314 -34.375 1.00 81.62 359 PHE A N 1
ATOM 2898 C CA . PHE A 1 359 ? 23.890 13.659 -33.189 1.00 81.62 359 PHE A CA 1
ATOM 2899 C C . PHE A 1 359 ? 24.368 14.915 -32.449 1.00 81.62 359 PHE A C 1
ATOM 2901 O O . PHE A 1 359 ? 23.553 15.651 -31.893 1.00 81.62 359 PHE A O 1
ATOM 2908 N N . ILE A 1 360 ? 25.680 15.169 -32.424 1.00 76.38 360 ILE A N 1
ATOM 2909 C CA . ILE A 1 360 ? 26.242 16.394 -31.833 1.00 76.38 360 ILE A CA 1
ATOM 2910 C C . ILE A 1 360 ? 25.964 17.615 -32.721 1.00 76.38 360 ILE A C 1
ATOM 2912 O O . ILE A 1 360 ? 25.751 18.715 -32.207 1.00 76.38 360 ILE A O 1
ATOM 2916 N N . VAL A 1 361 ? 25.997 17.438 -34.044 1.00 70.62 361 VAL A N 1
ATOM 2917 C CA . VAL A 1 361 ? 25.890 18.523 -35.031 1.00 70.62 361 VAL A CA 1
ATOM 2918 C C . VAL A 1 361 ? 24.438 18.833 -35.402 1.00 70.62 361 VAL A C 1
ATOM 2920 O O . VAL A 1 361 ? 24.135 19.990 -35.700 1.00 70.62 361 VAL A O 1
ATOM 2923 N N . THR A 1 362 ? 23.529 17.854 -35.361 1.00 57.44 362 THR A N 1
ATOM 2924 C CA . THR A 1 362 ? 22.092 18.040 -35.579 1.00 57.44 362 THR A CA 1
ATOM 2925 C C . THR A 1 362 ? 21.516 18.829 -34.412 1.00 57.44 362 THR A C 1
ATOM 2927 O O . THR A 1 362 ? 21.016 18.289 -33.429 1.00 57.44 362 THR A O 1
ATOM 2930 N N . GLN A 1 363 ? 21.614 20.151 -34.530 1.00 48.50 363 GLN A N 1
ATOM 2931 C CA . GLN A 1 363 ? 20.899 21.124 -33.723 1.00 48.50 363 GLN A CA 1
ATOM 2932 C C . GLN A 1 363 ? 19.393 20.990 -33.990 1.00 48.50 363 GLN A C 1
ATOM 2934 O O . GLN A 1 363 ? 18.798 21.801 -34.702 1.00 48.50 363 GLN A O 1
ATOM 2939 N N . GLU A 1 364 ? 18.736 19.984 -33.419 1.00 45.19 364 GLU A N 1
ATOM 2940 C CA . GLU A 1 364 ? 17.277 19.993 -33.330 1.00 45.19 364 GLU A CA 1
ATOM 2941 C C . GLU A 1 364 ? 16.839 21.076 -32.330 1.00 45.19 364 GLU A C 1
ATOM 2943 O O . GLU A 1 364 ? 16.741 20.858 -31.127 1.00 45.19 364 GLU A O 1
ATOM 2948 N N . THR A 1 365 ? 16.706 22.301 -32.854 1.00 42.97 365 THR A N 1
ATOM 2949 C CA . THR A 1 365 ? 15.718 23.379 -32.599 1.00 42.97 365 THR A CA 1
ATOM 2950 C C . THR A 1 365 ? 15.233 23.742 -31.182 1.00 42.97 365 THR A C 1
ATOM 2952 O O . THR A 1 365 ? 14.438 24.673 -31.052 1.00 42.97 365 THR A O 1
ATOM 2955 N N . TRP A 1 366 ? 15.743 23.140 -30.108 1.00 42.31 366 TRP A N 1
ATOM 2956 C CA . TRP A 1 366 ? 15.511 23.575 -28.720 1.00 42.31 366 TRP A CA 1
ATOM 2957 C C . TRP A 1 366 ? 16.807 23.807 -27.932 1.00 42.31 366 TRP A C 1
ATOM 2959 O O . TRP A 1 366 ? 16.768 24.138 -26.746 1.00 42.31 366 TRP A O 1
ATOM 2969 N N . VAL A 1 367 ? 17.966 23.717 -28.585 1.00 39.38 367 VAL A N 1
ATOM 2970 C CA . VAL A 1 367 ? 19.223 24.253 -28.053 1.00 39.38 367 VAL A CA 1
ATOM 2971 C C . VAL A 1 367 ? 19.270 25.739 -28.404 1.00 39.38 367 VAL A C 1
ATOM 2973 O O . VAL A 1 367 ? 19.675 26.125 -29.496 1.00 39.38 367 VAL A O 1
ATOM 2976 N N . CYS A 1 368 ? 18.806 26.604 -27.499 1.00 33.72 368 CYS A N 1
ATOM 2977 C CA . CYS A 1 368 ? 19.079 28.031 -27.637 1.00 33.72 368 CYS A CA 1
ATOM 2978 C C . CYS A 1 368 ? 20.570 28.261 -27.360 1.00 33.72 368 CYS A C 1
ATOM 2980 O O . CYS A 1 368 ? 20.976 28.340 -26.198 1.00 33.72 368 CYS A O 1
ATOM 2982 N N . ASP A 1 369 ? 21.375 28.399 -28.413 1.00 32.03 369 ASP A N 1
ATOM 2983 C CA . ASP A 1 369 ? 22.739 28.908 -28.290 1.00 32.03 369 ASP A CA 1
ATOM 2984 C C . ASP A 1 369 ? 22.685 30.367 -27.819 1.00 32.03 369 ASP A C 1
ATOM 2986 O O . ASP A 1 369 ? 22.344 31.292 -28.560 1.00 32.03 369 ASP A O 1
ATOM 2990 N N . PHE A 1 370 ? 23.017 30.587 -26.549 1.00 36.09 370 PHE A N 1
ATOM 2991 C CA . PHE A 1 370 ? 23.286 31.918 -26.029 1.00 36.09 370 PHE A CA 1
ATOM 2992 C C . PHE A 1 370 ? 24.797 32.119 -25.981 1.00 36.09 370 PHE A C 1
ATOM 2994 O O . PHE A 1 370 ? 25.474 31.606 -25.092 1.00 36.09 370 PHE A O 1
ATOM 3001 N N . ASN A 1 371 ? 25.324 32.948 -26.882 1.00 32.88 371 ASN A N 1
ATOM 3002 C CA . ASN A 1 371 ? 26.666 33.502 -26.726 1.00 32.88 371 ASN A CA 1
ATOM 3003 C C . ASN A 1 371 ? 26.672 34.477 -25.539 1.00 32.88 371 ASN A C 1
ATOM 3005 O O . ASN A 1 371 ? 26.400 35.670 -25.684 1.00 32.88 371 ASN A O 1
ATOM 3009 N N . ILE A 1 372 ? 26.958 33.977 -24.336 1.00 38.03 372 ILE A N 1
ATOM 3010 C CA . ILE A 1 372 ? 27.140 34.822 -23.154 1.00 38.03 372 ILE A CA 1
ATOM 3011 C C . ILE A 1 372 ? 28.615 35.212 -23.066 1.00 38.03 372 ILE A C 1
ATOM 3013 O O . ILE A 1 372 ? 29.468 34.436 -22.642 1.00 38.03 372 ILE A O 1
ATOM 3017 N N . HIS A 1 373 ? 28.922 36.459 -23.423 1.00 37.25 373 HIS A N 1
ATOM 3018 C CA . HIS A 1 373 ? 30.236 37.040 -23.168 1.00 37.25 373 HIS A CA 1
ATOM 3019 C C . HIS A 1 373 ? 30.411 37.315 -21.671 1.00 37.25 373 HIS A C 1
ATOM 3021 O O . HIS A 1 373 ? 30.005 38.361 -21.162 1.00 37.25 373 HIS A O 1
ATOM 3027 N N . ILE A 1 374 ? 31.062 36.404 -20.949 1.00 38.53 374 ILE A N 1
ATOM 3028 C CA . ILE A 1 374 ? 31.448 36.658 -19.559 1.00 38.53 374 ILE A CA 1
ATOM 3029 C C . ILE A 1 374 ? 32.685 37.565 -19.559 1.00 38.53 374 ILE A C 1
ATOM 3031 O O . ILE A 1 374 ? 33.809 37.133 -19.812 1.00 38.53 374 ILE A O 1
ATOM 3035 N N . HIS A 1 375 ? 32.486 38.853 -19.280 1.00 31.83 375 HIS A N 1
ATOM 3036 C CA . HIS A 1 375 ? 33.588 39.766 -18.983 1.00 31.83 375 HIS A CA 1
ATOM 3037 C C . HIS A 1 375 ? 34.082 39.527 -17.555 1.00 31.83 375 HIS A C 1
ATOM 3039 O O . HIS A 1 375 ? 33.488 39.985 -16.582 1.00 31.83 375 HIS A O 1
ATOM 3045 N N . SER A 1 376 ? 35.202 38.814 -17.425 1.00 36.12 376 SER A N 1
ATOM 3046 C CA . SER A 1 376 ? 35.965 38.804 -16.179 1.00 36.12 376 SER A CA 1
ATOM 3047 C C . SER A 1 376 ? 36.653 40.159 -16.005 1.00 36.12 376 SER A C 1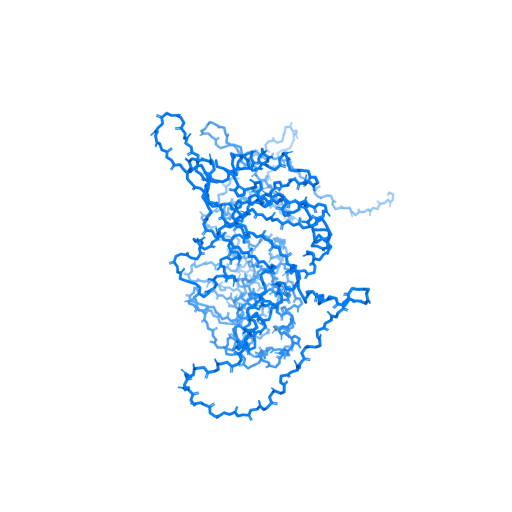
ATOM 3049 O O . SER A 1 376 ? 37.441 40.580 -16.853 1.00 36.12 376 SER A O 1
ATOM 3051 N N . TYR A 1 377 ? 36.391 40.835 -14.884 1.00 34.97 377 TYR A N 1
ATOM 3052 C CA . TYR A 1 377 ? 36.914 42.173 -14.569 1.00 34.97 377 TYR A CA 1
ATOM 3053 C C . TYR A 1 377 ? 38.441 42.234 -14.340 1.00 34.97 377 TYR A C 1
ATOM 3055 O O . TYR A 1 377 ? 38.966 43.261 -13.912 1.00 34.97 377 TYR A O 1
ATOM 3063 N N . LYS A 1 378 ? 39.192 41.164 -14.641 1.00 42.34 378 LYS A N 1
ATOM 3064 C CA . LYS A 1 378 ? 40.661 41.150 -14.590 1.00 42.34 378 LYS A CA 1
ATOM 3065 C C . LYS A 1 378 ? 41.277 40.525 -15.855 1.00 42.34 378 LYS A C 1
ATOM 3067 O O . LYS A 1 378 ? 41.580 39.342 -15.920 1.00 42.34 378 LYS A O 1
ATOM 3072 N N . LYS A 1 379 ? 41.497 41.393 -16.850 1.00 41.62 379 LYS A N 1
ATOM 3073 C CA . LYS A 1 379 ? 42.594 41.420 -17.847 1.00 41.62 379 LYS A CA 1
ATOM 3074 C C . LYS A 1 379 ? 42.937 40.206 -18.737 1.00 41.62 379 LYS A C 1
ATOM 3076 O O . LYS A 1 379 ? 43.949 40.284 -19.429 1.00 41.62 379 LYS A O 1
ATOM 3081 N N . LYS A 1 380 ? 42.108 39.171 -18.881 1.00 43.78 380 LYS A N 1
ATOM 3082 C CA . LYS A 1 380 ? 42.179 38.286 -20.069 1.00 43.78 380 LYS A CA 1
ATOM 3083 C C . LYS A 1 380 ? 40.778 37.946 -20.574 1.00 43.78 380 LYS A C 1
ATOM 3085 O O . LYS A 1 380 ? 39.961 37.432 -19.817 1.00 43.78 380 LYS A O 1
ATOM 3090 N N . LYS A 1 381 ? 40.506 38.244 -21.854 1.00 41.00 381 LYS A N 1
ATOM 3091 C CA . LYS A 1 381 ? 39.324 37.733 -22.563 1.00 41.00 381 LYS A CA 1
ATOM 3092 C C . LYS A 1 381 ? 39.514 36.227 -22.714 1.00 41.00 381 LYS A C 1
ATOM 3094 O O . LYS A 1 381 ? 40.338 35.794 -23.511 1.00 41.00 381 LYS A O 1
ATOM 3099 N N . LEU A 1 382 ? 38.788 35.451 -21.922 1.00 44.66 382 LEU A N 1
ATOM 3100 C CA . LEU A 1 382 ? 38.620 34.027 -22.165 1.00 44.66 382 LEU A CA 1
ATOM 3101 C C . LEU A 1 382 ? 37.344 33.893 -22.999 1.00 44.66 382 LEU A C 1
ATOM 3103 O O . LEU A 1 382 ? 36.271 34.287 -22.542 1.00 44.66 382 LEU A O 1
ATOM 3107 N N . LEU A 1 383 ? 37.471 33.435 -24.244 1.00 38.41 383 LEU A N 1
ATOM 3108 C CA . LEU A 1 383 ? 36.308 33.097 -25.056 1.00 38.41 383 LEU A CA 1
ATOM 3109 C C . LEU A 1 383 ? 35.854 31.711 -24.595 1.00 38.41 383 LEU A C 1
ATOM 3111 O O . LEU A 1 383 ? 36.551 30.729 -24.829 1.00 38.41 383 LEU A O 1
ATOM 3115 N N . LEU A 1 384 ? 34.746 31.653 -23.862 1.00 43.66 384 LEU A N 1
ATOM 3116 C CA . LEU A 1 384 ? 34.114 30.396 -23.484 1.00 43.66 384 LEU A CA 1
ATOM 3117 C C . LEU A 1 384 ? 32.851 30.248 -24.317 1.00 43.66 384 LEU A C 1
ATOM 3119 O O . LEU A 1 384 ? 31.928 31.051 -24.186 1.00 43.6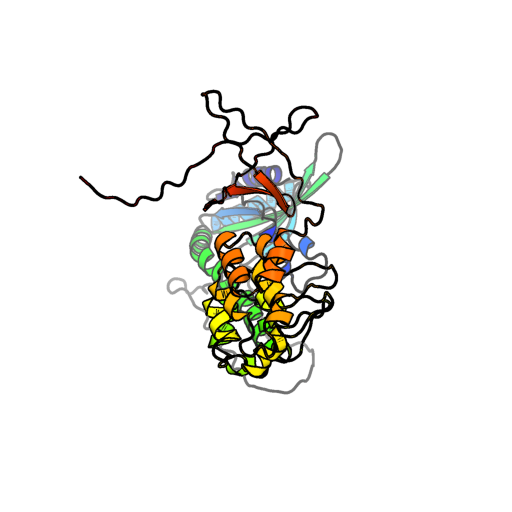6 384 LEU A O 1
ATOM 3123 N N . THR A 1 385 ? 32.834 29.238 -25.176 1.00 38.75 385 THR A N 1
ATOM 3124 C CA . THR A 1 385 ? 31.628 28.836 -25.892 1.00 38.75 385 THR A CA 1
ATOM 3125 C C . THR A 1 385 ? 30.838 27.938 -24.948 1.00 38.75 385 THR A C 1
ATOM 3127 O O . THR A 1 385 ? 31.330 26.898 -24.510 1.00 38.75 385 THR A O 1
ATOM 3130 N N . MET A 1 386 ? 29.649 28.383 -24.553 1.00 42.03 386 MET A N 1
ATOM 3131 C CA . MET A 1 386 ? 28.773 27.650 -23.645 1.00 42.03 386 MET A CA 1
ATOM 3132 C C . MET A 1 386 ? 27.517 27.271 -24.413 1.00 42.03 386 MET A C 1
ATOM 3134 O O . MET A 1 386 ? 26.763 28.154 -24.816 1.00 42.03 386 MET A O 1
ATOM 3138 N N . SER A 1 387 ? 27.288 25.974 -24.585 1.00 42.56 387 SER A N 1
ATOM 3139 C CA . SER A 1 387 ? 26.067 25.470 -25.207 1.00 42.56 387 SER A CA 1
ATOM 3140 C C . SER A 1 387 ? 25.068 25.121 -24.108 1.00 42.56 387 SER A C 1
ATOM 3142 O O . SER A 1 387 ? 25.382 24.416 -23.142 1.00 42.56 387 SER A O 1
ATOM 3144 N N . VAL A 1 388 ? 23.864 25.680 -24.221 1.00 42.91 388 VAL A N 1
ATOM 3145 C CA . VAL A 1 388 ? 22.786 25.501 -23.245 1.00 42.91 388 VAL A CA 1
ATOM 3146 C C . VAL A 1 388 ? 21.758 24.560 -23.842 1.00 42.91 388 VAL A C 1
ATOM 3148 O O . VAL A 1 388 ? 21.010 24.940 -24.740 1.00 42.91 388 VAL A O 1
ATOM 3151 N N . VAL A 1 389 ? 21.697 23.337 -23.325 1.00 45.25 389 VAL A N 1
ATOM 3152 C CA . VAL A 1 389 ? 20.732 22.345 -23.802 1.00 45.25 389 VAL A CA 1
ATOM 3153 C C . VAL A 1 389 ? 19.501 22.412 -22.901 1.00 45.25 389 VAL A C 1
ATOM 3155 O O . VAL A 1 389 ? 19.573 22.179 -21.688 1.00 45.25 389 VAL A O 1
ATOM 3158 N N . PHE A 1 390 ? 18.357 22.775 -23.485 1.00 39.31 390 PHE A N 1
ATOM 3159 C CA . PHE A 1 390 ? 17.075 22.750 -22.790 1.00 39.31 390 PHE A CA 1
ATOM 3160 C C . PHE A 1 390 ? 16.468 21.361 -22.917 1.00 39.31 390 PHE A C 1
ATOM 3162 O O . PHE A 1 390 ? 16.026 20.970 -23.991 1.00 39.31 390 PHE A O 1
ATOM 3169 N N . ILE A 1 391 ? 16.377 20.640 -21.801 1.00 45.91 391 ILE A N 1
ATOM 3170 C CA . ILE A 1 391 ? 15.689 19.348 -21.765 1.00 45.91 391 ILE A CA 1
ATOM 3171 C C . ILE A 1 391 ? 14.585 19.433 -20.719 1.00 45.91 391 ILE A C 1
ATOM 3173 O O . ILE A 1 391 ? 14.832 19.623 -19.527 1.00 45.91 391 ILE A O 1
ATOM 3177 N N . ALA A 1 392 ? 13.336 19.337 -21.180 1.00 37.09 392 ALA A N 1
ATOM 3178 C CA . ALA A 1 392 ? 12.154 19.094 -20.351 1.00 37.09 392 ALA A CA 1
ATOM 3179 C C . ALA A 1 392 ? 12.072 19.928 -19.042 1.00 37.09 392 ALA A C 1
ATOM 3181 O O . ALA A 1 392 ? 11.916 19.389 -17.947 1.00 37.09 392 ALA A O 1
ATOM 3182 N N . LYS A 1 393 ? 12.127 21.268 -19.152 1.00 35.06 393 LYS A N 1
ATOM 3183 C CA . LYS A 1 393 ? 12.022 22.260 -18.047 1.00 35.06 393 LYS A CA 1
ATOM 3184 C C . LYS A 1 393 ? 13.230 22.366 -17.096 1.00 35.06 393 LYS A C 1
ATOM 3186 O O . LYS A 1 393 ? 13.147 23.146 -16.140 1.00 35.06 393 LYS A O 1
ATOM 3191 N N . ARG A 1 394 ? 14.344 21.674 -17.351 1.00 41.72 394 ARG A N 1
ATOM 3192 C CA . ARG A 1 394 ? 15.642 21.909 -16.692 1.00 41.72 394 ARG A CA 1
ATOM 3193 C C . ARG A 1 394 ? 16.634 22.511 -17.690 1.00 41.72 394 ARG A C 1
ATOM 3195 O O . ARG A 1 394 ? 16.600 22.193 -18.873 1.00 41.72 394 ARG A O 1
ATOM 3202 N N . ILE A 1 395 ? 17.470 23.428 -17.207 1.00 46.84 395 ILE A N 1
ATOM 3203 C CA . ILE A 1 395 ? 18.540 24.044 -17.998 1.00 46.84 395 ILE A CA 1
ATOM 3204 C C . ILE A 1 395 ? 19.825 23.309 -17.637 1.00 46.84 395 ILE A C 1
ATOM 3206 O O . ILE A 1 395 ? 20.264 23.396 -16.490 1.00 46.84 395 ILE A O 1
ATOM 3210 N N . HIS A 1 396 ? 20.395 22.578 -18.590 1.00 46.59 396 HIS A N 1
ATOM 3211 C CA . HIS A 1 396 ? 21.700 21.947 -18.433 1.00 46.59 396 HIS A CA 1
ATOM 3212 C C . HIS A 1 396 ? 22.736 22.784 -19.192 1.00 46.59 396 HIS A C 1
ATOM 3214 O O . HIS A 1 396 ? 22.534 23.140 -20.353 1.00 46.59 396 HIS A O 1
ATOM 3220 N N . PHE A 1 397 ? 23.821 23.146 -18.508 1.00 47.47 397 PHE A N 1
ATOM 3221 C CA . PHE A 1 397 ? 24.925 23.906 -19.088 1.00 47.47 397 PHE A CA 1
ATOM 3222 C C . PHE A 1 397 ? 26.066 22.945 -19.403 1.00 47.47 397 PHE A C 1
ATOM 3224 O O . PHE A 1 397 ? 26.547 22.248 -18.508 1.00 47.47 397 PHE A O 1
ATOM 3231 N N . PHE A 1 398 ? 26.505 22.924 -20.659 1.00 48.59 398 PHE A N 1
ATOM 3232 C CA . PHE A 1 398 ? 27.677 22.164 -21.077 1.00 48.59 398 PHE A CA 1
ATOM 3233 C C . PHE A 1 398 ? 28.782 23.137 -21.484 1.00 48.59 398 PHE A C 1
ATOM 3235 O O . PHE A 1 398 ? 28.555 24.086 -22.241 1.00 48.59 398 PHE A O 1
ATOM 3242 N N . PHE A 1 399 ? 29.981 22.915 -20.947 1.00 44.75 399 PHE A N 1
ATOM 3243 C CA . PHE A 1 399 ? 31.160 23.708 -21.263 1.00 44.75 399 PHE A CA 1
ATOM 3244 C C . PHE A 1 399 ? 32.086 22.885 -22.150 1.00 44.75 399 PHE A C 1
ATOM 3246 O O . PHE A 1 399 ? 32.587 21.840 -21.738 1.00 44.75 399 PHE A O 1
ATOM 3253 N N . PHE A 1 400 ? 32.329 23.377 -23.362 1.00 39.75 400 PHE A N 1
ATOM 3254 C CA . PHE A 1 400 ? 33.275 22.767 -24.285 1.00 39.75 400 PHE A CA 1
ATOM 3255 C C . PHE A 1 400 ? 34.543 23.616 -24.341 1.00 39.75 400 PHE A C 1
ATOM 3257 O O . PHE A 1 400 ? 34.493 24.818 -24.608 1.00 39.75 400 PHE A O 1
ATOM 3264 N N . THR A 1 401 ? 35.693 22.987 -24.109 1.00 41.19 401 THR A N 1
ATOM 3265 C CA . THR A 1 401 ? 36.989 23.535 -24.525 1.00 41.19 401 THR A CA 1
ATOM 3266 C C . THR A 1 401 ? 37.628 22.573 -25.517 1.00 41.19 401 THR A C 1
ATOM 3268 O O . THR A 1 401 ? 37.310 21.387 -25.527 1.00 41.19 401 THR A O 1
ATOM 3271 N N . THR A 1 402 ? 38.543 23.061 -26.354 1.00 35.91 402 THR A N 1
ATOM 3272 C CA . THR A 1 402 ? 39.229 22.250 -27.374 1.00 35.91 402 THR A CA 1
ATOM 3273 C C . THR A 1 402 ? 40.078 21.106 -26.799 1.00 35.91 402 THR A C 1
ATOM 3275 O O . THR A 1 402 ? 40.600 20.308 -27.570 1.00 35.91 402 THR A O 1
ATOM 3278 N N . SER A 1 403 ? 40.223 21.000 -25.471 1.00 31.52 403 SER A N 1
ATOM 3279 C CA . SER A 1 403 ? 41.078 20.004 -24.816 1.00 31.52 403 SER A CA 1
ATOM 3280 C C . SER A 1 403 ? 40.470 19.292 -23.596 1.00 31.52 403 SER A C 1
ATOM 3282 O O . SER A 1 403 ? 41.138 18.425 -23.036 1.00 31.52 403 SER A O 1
ATOM 3284 N N . SER A 1 404 ? 39.245 19.607 -23.158 1.00 39.41 404 SER A N 1
ATOM 3285 C CA . SER A 1 404 ? 38.579 18.878 -22.061 1.00 39.41 404 SER A CA 1
ATOM 3286 C C . SER A 1 404 ? 37.057 19.051 -22.054 1.00 39.41 404 SER A C 1
ATOM 3288 O O . SER A 1 404 ? 36.527 20.077 -22.490 1.00 39.41 404 SER A O 1
ATOM 3290 N N . PHE A 1 405 ? 36.367 18.035 -21.523 1.00 39.97 405 PHE A N 1
ATOM 3291 C CA . PHE A 1 405 ? 34.929 18.034 -21.256 1.00 39.97 405 PHE A CA 1
ATOM 3292 C C . PHE A 1 405 ? 34.705 18.211 -19.752 1.00 39.97 405 PHE A C 1
ATOM 3294 O O . PHE A 1 405 ? 35.003 17.300 -18.982 1.00 39.97 405 PHE A O 1
ATOM 3301 N N . ASP A 1 406 ? 34.188 19.369 -19.338 1.00 42.16 406 ASP A N 1
ATOM 3302 C CA . ASP A 1 406 ? 33.856 19.642 -17.937 1.00 42.16 406 ASP A CA 1
ATOM 3303 C C . ASP A 1 406 ? 32.342 19.859 -17.795 1.00 42.16 406 ASP A C 1
ATOM 3305 O O . ASP A 1 406 ? 31.756 20.772 -18.381 1.00 42.16 406 ASP A O 1
ATOM 3309 N N . TYR A 1 407 ? 31.697 19.006 -16.996 1.00 40.09 407 TYR A N 1
ATOM 3310 C CA . TYR A 1 407 ? 30.267 19.088 -16.700 1.00 40.09 407 TYR A CA 1
ATOM 3311 C C . TYR A 1 407 ? 30.019 19.930 -15.444 1.00 40.09 407 TYR A C 1
ATOM 3313 O O . TYR A 1 407 ? 30.613 19.689 -14.392 1.00 40.09 407 TYR A O 1
ATOM 3321 N N . VAL A 1 408 ? 29.098 20.895 -15.527 1.00 41.34 408 VAL A N 1
ATOM 3322 C CA . VAL A 1 408 ? 28.661 21.690 -14.371 1.00 41.34 408 VAL A CA 1
ATOM 3323 C C . VAL A 1 408 ? 27.137 21.734 -14.335 1.00 41.34 408 VAL A C 1
ATOM 3325 O O . VAL A 1 408 ? 26.494 22.407 -15.138 1.00 41.34 408 VAL A O 1
ATOM 3328 N N . ALA A 1 409 ? 26.542 21.057 -13.354 1.00 38.03 409 ALA A N 1
ATOM 3329 C CA . ALA A 1 409 ? 25.120 21.194 -13.060 1.00 38.03 409 ALA A CA 1
ATOM 3330 C C . ALA A 1 409 ? 24.876 22.453 -12.209 1.00 38.03 409 ALA A C 1
ATOM 3332 O O . ALA A 1 409 ? 25.456 22.598 -11.133 1.00 38.03 409 ALA A O 1
ATOM 3333 N N . ILE A 1 410 ? 23.996 23.351 -12.662 1.00 40.25 410 ILE A N 1
ATOM 3334 C CA . ILE A 1 410 ? 23.560 24.524 -11.888 1.00 40.25 410 ILE A CA 1
ATOM 3335 C C . ILE A 1 410 ? 22.082 24.353 -11.533 1.00 40.25 410 ILE A C 1
ATOM 3337 O O . ILE A 1 410 ? 21.236 24.243 -12.418 1.00 40.25 410 ILE A O 1
ATOM 3341 N N . ASP A 1 411 ? 21.759 24.367 -10.238 1.00 35.34 411 ASP A N 1
ATOM 3342 C CA . ASP A 1 411 ? 20.377 24.283 -9.759 1.00 35.34 411 ASP A CA 1
ATOM 3343 C C . ASP A 1 411 ? 19.748 25.685 -9.665 1.00 35.34 411 ASP A C 1
ATOM 3345 O O . ASP A 1 411 ? 20.236 26.573 -8.957 1.00 35.34 411 ASP A O 1
ATOM 3349 N N . LEU A 1 412 ? 18.664 25.919 -10.407 1.00 38.03 412 LEU A N 1
ATOM 3350 C CA . LEU A 1 412 ? 18.033 27.235 -10.517 1.00 38.03 412 LEU A CA 1
ATOM 3351 C C . LEU A 1 412 ? 16.825 27.351 -9.581 1.00 38.03 412 LEU A C 1
ATOM 3353 O O . LEU A 1 412 ? 15.762 26.780 -9.828 1.00 38.03 412 LEU A O 1
ATOM 3357 N N . LYS A 1 413 ? 16.925 28.191 -8.542 1.00 37.38 413 LYS A N 1
ATOM 3358 C CA . LYS A 1 413 ? 15.766 28.563 -7.709 1.00 37.38 413 LYS A CA 1
ATOM 3359 C C . LYS A 1 413 ? 14.973 29.708 -8.344 1.00 37.38 413 LYS A C 1
ATOM 3361 O O . LYS A 1 413 ? 15.458 30.832 -8.457 1.00 37.38 413 LYS A O 1
ATOM 3366 N N . LYS A 1 414 ? 13.701 29.462 -8.680 1.00 37.38 414 LYS A N 1
ATOM 3367 C CA . LYS A 1 414 ? 12.764 30.517 -9.107 1.00 37.38 414 LYS A CA 1
ATOM 3368 C C . LYS A 1 414 ? 12.424 31.447 -7.937 1.00 37.38 414 LYS A C 1
ATOM 3370 O O . LYS A 1 414 ? 11.782 31.027 -6.978 1.00 37.38 414 LYS A O 1
ATOM 3375 N N . LYS A 1 415 ? 12.747 32.738 -8.059 1.00 36.69 415 LYS A N 1
ATOM 3376 C CA . LYS A 1 415 ? 12.115 33.810 -7.269 1.00 36.69 415 LYS A CA 1
ATOM 3377 C C . LYS A 1 415 ? 11.234 34.658 -8.185 1.00 36.69 415 LYS A C 1
ATOM 3379 O O . LYS A 1 415 ? 11.727 35.320 -9.092 1.00 36.69 415 LYS A O 1
ATOM 3384 N N . LYS A 1 416 ? 9.919 34.652 -7.944 1.00 29.89 416 LYS A N 1
ATOM 3385 C CA . LYS A 1 416 ? 8.982 35.580 -8.594 1.00 29.89 416 LYS A CA 1
ATOM 3386 C C . LYS A 1 416 ? 9.009 36.917 -7.851 1.00 29.89 416 LYS A C 1
ATOM 3388 O O . LYS A 1 416 ? 8.632 36.976 -6.684 1.00 29.89 416 LYS A O 1
ATOM 3393 N N . LYS A 1 417 ? 9.384 37.997 -8.538 1.00 33.53 417 LYS A N 1
ATOM 3394 C CA . LYS A 1 417 ? 9.079 39.370 -8.113 1.00 33.53 417 LYS A CA 1
ATOM 3395 C C . LYS A 1 417 ? 8.554 40.150 -9.319 1.00 33.53 417 LYS A C 1
ATOM 3397 O O . LYS A 1 417 ? 9.205 40.178 -10.352 1.00 33.53 417 LYS A O 1
ATOM 3402 N N . LYS A 1 418 ? 7.350 40.718 -9.166 1.00 38.00 418 LYS A N 1
ATOM 3403 C CA . LYS A 1 418 ? 6.663 41.674 -10.061 1.00 38.00 418 LYS A CA 1
ATOM 3404 C C . LYS A 1 418 ? 7.029 41.565 -11.554 1.00 38.00 418 LYS A C 1
ATOM 3406 O O . LYS A 1 418 ? 7.856 42.315 -12.057 1.00 38.00 418 LYS A O 1
ATOM 3411 N N . GLY A 1 419 ? 6.370 40.648 -12.261 1.00 32.62 419 GLY A N 1
ATOM 3412 C CA . GLY A 1 419 ? 6.273 40.675 -13.727 1.00 32.62 419 GLY A CA 1
ATOM 3413 C C . GLY A 1 419 ? 7.533 40.328 -14.528 1.00 32.62 419 GLY A C 1
ATOM 3414 O O . GLY A 1 419 ? 7.444 40.269 -15.749 1.00 32.62 419 GLY A O 1
ATOM 3415 N N . ARG A 1 420 ? 8.682 40.053 -13.895 1.00 27.06 420 ARG A N 1
ATOM 3416 C CA . ARG A 1 420 ? 9.892 39.563 -14.579 1.00 27.06 420 ARG A CA 1
ATOM 3417 C C . ARG A 1 420 ? 10.488 38.367 -13.839 1.00 27.06 420 ARG A C 1
ATOM 3419 O O . ARG A 1 420 ? 10.585 38.357 -12.612 1.00 27.06 420 ARG A O 1
ATOM 3426 N N . VAL A 1 421 ? 10.846 37.329 -14.592 1.00 30.44 421 VAL A N 1
ATOM 3427 C CA . VAL A 1 421 ? 11.551 36.153 -14.069 1.00 30.44 421 VAL A CA 1
ATOM 3428 C C . VAL A 1 421 ? 13.043 36.463 -14.113 1.00 30.44 421 VAL A C 1
ATOM 3430 O O . VAL A 1 421 ? 13.593 36.659 -15.188 1.00 30.44 421 VAL A O 1
ATOM 3433 N N . TYR A 1 422 ? 13.688 36.512 -12.950 1.00 32.16 422 TYR A N 1
ATOM 3434 C CA . TYR A 1 422 ? 15.143 36.610 -12.852 1.00 32.16 422 TYR A CA 1
ATOM 3435 C C . TYR A 1 422 ? 15.708 35.221 -12.556 1.00 32.16 422 TYR A C 1
ATOM 3437 O O . TYR A 1 422 ? 15.279 34.566 -11.602 1.00 32.16 422 TYR A O 1
ATOM 3445 N N . ILE A 1 423 ? 16.659 34.778 -13.375 1.00 33.56 423 ILE A N 1
ATOM 3446 C CA . ILE A 1 423 ? 17.447 33.569 -13.143 1.00 33.56 423 ILE A CA 1
ATOM 3447 C C . ILE A 1 423 ? 18.778 34.033 -12.546 1.00 33.56 423 ILE A C 1
ATOM 3449 O O . ILE A 1 423 ? 19.548 34.712 -13.216 1.00 33.56 423 ILE A O 1
ATOM 3453 N N . ALA A 1 424 ? 19.025 33.728 -11.273 1.00 31.28 424 ALA A N 1
ATOM 3454 C CA . ALA A 1 424 ? 20.299 34.012 -10.617 1.00 31.28 424 ALA A CA 1
ATOM 3455 C C . ALA A 1 424 ? 21.080 32.702 -10.460 1.00 31.28 424 ALA A C 1
ATOM 3457 O O . ALA A 1 424 ? 20.589 31.778 -9.812 1.00 31.28 424 ALA A O 1
ATOM 3458 N N . ALA A 1 425 ? 22.279 32.631 -11.040 1.00 31.06 425 ALA A N 1
ATOM 3459 C CA . ALA A 1 425 ? 23.224 31.546 -10.799 1.00 31.06 425 ALA A CA 1
ATOM 3460 C C . ALA A 1 425 ? 23.933 31.788 -9.457 1.00 31.06 425 ALA A C 1
ATOM 3462 O O . ALA A 1 425 ? 24.574 32.821 -9.261 1.00 31.06 425 ALA A O 1
ATOM 3463 N N . LEU A 1 426 ? 23.791 30.855 -8.517 1.00 27.05 426 LEU A N 1
ATOM 3464 C CA . LEU A 1 426 ? 24.449 30.892 -7.211 1.00 27.05 426 LEU A CA 1
ATOM 3465 C C . LEU A 1 426 ? 25.568 29.843 -7.200 1.00 27.05 426 LEU A C 1
ATOM 3467 O O . LEU A 1 426 ? 25.322 28.678 -6.921 1.00 27.05 426 LEU A O 1
ATOM 3471 N N . GLY A 1 427 ? 26.792 30.293 -7.495 1.00 27.20 427 GLY A N 1
ATOM 3472 C CA . GLY A 1 427 ? 28.038 29.563 -7.240 1.00 27.20 427 GLY A CA 1
ATOM 3473 C C . GLY A 1 427 ? 28.517 28.632 -8.360 1.00 27.20 427 GLY A C 1
ATOM 3474 O O . GLY A 1 427 ? 27.821 27.711 -8.765 1.00 27.20 427 GLY A O 1
ATOM 3475 N N . ILE A 1 428 ? 29.757 28.850 -8.812 1.00 28.77 428 ILE A N 1
ATOM 3476 C CA . ILE A 1 428 ? 30.545 27.884 -9.589 1.00 28.77 428 ILE A CA 1
ATOM 3477 C C . ILE A 1 428 ? 31.387 27.106 -8.574 1.00 28.77 428 ILE A C 1
ATOM 3479 O O . ILE A 1 428 ? 32.275 27.687 -7.950 1.00 28.77 428 ILE A O 1
ATOM 3483 N N . TYR A 1 429 ? 31.123 25.813 -8.391 1.00 27.31 429 TYR A N 1
ATOM 3484 C CA . TYR A 1 429 ? 31.993 24.943 -7.598 1.00 27.31 429 TYR A CA 1
ATOM 3485 C C . TYR A 1 429 ? 32.969 24.232 -8.530 1.00 27.31 429 TYR A C 1
ATOM 3487 O O . TYR A 1 429 ? 32.576 23.431 -9.371 1.00 27.31 429 TYR A O 1
ATOM 3495 N N . LYS A 1 430 ? 34.258 24.544 -8.386 1.00 29.39 430 LYS A N 1
ATOM 3496 C CA . LYS A 1 430 ? 35.338 23.833 -9.069 1.00 29.39 430 LYS A CA 1
ATOM 3497 C C . LYS A 1 430 ? 35.623 22.551 -8.286 1.00 29.39 430 LYS A C 1
ATOM 3499 O O . LYS A 1 430 ? 36.147 22.632 -7.176 1.00 29.39 430 LYS A O 1
ATOM 3504 N N . LEU A 1 431 ? 35.276 21.388 -8.836 1.00 26.77 431 LEU A N 1
ATOM 3505 C CA . LEU A 1 431 ? 35.739 20.107 -8.298 1.00 26.77 431 LEU A CA 1
ATOM 3506 C C . LEU A 1 431 ? 37.252 20.028 -8.527 1.00 26.77 431 LEU A C 1
ATOM 3508 O O . LEU A 1 431 ? 37.732 19.960 -9.655 1.00 26.77 431 LEU A O 1
ATOM 3512 N N . LYS A 1 432 ? 38.010 20.144 -7.438 1.00 25.73 432 LYS A N 1
ATOM 3513 C CA . LYS A 1 432 ? 39.464 20.012 -7.438 1.00 25.73 432 LYS A CA 1
ATOM 3514 C C . LYS A 1 432 ? 39.764 18.515 -7.358 1.00 25.73 432 LYS A C 1
ATOM 3516 O O . LYS A 1 432 ? 39.523 17.905 -6.323 1.00 25.73 432 LYS A O 1
ATOM 3521 N N . THR A 1 433 ? 40.252 17.920 -8.439 1.00 30.41 433 THR A N 1
ATOM 3522 C CA . THR A 1 433 ? 40.851 16.583 -8.386 1.00 30.41 433 THR A CA 1
ATOM 3523 C C . THR A 1 433 ? 42.181 16.689 -7.646 1.00 30.41 433 THR A C 1
ATOM 3525 O O . THR A 1 433 ? 43.119 17.326 -8.130 1.00 30.41 433 THR A O 1
ATOM 3528 N N . GLU A 1 434 ? 42.255 16.121 -6.444 1.00 30.12 434 GLU A N 1
ATOM 3529 C CA . GLU A 1 434 ? 43.516 15.938 -5.733 1.00 30.12 434 GLU A CA 1
ATOM 3530 C C . GLU A 1 434 ? 44.311 14.811 -6.399 1.00 30.12 434 GLU A C 1
ATOM 3532 O O . GLU A 1 434 ? 44.001 13.634 -6.255 1.00 30.12 434 GLU A O 1
ATOM 3537 N N . SER A 1 435 ? 45.368 15.181 -7.114 1.00 31.09 435 SER A N 1
ATOM 3538 C CA . SER A 1 435 ? 46.515 14.307 -7.348 1.00 31.09 435 SER A CA 1
ATOM 3539 C C . SER A 1 435 ? 47.729 14.991 -6.732 1.00 31.09 435 SER A C 1
ATOM 3541 O O . SER A 1 435 ? 48.218 15.996 -7.251 1.00 31.09 435 SER A O 1
ATOM 3543 N N . GLY A 1 436 ? 48.161 14.500 -5.572 1.00 29.52 436 GLY A N 1
ATOM 3544 C CA . GLY A 1 436 ? 49.329 15.019 -4.872 1.00 29.52 436 GLY A CA 1
ATOM 3545 C C . GLY A 1 436 ? 50.647 14.637 -5.545 1.00 29.52 436 GLY A C 1
ATOM 3546 O O . GLY A 1 436 ? 50.738 13.609 -6.214 1.00 29.52 436 GLY A O 1
ATOM 3547 N N . ARG A 1 437 ? 51.678 15.448 -5.287 1.00 25.77 437 ARG A N 1
ATOM 3548 C CA . ARG A 1 437 ? 53.044 15.024 -4.935 1.00 25.77 437 ARG A CA 1
ATOM 3549 C C . ARG A 1 437 ? 53.830 16.236 -4.414 1.00 25.77 437 ARG A C 1
ATOM 3551 O O . ARG A 1 437 ? 53.810 17.290 -5.035 1.00 25.77 437 ARG A O 1
ATOM 3558 N N . ALA A 1 438 ? 54.468 16.055 -3.260 1.00 29.27 438 ALA A N 1
ATOM 3559 C CA . ALA A 1 438 ? 55.626 16.826 -2.802 1.00 29.27 438 ALA A CA 1
ATOM 3560 C C . ALA A 1 438 ? 56.912 16.226 -3.420 1.00 29.27 438 ALA A C 1
ATOM 3562 O O . ALA A 1 438 ? 56.842 15.082 -3.891 1.00 29.27 438 ALA A O 1
ATOM 3563 N N . PRO A 1 439 ? 58.087 16.876 -3.336 1.00 33.31 439 PRO A N 1
ATOM 3564 C CA . PRO A 1 439 ? 58.368 18.264 -2.956 1.00 33.31 439 PRO A CA 1
ATOM 3565 C C . PRO A 1 439 ? 58.435 19.227 -4.150 1.00 33.31 439 PRO A C 1
ATOM 3567 O O . PRO A 1 439 ? 58.677 18.763 -5.288 1.00 33.31 439 PRO A O 1
#

Sequence (439 aa):
MDEGFQSKMREIFRECKGCKFTSGHVKSYERSKVKAQIEYANEAFPKSAHIVDVVRCSATFDGIEDLKNGLNHFKRIIVKSNGIFEVMRMKNGFAQKPKSSGVTLGGQKKDEHSDSKKKKKESVLLSDTFHLEIPSGYQDVKFNVIYTEITEGEGNKESIVGEVQFLLRSIARWKMKGHKMYEISRQAPFINGCYDQLCVNDFDFQLKLSGFNHNSLSKLMLYFPLKFRESKYILNEKDADGDNFVSKIAFNSKVKYNCLKELLGDGDLIPTDVVQEQLLEKNQNGDYPLMFALWKQSSIEAIHLFIPSFLANPTEFWHCVNKFDMPLLDYALRNTLIDVSSSLKLLKENIDESKWNEFIVTQETWVCDFNIHIHSYKKKKLLLTMSVVFIAKRIHFFFFTTSSFDYVAIDLKKKKKKGRVYIAALGIYKLKTESGRAP

Foldseek 3Di:
DQVVVLVVVCVLCVPQPQKDKFWDDQDDPVNLVVCLCPVVVPPDPPSSVPPQARGEIEIEGADPVSLVVSVVSVVVCQVVVVPQKDFPDKDWQPPPDPPPPPPPPDDDDDDDDDPPPDPPPPDQDADPPPRHGDPPDQTWMKTFMKGWDQDPPPRDIDIGTHIYIYHYPVSVVVCVVCVVVVVVVVCVVVVVVVVVVVVVDDLLVQVVVCLLQQVSLVVCCVPPLQVLQVHCQQQPDADPQRQHPLLSNLLALNHDLVSLCSNQPPCRRYHNVSNLVQLPDATNQRDGSLLSNLQRYQDPSSSVSSQRPDDPPLACVQQDATNVRHHSLLSNVNHPRDDSVSSLVVSVVRYDPVVNVVVVPPPPDQFPQDQDQDDDPDDDRDRWRWTWHDRDPATFIWTDDPPDTDGDGFDWDWDDDDPDTDTDTDDDDDPDPDDDDDD

pLDDT: mean 79.94, std 23.54, range [25.73, 98.5]

Organism: Reticulomyxa filosa (NCBI:txid46433)